Protein AF-A0A0G4EIK7-F1 (afdb_monomer_lite)

Structure (mmCIF, N/CA/C/O backbone):
data_AF-A0A0G4EIK7-F1
#
_entry.id   AF-A0A0G4EIK7-F1
#
loop_
_atom_site.group_PDB
_atom_site.id
_atom_site.type_symbol
_atom_site.label_atom_id
_atom_site.label_alt_id
_atom_site.label_comp_id
_atom_site.label_asym_id
_atom_site.label_entity_id
_atom_site.label_seq_id
_atom_site.pdbx_PDB_ins_code
_atom_site.Cartn_x
_atom_site.Cartn_y
_atom_site.Cartn_z
_atom_site.occupancy
_atom_site.B_iso_or_equiv
_atom_site.auth_seq_id
_atom_site.auth_comp_id
_atom_site.auth_asym_id
_atom_site.auth_atom_id
_atom_site.pdbx_PDB_model_num
ATOM 1 N N . MET A 1 1 ? -31.413 -21.123 47.655 1.00 36.81 1 MET A N 1
ATOM 2 C CA . MET A 1 1 ? -31.611 -19.658 47.596 1.00 36.81 1 MET A CA 1
ATOM 3 C C . MET A 1 1 ? -30.316 -19.007 47.125 1.00 36.81 1 MET A C 1
ATOM 5 O O . MET A 1 1 ? -29.434 -18.784 47.937 1.00 36.81 1 MET A O 1
ATOM 9 N N . PHE A 1 2 ? -30.178 -18.740 45.825 1.00 30.81 2 PHE A N 1
ATOM 10 C CA . PHE A 1 2 ? -29.085 -17.929 45.278 1.00 30.81 2 PHE A CA 1
ATOM 11 C C . PHE A 1 2 ? -29.710 -16.685 44.647 1.00 30.81 2 PHE A C 1
ATOM 13 O O . PHE A 1 2 ? -30.531 -16.795 43.737 1.00 30.81 2 PHE A O 1
ATOM 20 N N . ARG A 1 3 ? -29.386 -15.510 45.198 1.00 29.06 3 ARG A N 1
ATOM 21 C CA . ARG A 1 3 ? -29.840 -14.213 44.685 1.00 29.06 3 ARG A CA 1
ATOM 22 C C . ARG A 1 3 ? -29.216 -13.987 43.307 1.00 29.06 3 ARG A C 1
ATOM 24 O O . ARG A 1 3 ? -27.999 -13.885 43.198 1.00 29.06 3 ARG A O 1
ATOM 31 N N . ARG A 1 4 ? -30.053 -13.887 42.270 1.00 32.50 4 ARG A N 1
ATOM 32 C CA . ARG A 1 4 ? -29.667 -13.304 40.979 1.00 32.50 4 ARG A CA 1
ATOM 33 C C . ARG A 1 4 ? -29.440 -11.809 41.197 1.00 32.50 4 ARG A C 1
ATOM 35 O O . ARG A 1 4 ? -30.383 -11.093 41.520 1.00 32.50 4 ARG A O 1
ATOM 42 N N . GLY A 1 5 ? -28.191 -11.372 41.069 1.00 34.34 5 GLY A N 1
ATOM 43 C CA . GLY A 1 5 ? -27.848 -9.960 40.955 1.00 34.34 5 GLY A CA 1
ATOM 44 C C . GLY A 1 5 ? -28.261 -9.450 39.579 1.00 34.34 5 GLY A C 1
ATOM 45 O O . GLY A 1 5 ? -27.908 -10.042 38.561 1.00 34.34 5 GLY A O 1
ATOM 46 N N . SER A 1 6 ? -29.052 -8.387 39.569 1.00 34.88 6 SER A N 1
ATOM 47 C CA . SER A 1 6 ? -29.422 -7.605 38.395 1.00 34.88 6 SER A CA 1
ATOM 48 C C . SER A 1 6 ? -28.180 -6.949 37.783 1.00 34.88 6 SER A C 1
ATOM 50 O O . SER A 1 6 ? -27.417 -6.283 38.483 1.00 34.88 6 SER A O 1
ATOM 52 N N . LEU A 1 7 ? -27.972 -7.168 36.482 1.00 31.17 7 LEU A N 1
ATOM 53 C CA . LEU A 1 7 ? -26.942 -6.494 35.691 1.00 31.17 7 LEU A CA 1
ATOM 54 C C . LEU A 1 7 ? -27.317 -5.011 35.503 1.00 31.17 7 LEU A C 1
ATOM 56 O O . LEU A 1 7 ? -28.504 -4.714 35.352 1.00 31.17 7 LEU A O 1
ATOM 60 N N . PRO A 1 8 ? -26.340 -4.087 35.511 1.00 40.97 8 PRO A N 1
ATOM 61 C CA . PRO A 1 8 ? -26.599 -2.669 35.309 1.00 40.97 8 PRO A CA 1
ATOM 62 C C . PRO A 1 8 ? -27.003 -2.395 33.857 1.00 40.97 8 PRO A C 1
ATOM 64 O O . PRO A 1 8 ? -26.388 -2.901 32.917 1.00 40.97 8 PRO A O 1
ATOM 67 N N . GLU A 1 9 ? -28.045 -1.582 33.696 1.00 35.41 9 GLU A N 1
ATOM 68 C CA . GLU A 1 9 ? -28.543 -1.107 32.409 1.00 35.41 9 GLU A CA 1
ATOM 69 C C . GLU A 1 9 ? -27.450 -0.344 31.648 1.00 35.41 9 GLU A C 1
ATOM 71 O O . GLU A 1 9 ? -26.749 0.515 32.191 1.00 35.41 9 GLU A O 1
ATOM 76 N N . GLY A 1 10 ? -27.279 -0.710 30.377 1.00 36.84 10 GLY A N 1
ATOM 77 C CA . GLY A 1 10 ? -26.235 -0.198 29.504 1.00 36.84 10 GLY A CA 1
ATOM 78 C C . GLY A 1 10 ? -26.394 1.294 29.228 1.00 36.84 10 GLY A C 1
ATOM 79 O O . GLY A 1 10 ? -27.294 1.714 28.505 1.00 36.84 10 GLY A O 1
ATOM 80 N N . GLY A 1 11 ? -25.465 2.093 29.752 1.00 35.94 11 GLY A N 1
ATOM 81 C CA . GLY A 1 11 ? -25.284 3.477 29.331 1.00 35.94 11 GLY A CA 1
ATOM 82 C C . GLY A 1 11 ? -24.887 3.528 27.856 1.00 35.94 11 GLY A C 1
ATOM 83 O O . GLY A 1 11 ? -23.882 2.938 27.452 1.00 35.94 11 GLY A O 1
ATOM 84 N N . SER A 1 12 ? -25.670 4.241 27.046 1.00 38.12 12 SER A N 1
ATOM 85 C CA . SER A 1 12 ? -25.366 4.507 25.642 1.00 38.12 12 SER A CA 1
ATOM 86 C C . SER A 1 12 ? -24.014 5.220 25.542 1.00 38.12 12 SER A C 1
ATOM 88 O O . SER A 1 12 ? -23.903 6.411 25.848 1.00 38.12 12 SER A O 1
ATOM 90 N N . LYS A 1 13 ? -22.964 4.500 25.135 1.00 45.06 13 LYS A N 1
ATOM 91 C CA . LYS A 1 13 ? -21.658 5.095 24.835 1.00 45.06 13 LYS A CA 1
ATOM 92 C C . LYS A 1 13 ? -21.846 6.051 23.655 1.00 45.06 13 LYS A C 1
ATOM 94 O O . LYS A 1 13 ? -22.093 5.619 22.531 1.00 45.06 13 LYS A O 1
ATOM 99 N N . GLY A 1 14 ? -21.817 7.353 23.939 1.00 41.25 14 GLY A N 1
ATOM 100 C CA . GLY A 1 14 ? -21.993 8.402 22.942 1.00 41.25 14 GLY A CA 1
ATOM 101 C C . GLY A 1 14 ? -20.974 8.250 21.817 1.00 41.25 14 GLY A C 1
ATOM 102 O O . GLY A 1 14 ? -19.784 8.075 22.078 1.00 41.25 14 GLY A O 1
ATOM 103 N N . ARG A 1 15 ? -21.444 8.307 20.565 1.00 39.00 15 ARG A N 1
ATOM 104 C CA . ARG A 1 15 ? -20.558 8.364 19.397 1.00 39.00 15 ARG A CA 1
ATOM 105 C C . ARG A 1 15 ? -19.567 9.524 19.575 1.00 39.00 15 ARG A C 1
ATOM 107 O O . ARG A 1 15 ? -19.982 10.582 20.061 1.00 39.00 15 ARG A O 1
ATOM 114 N N . PRO A 1 16 ? -18.295 9.368 19.175 1.00 40.75 16 PRO A N 1
ATOM 115 C CA . PRO A 1 16 ? -17.338 10.466 19.206 1.00 40.75 16 PRO A CA 1
ATOM 116 C C . PRO A 1 16 ? -17.917 11.665 18.440 1.00 40.75 16 PRO A C 1
ATOM 118 O O . PRO A 1 16 ? -18.238 11.563 17.254 1.00 40.75 16 PRO A O 1
ATOM 121 N N . ARG A 1 17 ? -18.118 12.790 19.142 1.00 42.78 17 ARG A N 1
ATOM 122 C CA . ARG A 1 17 ? -18.595 14.043 18.541 1.00 42.78 17 ARG A CA 1
ATOM 123 C C . ARG A 1 17 ? -17.585 14.472 17.480 1.00 42.78 17 ARG A C 1
ATOM 125 O O . ARG A 1 17 ? -16.437 14.765 17.805 1.00 42.78 17 ARG A O 1
ATOM 132 N N . ILE A 1 18 ? -18.025 14.520 16.225 1.00 44.47 18 ILE A N 1
ATOM 133 C CA . ILE A 1 18 ? -17.269 15.141 15.136 1.00 44.47 18 ILE A CA 1
ATOM 134 C C . ILE A 1 18 ? -17.130 16.624 15.497 1.00 44.47 18 ILE A C 1
ATOM 136 O O . ILE A 1 18 ? -18.124 17.343 15.579 1.00 44.47 18 ILE A O 1
ATOM 140 N N . LEU A 1 19 ? -15.904 17.057 15.790 1.00 47.00 19 LEU A N 1
ATOM 141 C CA . LEU A 1 19 ? -15.587 18.446 16.111 1.00 47.00 19 LEU A CA 1
ATOM 142 C C . LEU A 1 19 ? -15.757 19.296 14.846 1.00 47.00 19 LEU A C 1
ATOM 144 O O . LEU A 1 19 ? -14.883 19.324 13.983 1.00 47.00 19 LEU A O 1
ATOM 148 N N . THR A 1 20 ? -16.894 19.976 14.716 1.00 48.59 20 THR A N 1
ATOM 149 C CA . THR A 1 20 ? -17.101 20.990 13.677 1.00 48.59 20 THR A CA 1
ATOM 150 C C . THR A 1 20 ? -16.377 22.271 14.089 1.00 48.59 20 THR A C 1
ATOM 152 O O . THR A 1 20 ? -16.783 22.930 15.047 1.00 48.59 20 THR A O 1
ATOM 155 N N . TYR A 1 21 ? -15.298 22.623 13.389 1.00 49.16 21 TYR A N 1
ATOM 156 C CA . TYR A 1 21 ? -14.559 23.865 13.624 1.00 49.16 21 TYR A CA 1
ATOM 157 C C . TYR A 1 21 ? -15.268 25.044 12.950 1.00 49.16 21 TYR A C 1
ATOM 159 O O . TYR A 1 21 ? -15.254 25.176 11.729 1.00 49.16 21 TYR A O 1
ATOM 167 N N . SER A 1 22 ? -15.866 25.934 13.741 1.00 52.06 22 SER A N 1
ATOM 168 C CA . SER A 1 22 ? -16.261 27.265 13.274 1.00 52.06 22 SER A CA 1
ATOM 169 C C . SER A 1 22 ? -15.059 28.206 13.364 1.00 52.06 22 SER A C 1
ATOM 171 O O . SER A 1 22 ? -14.521 28.407 14.451 1.00 52.06 22 SER A O 1
ATOM 173 N N . ALA A 1 23 ? -14.658 28.821 12.249 1.00 50.72 23 ALA A N 1
ATOM 174 C CA . ALA A 1 23 ? -13.492 29.712 12.139 1.00 50.72 23 ALA A CA 1
ATOM 175 C C . ALA A 1 23 ? -13.616 31.066 12.891 1.00 50.72 23 ALA A C 1
ATOM 177 O O . ALA A 1 23 ? -12.889 32.014 12.606 1.00 50.72 23 ALA A O 1
ATOM 178 N N . GLY A 1 24 ? -14.534 31.190 13.852 1.00 47.72 24 GLY A N 1
ATOM 179 C CA . GLY A 1 24 ? -14.805 32.423 14.587 1.00 47.72 24 GLY A CA 1
ATOM 180 C C . GLY A 1 24 ? -14.300 32.364 16.026 1.00 47.72 24 GLY A C 1
ATOM 181 O O . GLY A 1 24 ? -14.869 31.642 16.829 1.00 47.72 24 GLY A O 1
ATOM 182 N N . LYS A 1 25 ? -13.269 33.169 16.323 1.00 50.94 25 LYS A N 1
ATOM 183 C CA . LYS A 1 25 ? -12.807 33.620 17.653 1.00 50.94 25 LYS A CA 1
ATOM 184 C C . LYS A 1 25 ? -12.739 32.545 18.746 1.00 50.94 25 LYS A C 1
ATOM 186 O O . LYS A 1 25 ? -13.715 32.340 19.447 1.00 50.94 25 LYS A O 1
ATOM 191 N N . GLY A 1 26 ? -11.539 31.985 18.930 1.00 53.56 26 GLY A N 1
ATOM 192 C CA . GLY A 1 26 ? -11.075 31.348 20.170 1.00 53.56 26 GLY A CA 1
ATOM 193 C C . GLY A 1 26 ? -12.034 30.314 20.755 1.00 53.56 26 GLY A C 1
ATOM 194 O O . GLY A 1 26 ? -12.977 30.666 21.456 1.00 53.56 26 GLY A O 1
ATOM 195 N N . GLY A 1 27 ? -11.754 29.026 20.529 1.00 59.25 27 GLY A N 1
ATOM 196 C CA . GLY A 1 27 ? -12.440 27.964 21.266 1.00 59.25 27 GLY A CA 1
ATOM 197 C C . GLY A 1 27 ? -12.394 28.220 22.784 1.00 59.25 27 GLY A C 1
ATOM 198 O O . GLY A 1 27 ? -11.526 28.963 23.242 1.00 59.25 27 GLY A O 1
ATOM 199 N N . PRO A 1 28 ? -13.296 27.611 23.570 1.00 62.25 28 PRO A N 1
ATOM 200 C CA . PRO A 1 28 ? -13.484 27.917 24.995 1.00 62.25 28 PRO A CA 1
ATOM 201 C C . PRO A 1 28 ? -12.205 27.843 25.854 1.00 62.25 28 PRO A C 1
ATOM 203 O O . PRO A 1 28 ? -12.156 28.473 26.905 1.00 62.25 28 PRO A O 1
ATOM 206 N N . ASP A 1 29 ? -11.156 27.164 25.374 1.00 77.44 29 ASP A N 1
ATOM 207 C CA . ASP A 1 29 ? -9.861 27.020 26.053 1.00 77.44 29 ASP A CA 1
ATOM 208 C C . ASP A 1 29 ? -8.729 27.902 25.476 1.00 77.44 29 ASP A C 1
ATOM 210 O O . ASP A 1 29 ? -7.580 27.780 25.896 1.00 77.44 29 ASP A O 1
ATOM 214 N N . GLY A 1 30 ? -8.992 28.734 24.462 1.00 88.81 30 GLY A N 1
ATOM 215 C CA . GLY A 1 30 ? -7.987 29.600 23.824 1.00 88.81 30 GLY A CA 1
ATOM 216 C C . GLY A 1 30 ? -6.855 28.871 23.081 1.00 88.81 30 GLY A C 1
ATOM 217 O O . GLY A 1 30 ? -5.919 29.518 22.615 1.00 88.81 30 GLY A O 1
ATOM 218 N N . LYS A 1 31 ? -6.914 27.539 22.956 1.00 88.06 31 LYS A N 1
ATOM 219 C CA . LYS A 1 31 ? -5.889 26.742 22.269 1.00 88.06 31 LYS A CA 1
ATOM 220 C C . LYS A 1 31 ? -5.948 26.938 20.755 1.00 88.06 31 LYS A C 1
ATOM 222 O O . LYS A 1 31 ? -7.032 26.970 20.170 1.00 88.06 31 LYS A O 1
ATOM 227 N N . ASP A 1 32 ? -4.773 26.997 20.131 1.00 87.62 32 ASP A N 1
ATOM 228 C CA . ASP A 1 32 ? -4.623 26.953 18.676 1.00 87.62 32 ASP A CA 1
ATOM 229 C C . ASP A 1 32 ? -5.313 25.686 18.117 1.00 87.62 32 ASP A C 1
ATOM 231 O O . ASP A 1 32 ? -5.002 24.577 18.573 1.00 87.62 32 ASP A O 1
ATOM 235 N N . PRO A 1 33 ? -6.246 25.809 17.149 1.00 87.31 33 PRO A N 1
ATOM 236 C CA . PRO A 1 33 ? -6.847 24.676 16.449 1.00 87.31 33 PRO A CA 1
ATOM 237 C C . PRO A 1 33 ? -5.841 23.625 15.972 1.00 87.31 33 PRO A C 1
ATOM 239 O O . PRO A 1 33 ? -6.123 22.428 16.073 1.00 87.31 33 PRO A O 1
ATOM 242 N N . ASN A 1 34 ? -4.660 24.050 15.510 1.00 87.38 34 ASN A N 1
ATOM 243 C CA . ASN A 1 34 ? -3.613 23.126 15.082 1.00 87.38 34 ASN A CA 1
ATOM 244 C C . ASN A 1 34 ? -3.071 22.314 16.255 1.00 87.38 34 ASN A C 1
ATOM 246 O O . ASN A 1 34 ? -2.950 21.099 16.141 1.00 87.38 34 ASN A O 1
ATOM 250 N N . GLN A 1 35 ? -2.828 22.944 17.405 1.00 91.31 35 GLN A N 1
ATOM 251 C CA . GLN A 1 35 ? -2.375 22.228 18.595 1.00 91.31 35 GLN A CA 1
ATOM 252 C C . GLN A 1 35 ? -3.400 21.180 19.044 1.00 91.31 35 GLN A C 1
ATOM 254 O O . GLN A 1 35 ? -3.034 20.051 19.354 1.00 91.31 35 GLN A O 1
ATOM 259 N N . VAL A 1 36 ? -4.695 21.513 19.018 1.00 91.81 36 VAL A N 1
ATOM 260 C CA . VAL A 1 36 ? -5.764 20.562 19.376 1.00 91.81 36 VAL A CA 1
ATOM 261 C C . VAL A 1 36 ? -5.773 19.351 18.436 1.00 91.81 36 VAL A C 1
ATOM 263 O O . VAL A 1 36 ? -5.935 18.214 18.890 1.00 91.81 36 VAL A O 1
ATOM 266 N N . ARG A 1 37 ? -5.570 19.585 17.136 1.00 93.81 37 ARG A N 1
ATOM 267 C CA . ARG A 1 37 ? -5.461 18.541 16.112 1.00 93.81 37 ARG A CA 1
ATOM 268 C C . ARG A 1 37 ? -4.241 17.645 16.341 1.00 93.81 37 ARG A C 1
ATOM 270 O O . ARG A 1 37 ? -4.379 16.424 16.323 1.00 93.81 37 ARG A O 1
ATOM 277 N N . LEU A 1 38 ? -3.075 18.236 16.602 1.00 94.88 38 LEU A N 1
ATOM 278 C CA . LEU A 1 38 ? -1.835 17.511 16.897 1.00 94.88 38 LEU A CA 1
ATOM 279 C C . LEU A 1 38 ? -1.957 16.672 18.170 1.00 94.88 38 LEU A C 1
ATOM 281 O O . LEU A 1 38 ? -1.574 15.503 18.184 1.00 94.88 38 LEU A O 1
ATOM 285 N N . ASP A 1 39 ? -2.557 17.229 19.222 1.00 96.06 39 ASP A N 1
ATOM 286 C CA . ASP A 1 39 ? -2.827 16.503 20.461 1.00 96.06 39 ASP A CA 1
ATOM 287 C C . ASP A 1 39 ? -3.750 15.302 20.203 1.00 96.06 39 ASP A C 1
ATOM 289 O O . ASP A 1 39 ? -3.535 14.222 20.755 1.00 96.06 39 ASP A O 1
ATOM 293 N N . ALA A 1 40 ? -4.767 15.461 19.347 1.00 96.62 40 ALA A N 1
ATOM 294 C CA . ALA A 1 40 ? -5.639 14.361 18.941 1.00 96.62 40 ALA A CA 1
ATOM 295 C C . ALA A 1 40 ? -4.875 13.282 18.157 1.00 96.62 40 ALA A C 1
ATOM 297 O O . ALA A 1 40 ? -4.980 12.104 18.503 1.00 96.62 40 ALA A O 1
ATOM 298 N N . ALA A 1 41 ? -4.047 13.673 17.184 1.00 97.56 41 ALA A N 1
ATOM 299 C CA . ALA A 1 41 ? -3.218 12.751 16.410 1.00 97.56 41 ALA A CA 1
ATOM 300 C C . ALA A 1 41 ? -2.249 11.957 17.303 1.00 97.56 41 ALA A C 1
ATOM 302 O O . ALA A 1 41 ? -2.182 10.730 17.198 1.00 97.56 41 ALA A O 1
ATOM 303 N N . ARG A 1 42 ? -1.560 12.619 18.247 1.00 98.00 42 ARG A N 1
ATOM 304 C CA . ARG A 1 42 ? -0.671 11.954 19.219 1.00 98.00 42 ARG A CA 1
ATOM 305 C C . ARG A 1 42 ? -1.438 10.994 20.126 1.00 98.00 42 ARG A C 1
ATOM 307 O O . ARG A 1 42 ? -0.975 9.877 20.354 1.00 98.00 42 ARG A O 1
ATOM 314 N N . ARG A 1 43 ? -2.623 11.381 20.620 1.00 97.81 43 ARG A N 1
ATOM 315 C CA . ARG A 1 43 ? -3.474 10.485 21.425 1.00 97.81 43 ARG A CA 1
ATOM 316 C C . ARG A 1 43 ? -3.859 9.224 20.650 1.00 97.81 43 ARG A C 1
ATOM 318 O O . ARG A 1 43 ? -3.640 8.134 21.169 1.00 97.81 43 ARG A O 1
ATOM 325 N N . CYS A 1 44 ? -4.375 9.358 19.427 1.00 98.12 44 CYS A N 1
ATOM 326 C CA . CYS A 1 44 ? -4.753 8.207 18.602 1.00 98.12 44 CYS A CA 1
ATOM 327 C C . CYS A 1 44 ? -3.542 7.327 18.269 1.00 98.12 44 CYS A C 1
ATOM 329 O O . CYS A 1 44 ? -3.611 6.113 18.436 1.00 98.12 44 CYS A O 1
ATOM 331 N N . THR A 1 45 ? -2.408 7.932 17.901 1.00 98.19 45 THR A N 1
ATOM 332 C CA . THR A 1 45 ? -1.164 7.215 17.569 1.00 98.19 45 THR A CA 1
ATOM 333 C C . THR A 1 45 ? -0.652 6.375 18.742 1.00 98.19 45 THR A C 1
ATOM 335 O O . THR A 1 45 ? -0.289 5.212 18.564 1.00 98.19 45 THR A O 1
ATOM 338 N N . ARG A 1 46 ? -0.677 6.910 19.970 1.00 98.12 46 ARG A N 1
ATOM 339 C CA . ARG A 1 46 ? -0.249 6.172 21.172 1.00 98.12 46 ARG A CA 1
ATOM 340 C C . ARG A 1 46 ? -1.142 4.980 21.499 1.00 98.12 46 ARG A C 1
ATOM 342 O O . ARG A 1 46 ? -0.648 4.005 22.059 1.00 98.12 46 ARG A O 1
ATOM 349 N N . GLN A 1 47 ? -2.422 5.036 21.129 1.00 98.00 47 GLN A N 1
ATOM 350 C CA . GLN A 1 47 ? -3.359 3.923 21.310 1.00 98.00 47 GLN A CA 1
ATOM 351 C C . GLN A 1 47 ? -3.207 2.817 20.255 1.00 98.00 47 GLN A C 1
ATOM 353 O O . GLN A 1 47 ? -3.792 1.746 20.414 1.00 98.00 47 GLN A O 1
ATOM 358 N N . ILE A 1 48 ? -2.393 3.021 19.211 1.00 98.44 48 ILE A N 1
ATOM 359 C CA . ILE A 1 48 ? -2.065 1.961 18.255 1.00 98.44 48 ILE A CA 1
ATOM 360 C C . ILE A 1 48 ? -1.160 0.940 18.942 1.00 98.44 48 ILE A C 1
ATOM 362 O O . ILE A 1 48 ? 0.029 1.178 19.179 1.00 98.44 48 ILE A O 1
ATOM 366 N N . GLN A 1 49 ? -1.728 -0.220 19.246 1.00 98.19 49 GLN A N 1
ATOM 367 C CA . GLN A 1 49 ? -1.047 -1.339 19.883 1.00 98.19 49 GLN A CA 1
ATOM 368 C C . GLN A 1 49 ? -1.486 -2.655 19.237 1.00 98.19 49 GLN A C 1
ATOM 370 O O . GLN A 1 49 ? -2.521 -2.721 18.571 1.00 98.19 49 GLN A O 1
ATOM 375 N N . ARG A 1 50 ? -0.701 -3.717 19.428 1.00 98.19 50 ARG A N 1
ATOM 376 C CA . ARG A 1 50 ? -1.084 -5.044 18.944 1.00 98.19 50 ARG A CA 1
ATOM 377 C C . ARG A 1 50 ? -2.199 -5.601 19.821 1.00 98.19 50 ARG A C 1
ATOM 379 O O . ARG A 1 50 ? -1.981 -5.859 21.000 1.00 98.19 50 ARG A O 1
ATOM 386 N N . VAL A 1 51 ? -3.375 -5.783 19.234 1.00 98.12 51 VAL A N 1
ATOM 387 C CA . VAL A 1 51 ? -4.558 -6.362 19.881 1.00 98.12 51 VAL A CA 1
ATOM 388 C C . VAL A 1 51 ? -5.116 -7.487 19.010 1.00 98.12 51 VAL A C 1
ATOM 390 O O . VAL A 1 51 ? -4.983 -7.412 17.785 1.00 98.12 51 VAL A O 1
ATOM 393 N N . PRO A 1 52 ? -5.718 -8.536 19.594 1.00 98.12 52 PRO A N 1
ATOM 394 C CA . PRO A 1 52 ? -6.305 -9.608 18.800 1.00 98.12 52 PRO A CA 1
ATOM 395 C C . PRO A 1 52 ? -7.462 -9.088 17.933 1.00 98.12 52 PRO A C 1
ATOM 397 O O . PRO A 1 52 ? -8.293 -8.311 18.392 1.00 98.12 52 PRO A O 1
ATOM 400 N N . ILE A 1 53 ? -7.518 -9.523 16.673 1.00 98.00 53 ILE A N 1
ATOM 401 C CA . ILE A 1 53 ? -8.514 -9.057 15.698 1.00 98.00 53 ILE A CA 1
ATOM 402 C C . ILE A 1 53 ? -9.941 -9.376 16.182 1.00 98.00 53 ILE A C 1
ATOM 404 O O . ILE A 1 53 ? -10.224 -10.502 16.601 1.00 98.00 53 ILE A O 1
ATOM 408 N N . MET A 1 54 ? -10.832 -8.381 16.081 1.00 97.31 54 MET A N 1
ATOM 409 C CA . MET A 1 54 ? -12.249 -8.420 16.487 1.00 97.31 54 MET A CA 1
ATOM 410 C C . MET A 1 54 ? -12.526 -8.581 17.991 1.00 97.31 54 MET A C 1
ATOM 412 O O . MET A 1 54 ? -13.611 -9.020 18.371 1.00 97.31 54 MET A O 1
ATOM 416 N N . THR A 1 55 ? -11.589 -8.214 18.867 1.00 97.62 55 THR A N 1
ATOM 417 C CA . THR A 1 55 ? -11.927 -7.964 20.281 1.00 97.62 55 THR A CA 1
ATOM 418 C C . THR A 1 55 ? -12.476 -6.553 20.476 1.00 97.62 55 THR A C 1
ATOM 420 O O . THR A 1 55 ? -12.328 -5.694 19.603 1.00 97.62 55 THR A O 1
ATOM 423 N N . HIS A 1 56 ? -13.061 -6.284 21.645 1.00 97.81 56 HIS A N 1
ATOM 424 C CA . HIS A 1 56 ? -13.469 -4.940 22.050 1.00 97.81 56 HIS A CA 1
ATOM 425 C C . HIS A 1 56 ? -12.371 -3.890 21.811 1.00 97.81 56 HIS A C 1
ATOM 427 O O . HIS A 1 56 ? -12.614 -2.840 21.218 1.00 97.81 56 HIS A O 1
ATOM 433 N N . GLU A 1 57 ? -11.137 -4.187 22.227 1.00 98.19 57 GLU A N 1
ATOM 434 C CA . GLU A 1 57 ? -9.978 -3.305 22.070 1.00 98.19 57 GLU A CA 1
ATOM 435 C C . GLU A 1 57 ? -9.603 -3.099 20.602 1.00 98.19 57 GLU A C 1
ATOM 437 O O . GLU A 1 57 ? -9.176 -2.007 20.230 1.00 98.19 57 GLU A O 1
ATOM 442 N N . TRP A 1 58 ? -9.789 -4.116 19.755 1.00 98.44 58 TRP A N 1
ATOM 443 C CA . TRP A 1 58 ? -9.593 -3.974 18.317 1.00 98.44 58 TRP A CA 1
ATOM 444 C C . TRP A 1 58 ? -10.603 -3.009 17.702 1.00 98.44 58 TRP A C 1
ATOM 446 O O . TRP A 1 58 ? -10.205 -2.162 16.913 1.00 98.44 58 TRP A O 1
ATOM 456 N N . PHE A 1 59 ? -11.876 -3.039 18.107 1.00 98.12 59 PHE A N 1
ATOM 457 C CA . PHE A 1 59 ? -12.855 -2.062 17.615 1.00 98.12 59 PHE A CA 1
ATOM 458 C C . PHE A 1 59 ? -12.516 -0.620 18.031 1.00 98.12 59 PHE A C 1
ATOM 460 O O . PHE A 1 59 ? -12.655 0.288 17.212 1.00 98.12 59 PHE A O 1
ATOM 467 N N . HIS A 1 60 ? -11.989 -0.404 19.244 1.00 97.75 60 HIS A N 1
ATOM 468 C CA . HIS A 1 60 ? -11.447 0.908 19.646 1.00 97.75 60 HIS A CA 1
ATOM 469 C C . HIS A 1 60 ? -10.210 1.302 18.836 1.00 97.75 60 HIS A C 1
ATOM 471 O O . HIS A 1 60 ? -10.024 2.471 18.500 1.00 97.75 60 HIS A O 1
ATOM 477 N N . LEU A 1 61 ? -9.349 0.339 18.503 1.00 98.38 61 LEU A N 1
ATOM 478 C CA . LEU A 1 61 ? -8.223 0.575 17.607 1.00 98.38 61 LEU A CA 1
ATOM 479 C C . LEU A 1 61 ? -8.706 1.018 16.216 1.00 98.38 61 LEU A C 1
ATOM 481 O O . LEU A 1 61 ? -8.139 1.964 15.672 1.00 98.38 61 LEU A O 1
ATOM 485 N N . VAL A 1 62 ? -9.765 0.404 15.670 1.00 98.38 62 VAL A N 1
ATOM 486 C CA . VAL A 1 62 ? -10.373 0.831 14.395 1.00 98.38 62 VAL A CA 1
ATOM 487 C C . VAL A 1 62 ? -10.822 2.290 14.467 1.00 98.38 62 VAL A C 1
ATOM 489 O O . VAL A 1 62 ? -10.461 3.070 13.590 1.00 98.38 62 VAL A O 1
ATOM 492 N N . ASP A 1 63 ? -11.529 2.688 15.531 1.00 97.75 63 ASP A N 1
ATOM 493 C CA . ASP A 1 63 ? -11.961 4.081 15.727 1.00 97.75 63 ASP A CA 1
ATOM 494 C C . ASP A 1 63 ? -10.784 5.068 15.730 1.00 97.75 63 ASP A C 1
ATOM 496 O O . ASP A 1 63 ? -10.848 6.132 15.108 1.00 97.75 63 ASP A O 1
ATOM 500 N N . ASN A 1 64 ? -9.689 4.712 16.404 1.00 98.06 64 ASN A N 1
ATOM 501 C CA . ASN A 1 64 ? -8.485 5.539 16.452 1.00 98.06 64 ASN A CA 1
ATOM 502 C C . ASN A 1 64 ? -7.792 5.650 15.091 1.00 98.06 64 ASN A C 1
ATOM 504 O O . ASN A 1 64 ? -7.357 6.742 14.725 1.00 98.06 64 ASN A O 1
ATOM 508 N N . ILE A 1 65 ? -7.693 4.548 14.343 1.00 98.44 65 ILE A N 1
ATOM 509 C CA . ILE A 1 65 ? -7.091 4.527 13.002 1.00 98.44 65 ILE A CA 1
ATOM 510 C C . ILE A 1 65 ? -7.944 5.340 12.025 1.00 98.44 65 ILE A C 1
ATOM 512 O O . ILE A 1 65 ? -7.402 6.161 11.289 1.00 98.44 65 ILE A O 1
ATOM 516 N N . GLU A 1 66 ? -9.270 5.178 12.049 1.00 97.38 66 GLU A N 1
ATOM 517 C CA . GLU A 1 66 ? -10.186 5.992 11.247 1.00 97.38 66 GLU A CA 1
ATOM 518 C C . GLU A 1 66 ? -10.039 7.481 11.566 1.00 97.38 66 GLU A C 1
ATOM 520 O O . GLU A 1 66 ? -9.984 8.312 10.658 1.00 97.38 66 GLU A O 1
ATOM 525 N N . HIS A 1 67 ? -9.977 7.838 12.851 1.00 96.94 67 HIS A N 1
ATOM 526 C CA . HIS A 1 67 ? -9.805 9.228 13.254 1.00 96.94 67 HIS A CA 1
ATOM 527 C C . HIS A 1 67 ? -8.465 9.784 12.765 1.00 96.94 67 HIS A C 1
ATOM 529 O O . HIS A 1 67 ? -8.432 10.862 12.174 1.00 96.94 67 HIS A O 1
ATOM 535 N N . LEU A 1 68 ? -7.378 9.030 12.942 1.00 97.69 68 LEU A N 1
ATOM 536 C CA . LEU A 1 68 ? -6.042 9.414 12.494 1.00 97.69 68 LEU A CA 1
ATOM 537 C C . LEU A 1 68 ? -5.985 9.598 10.971 1.00 97.69 68 LEU A C 1
ATOM 539 O O . LEU A 1 68 ? -5.453 10.600 10.497 1.00 97.69 68 LEU A O 1
ATOM 543 N N . TYR A 1 69 ? -6.609 8.695 10.212 1.00 96.94 69 TYR A N 1
ATOM 544 C CA . TYR A 1 69 ? -6.732 8.807 8.759 1.00 96.94 69 TYR A CA 1
ATOM 545 C C . TYR A 1 69 ? -7.493 10.068 8.337 1.00 96.94 69 TYR A C 1
ATOM 547 O O . TYR A 1 69 ? -7.054 10.783 7.435 1.00 96.94 69 TYR A O 1
ATOM 555 N N . ARG A 1 70 ? -8.605 10.398 9.008 1.00 95.88 70 ARG A N 1
ATOM 556 C CA . ARG A 1 70 ? -9.346 11.640 8.732 1.00 95.88 70 ARG A CA 1
ATOM 557 C C . ARG A 1 70 ? -8.493 12.876 9.010 1.00 95.88 70 ARG A C 1
ATOM 559 O O . ARG A 1 70 ? -8.549 13.822 8.232 1.00 95.88 70 ARG A O 1
ATOM 566 N N . LEU A 1 71 ? -7.687 12.869 10.074 1.00 95.56 71 LEU A N 1
ATOM 567 C CA . LEU A 1 71 ? -6.760 13.965 10.367 1.00 95.56 71 LEU A CA 1
ATOM 568 C C . LEU A 1 71 ? -5.684 14.113 9.279 1.00 95.56 71 LEU A C 1
ATOM 570 O O . LEU A 1 71 ? -5.468 15.229 8.815 1.00 95.56 71 LEU A O 1
ATOM 574 N N . ALA A 1 72 ? -5.073 13.010 8.836 1.00 95.19 72 ALA A N 1
ATOM 575 C CA . ALA A 1 72 ? -4.075 13.011 7.758 1.00 95.19 72 ALA A CA 1
ATOM 576 C C . ALA A 1 72 ? -4.675 13.441 6.405 1.00 95.19 72 ALA A C 1
ATOM 578 O O . ALA A 1 72 ? -4.053 14.145 5.612 1.00 95.19 72 ALA A O 1
ATOM 579 N N . SER A 1 73 ? -5.931 13.068 6.159 1.00 92.62 73 SER A N 1
ATOM 580 C CA . SER A 1 73 ? -6.671 13.494 4.971 1.00 92.62 73 SER A CA 1
ATOM 581 C C . SER A 1 73 ? -6.943 14.997 4.994 1.00 92.62 73 SER A C 1
ATOM 583 O O . SER A 1 73 ? -6.730 15.677 3.995 1.00 92.62 73 SER A O 1
ATOM 585 N N . LEU A 1 74 ? -7.363 15.546 6.140 1.00 91.94 74 LEU A N 1
ATOM 586 C CA . LEU A 1 74 ? -7.559 16.990 6.294 1.00 91.94 74 LEU A CA 1
ATOM 587 C C . LEU A 1 74 ? -6.258 17.768 6.077 1.00 91.94 74 LEU A C 1
ATOM 589 O O . LEU A 1 74 ? -6.292 18.827 5.463 1.00 91.94 74 LEU A O 1
ATOM 593 N N . GLU A 1 75 ? -5.123 17.237 6.537 1.00 91.69 75 GLU A N 1
ATOM 594 C CA . GLU A 1 75 ? -3.797 17.803 6.267 1.00 91.69 75 GLU A CA 1
ATOM 595 C C . GLU A 1 75 ? -3.508 17.945 4.774 1.00 91.69 75 GLU A C 1
ATOM 597 O O . GLU A 1 75 ? -3.099 19.020 4.340 1.00 91.69 75 GLU A O 1
ATOM 602 N N . SER A 1 76 ? -3.808 16.909 3.985 1.00 88.25 76 SER A N 1
ATOM 603 C CA . SER A 1 76 ? -3.598 16.930 2.532 1.00 88.25 76 SER A CA 1
ATOM 604 C C . SER A 1 76 ? -4.468 17.953 1.786 1.00 88.25 76 SER A C 1
ATOM 606 O O . SER A 1 76 ? -4.113 18.369 0.686 1.00 88.25 76 SER A O 1
ATOM 608 N N . LEU A 1 77 ? -5.580 18.386 2.394 1.00 86.81 77 LEU A N 1
ATOM 609 C CA . LEU A 1 77 ? -6.507 19.378 1.838 1.00 86.81 77 LEU A CA 1
ATOM 610 C C . LEU A 1 77 ? -6.195 20.812 2.290 1.00 86.81 77 LEU A C 1
ATOM 612 O O . LEU A 1 77 ? -6.760 21.768 1.754 1.00 86.81 77 LEU A O 1
ATOM 616 N N . MET A 1 78 ? -5.340 20.993 3.300 1.00 84.50 78 MET A N 1
ATOM 617 C CA . MET A 1 78 ? -5.022 22.329 3.790 1.00 84.50 78 MET A CA 1
ATOM 618 C C . MET A 1 78 ? -4.132 23.070 2.782 1.00 84.50 78 MET A C 1
ATOM 620 O O . MET A 1 78 ? -3.074 22.559 2.413 1.00 84.50 78 MET A O 1
ATOM 624 N N . PRO A 1 79 ? -4.490 24.306 2.379 1.00 74.75 79 PRO A N 1
ATOM 625 C CA . PRO A 1 79 ? -3.634 25.102 1.513 1.00 74.75 79 PRO A CA 1
ATOM 626 C C . PRO A 1 79 ? -2.299 25.383 2.210 1.00 74.75 79 PRO A C 1
ATOM 628 O O . PRO A 1 79 ? -2.264 25.720 3.399 1.00 74.75 79 PRO A O 1
ATOM 631 N N . HIS A 1 80 ? -1.200 25.259 1.466 1.00 73.62 80 HIS A N 1
ATOM 632 C CA . HIS A 1 80 ? 0.142 25.562 1.958 1.00 73.62 80 HIS A CA 1
ATOM 633 C C . HIS A 1 80 ? 0.219 27.050 2.322 1.00 73.62 80 HIS A C 1
ATOM 635 O O . HIS A 1 80 ? 0.301 27.910 1.448 1.00 73.62 80 HIS A O 1
ATOM 641 N N . VAL A 1 81 ? 0.150 27.366 3.617 1.00 62.44 81 VAL A N 1
ATOM 642 C CA . VAL A 1 81 ? 0.039 28.747 4.128 1.00 62.44 81 VAL A CA 1
ATOM 643 C C . VAL A 1 81 ? 1.202 29.635 3.660 1.00 62.44 81 VAL A C 1
ATOM 645 O O . VAL A 1 81 ? 1.030 30.842 3.495 1.00 62.44 81 VAL A O 1
ATOM 648 N N . GLU A 1 82 ? 2.363 29.054 3.366 1.00 56.22 82 GLU A N 1
ATOM 649 C CA . GLU A 1 82 ? 3.544 29.792 2.905 1.00 56.22 82 GLU A CA 1
ATOM 650 C C . GLU A 1 82 ? 3.451 30.258 1.451 1.00 56.22 82 GLU A C 1
ATOM 652 O O . GLU A 1 82 ? 3.942 31.343 1.139 1.00 56.22 82 GLU A O 1
ATOM 657 N N . THR A 1 83 ? 2.670 29.576 0.600 1.00 55.56 83 THR A N 1
ATOM 658 C CA . THR A 1 83 ? 2.393 30.089 -0.754 1.00 55.56 83 THR A CA 1
ATOM 659 C C . THR A 1 83 ? 1.676 31.440 -0.743 1.00 55.56 83 THR A C 1
ATOM 661 O O . THR A 1 83 ? 1.783 32.177 -1.717 1.00 55.56 83 THR A O 1
ATOM 664 N N . MET A 1 84 ? 1.005 31.823 0.353 1.00 54.84 84 MET A N 1
ATOM 665 C CA . MET A 1 84 ? 0.392 33.151 0.461 1.00 54.84 84 MET A CA 1
ATOM 666 C C . MET A 1 84 ? 1.405 34.246 0.816 1.00 54.84 84 MET A C 1
ATOM 668 O O . MET A 1 84 ? 1.365 35.315 0.216 1.00 54.84 84 MET A O 1
ATOM 672 N N . LYS A 1 85 ? 2.352 33.986 1.729 1.00 59.00 85 LYS A N 1
ATOM 673 C CA . LYS A 1 85 ? 3.362 34.987 2.129 1.00 59.00 85 LYS A CA 1
ATOM 674 C C . LYS A 1 85 ? 4.478 35.150 1.097 1.00 59.00 85 LYS A C 1
ATOM 676 O O . LYS A 1 85 ? 4.984 36.252 0.901 1.00 59.00 85 LYS A O 1
ATOM 681 N N . GLU A 1 86 ? 4.859 34.075 0.412 1.00 59.28 86 GLU A N 1
ATOM 682 C CA . GLU A 1 86 ? 5.869 34.141 -0.649 1.00 59.28 86 GLU A CA 1
ATOM 683 C C . GLU A 1 86 ? 5.323 34.762 -1.941 1.00 59.28 86 GLU A C 1
ATOM 685 O O . GLU A 1 86 ? 6.054 35.481 -2.627 1.00 59.28 86 GLU A O 1
ATOM 690 N N . ALA A 1 87 ? 4.029 34.572 -2.235 1.00 58.59 87 ALA A N 1
ATOM 691 C CA . ALA A 1 87 ? 3.354 35.292 -3.314 1.00 58.59 87 ALA A CA 1
ATOM 692 C C . ALA A 1 87 ? 3.315 36.809 -3.060 1.00 58.59 87 ALA A C 1
ATOM 694 O O . ALA A 1 87 ? 3.446 37.583 -4.007 1.00 58.59 87 ALA A O 1
ATOM 695 N N . GLU A 1 88 ? 3.200 37.241 -1.800 1.00 62.41 88 GLU A N 1
ATOM 696 C CA . GLU A 1 88 ? 3.252 38.662 -1.427 1.00 62.41 88 GLU A CA 1
ATOM 697 C C . GLU A 1 88 ? 4.668 39.258 -1.525 1.00 62.41 88 GLU A C 1
ATOM 699 O O . GLU A 1 88 ? 4.813 40.435 -1.852 1.00 62.41 88 GLU A O 1
ATOM 704 N N . ASN A 1 89 ? 5.719 38.453 -1.332 1.00 67.25 89 ASN A N 1
ATOM 705 C CA . ASN A 1 89 ? 7.110 38.928 -1.312 1.00 67.25 89 ASN A CA 1
ATOM 706 C C . ASN A 1 89 ? 7.873 38.779 -2.644 1.00 67.25 89 ASN A C 1
ATOM 708 O O . ASN A 1 89 ? 9.077 39.048 -2.691 1.00 67.25 89 ASN A O 1
ATOM 712 N N . GLY A 1 90 ? 7.214 38.356 -3.730 1.00 64.62 90 GLY A N 1
ATOM 713 C CA . GLY A 1 90 ? 7.755 38.391 -5.100 1.00 64.62 90 GLY A CA 1
ATOM 714 C C . GLY A 1 90 ? 9.070 37.626 -5.326 1.00 64.62 90 GLY A C 1
ATOM 715 O O . GLY A 1 90 ? 9.737 37.822 -6.346 1.00 64.62 90 GLY A O 1
ATOM 716 N N . SER A 1 91 ? 9.473 36.766 -4.389 1.00 57.97 91 SER A N 1
ATOM 717 C CA . SER A 1 91 ? 10.783 36.120 -4.395 1.00 57.97 91 SER A CA 1
ATOM 718 C C . SER A 1 91 ? 10.689 34.755 -5.077 1.00 57.97 91 SER A C 1
ATOM 720 O O . SER A 1 91 ? 9.943 33.874 -4.664 1.00 57.97 91 SER A O 1
ATOM 722 N N . ARG A 1 92 ? 11.434 34.602 -6.179 1.00 54.72 92 ARG A N 1
ATOM 723 C CA . ARG A 1 92 ? 11.454 33.443 -7.093 1.00 54.72 92 ARG A CA 1
ATOM 724 C C . ARG A 1 92 ? 12.040 32.167 -6.452 1.00 54.72 92 ARG A C 1
ATOM 726 O O . ARG A 1 92 ? 13.074 31.682 -6.903 1.00 54.72 92 ARG A O 1
ATOM 733 N N . ALA A 1 93 ? 11.385 31.587 -5.449 1.00 54.22 93 ALA A N 1
ATOM 734 C CA . ALA A 1 93 ? 11.811 30.336 -4.803 1.00 54.22 93 ALA A CA 1
ATOM 735 C C . ALA A 1 93 ? 11.049 29.080 -5.290 1.00 54.22 93 ALA A C 1
ATOM 737 O O . ALA A 1 93 ? 11.033 28.053 -4.625 1.00 54.22 93 ALA A O 1
ATOM 738 N N . VAL A 1 94 ? 10.469 29.106 -6.496 1.00 55.16 94 VAL A N 1
ATOM 739 C CA . VAL A 1 94 ? 9.597 28.037 -7.046 1.00 55.16 94 VAL A CA 1
ATOM 740 C C . VAL A 1 94 ? 10.335 26.706 -7.351 1.00 55.16 94 VAL A C 1
ATOM 742 O O . VAL A 1 94 ? 9.734 25.752 -7.834 1.00 55.16 94 VAL A O 1
ATOM 745 N N . GLY A 1 95 ? 11.637 26.591 -7.068 1.00 55.06 95 GLY A N 1
ATOM 746 C CA . GLY A 1 95 ? 12.475 25.482 -7.545 1.00 55.06 95 GLY A CA 1
ATOM 747 C C . GLY A 1 95 ? 12.760 24.318 -6.586 1.00 55.06 95 GLY A C 1
ATOM 748 O O . GLY A 1 95 ? 13.265 23.310 -7.062 1.00 55.06 95 GLY A O 1
ATOM 749 N N . ARG A 1 96 ? 12.502 24.416 -5.270 1.00 54.81 96 ARG A N 1
ATOM 750 C CA . ARG A 1 96 ? 12.989 23.402 -4.292 1.00 54.81 96 ARG A CA 1
ATOM 751 C C . ARG A 1 96 ? 11.926 22.620 -3.520 1.00 54.81 96 ARG A C 1
ATOM 753 O O . ARG A 1 96 ? 12.270 21.671 -2.827 1.00 54.81 96 ARG A O 1
ATOM 760 N N . ALA A 1 97 ? 10.648 22.951 -3.671 1.00 53.31 97 ALA A N 1
ATOM 761 C CA . ALA A 1 97 ? 9.591 22.400 -2.820 1.00 53.31 97 ALA A CA 1
ATOM 762 C C . ALA A 1 97 ? 9.272 20.900 -3.032 1.00 53.31 97 ALA A C 1
ATOM 764 O O . ALA A 1 97 ? 8.443 20.362 -2.309 1.00 53.31 97 ALA A O 1
ATOM 765 N N . SER A 1 98 ? 9.864 20.208 -4.018 1.00 56.53 98 SER A N 1
ATOM 766 C CA . SER A 1 98 ? 9.515 18.806 -4.324 1.00 56.53 98 SER A CA 1
ATOM 767 C C . SER A 1 98 ? 10.516 17.749 -3.853 1.00 56.53 98 SER A C 1
ATOM 769 O O . SER A 1 98 ? 10.229 16.570 -4.015 1.00 56.53 98 SER A O 1
ATOM 771 N N . GLU A 1 99 ? 11.670 18.134 -3.304 1.00 64.75 99 GLU A N 1
ATOM 772 C CA . GLU A 1 99 ? 12.700 17.179 -2.845 1.00 64.75 99 GLU A CA 1
ATOM 773 C C . GLU A 1 99 ? 13.018 17.286 -1.346 1.00 64.75 99 GLU A C 1
ATOM 775 O O . GLU A 1 99 ? 13.968 16.664 -0.873 1.00 64.75 99 GLU A O 1
ATOM 780 N N . GLY A 1 100 ? 12.230 18.055 -0.590 1.00 72.62 100 GLY A N 1
ATOM 781 C CA . GLY A 1 100 ? 12.387 18.147 0.860 1.00 72.62 100 GLY A CA 1
ATOM 782 C C . GLY A 1 100 ? 12.144 16.799 1.541 1.00 72.62 100 GLY A C 1
ATOM 783 O O . GLY A 1 100 ? 11.272 16.032 1.122 1.00 72.62 100 GLY A O 1
ATOM 784 N N . THR A 1 101 ? 12.904 16.523 2.599 1.00 81.50 101 THR A N 1
ATOM 785 C CA . THR A 1 101 ? 12.652 15.368 3.472 1.00 81.50 101 THR A CA 1
ATOM 786 C C . THR A 1 101 ? 11.290 15.510 4.153 1.00 81.50 101 THR A C 1
ATOM 788 O O . THR A 1 101 ? 10.754 16.619 4.238 1.00 81.50 101 THR A O 1
ATOM 791 N N . LEU A 1 102 ? 10.740 14.424 4.710 1.00 85.69 102 LEU A N 1
ATOM 792 C CA . LEU A 1 102 ? 9.528 14.482 5.548 1.00 85.69 102 LEU A CA 1
ATOM 793 C C . LEU A 1 102 ? 9.585 15.607 6.607 1.00 85.69 102 LEU A C 1
ATOM 795 O O . LEU A 1 102 ? 8.551 16.155 6.987 1.00 85.69 102 LEU A O 1
ATOM 799 N N . TRP A 1 103 ? 10.780 15.976 7.071 1.00 87.69 103 TRP A N 1
ATOM 800 C CA . TRP A 1 103 ? 11.018 17.010 8.081 1.00 87.69 103 TRP A CA 1
ATOM 801 C C . TRP A 1 103 ? 11.139 18.423 7.501 1.00 87.69 103 TRP A C 1
ATOM 803 O O . TRP A 1 103 ? 10.775 19.379 8.180 1.00 87.69 103 TRP A O 1
ATOM 813 N N . ASP A 1 104 ? 11.604 18.542 6.256 1.00 79.31 104 ASP A N 1
ATOM 814 C CA . ASP A 1 104 ? 11.884 19.822 5.591 1.00 79.31 104 ASP A CA 1
ATOM 815 C C . ASP A 1 104 ? 10.719 20.321 4.728 1.00 79.31 104 ASP A C 1
ATOM 817 O O . ASP A 1 104 ? 10.776 21.424 4.194 1.00 79.31 104 ASP A O 1
ATOM 821 N N . GLN A 1 105 ? 9.681 19.506 4.528 1.00 72.19 105 GLN A N 1
ATOM 822 C CA . GLN A 1 105 ? 8.529 19.917 3.736 1.00 72.19 105 GLN A CA 1
ATOM 823 C C . GLN A 1 105 ? 7.655 20.923 4.496 1.00 72.19 105 GLN A C 1
ATOM 825 O O . GLN A 1 105 ? 7.179 20.656 5.603 1.00 72.19 105 GLN A O 1
ATOM 830 N N . ASP A 1 106 ? 7.339 22.028 3.821 1.00 68.00 106 ASP A N 1
ATOM 831 C CA . ASP A 1 106 ? 6.349 23.024 4.264 1.00 68.00 106 ASP A CA 1
ATOM 832 C C . ASP A 1 106 ? 4.908 22.472 4.211 1.00 68.00 106 ASP A C 1
ATOM 834 O O . ASP A 1 106 ? 3.936 23.098 4.653 1.00 68.00 106 ASP A O 1
ATOM 838 N N . ILE A 1 107 ? 4.747 21.267 3.653 1.00 72.75 107 ILE A N 1
ATOM 839 C CA . ILE A 1 107 ? 3.507 20.504 3.701 1.00 72.75 107 ILE A CA 1
ATOM 840 C C . ILE A 1 107 ? 3.301 20.018 5.138 1.00 72.75 107 ILE A C 1
ATOM 842 O O . ILE A 1 107 ? 4.129 19.315 5.714 1.00 72.75 107 ILE A O 1
ATOM 846 N N . ARG A 1 108 ? 2.163 20.398 5.726 1.00 81.69 108 ARG A N 1
ATOM 847 C CA . ARG A 1 108 ? 1.783 20.010 7.089 1.00 81.69 108 ARG A CA 1
ATOM 848 C C . ARG A 1 108 ? 1.322 18.558 7.146 1.00 81.69 108 ARG A C 1
ATOM 850 O O . ARG A 1 108 ? 0.129 18.313 7.252 1.00 81.69 108 ARG A O 1
ATOM 857 N N . GLU A 1 109 ? 2.252 17.615 7.088 1.00 91.44 109 GLU A N 1
ATOM 858 C CA . GLU A 1 109 ? 1.993 16.175 7.253 1.00 91.44 109 GLU A CA 1
ATOM 859 C C . GLU A 1 109 ? 2.342 15.706 8.667 1.00 91.44 109 GLU A C 1
ATOM 861 O O . GLU A 1 109 ? 3.070 14.732 8.891 1.00 91.44 109 GLU A O 1
ATOM 866 N N . ASP A 1 110 ? 1.841 16.440 9.656 1.00 94.75 110 ASP A N 1
ATOM 867 C CA . ASP A 1 110 ? 2.191 16.214 11.050 1.00 94.75 110 ASP A CA 1
ATOM 868 C C . ASP A 1 110 ? 1.688 14.857 11.547 1.00 94.75 110 ASP A C 1
ATOM 870 O O . ASP A 1 110 ? 2.333 14.244 12.396 1.00 94.75 110 ASP A O 1
ATOM 874 N N . VAL A 1 111 ? 0.571 14.344 11.016 1.00 96.69 111 VAL A N 1
ATOM 875 C CA . VAL A 1 111 ? 0.078 13.009 11.377 1.00 96.69 111 VAL A CA 1
ATOM 876 C C . VAL A 1 111 ? 1.085 11.931 10.983 1.00 96.69 111 VAL A C 1
ATOM 878 O O . VAL A 1 111 ? 1.397 11.062 11.801 1.00 96.69 111 VAL A O 1
ATOM 881 N N . ILE A 1 112 ? 1.628 11.998 9.766 1.00 97.00 112 ILE A N 1
ATOM 882 C CA . ILE A 1 112 ? 2.632 11.039 9.292 1.00 97.00 112 ILE A CA 1
ATOM 883 C C . ILE A 1 112 ? 3.925 11.183 10.097 1.00 97.00 112 ILE A C 1
ATOM 885 O O . ILE A 1 112 ? 4.457 10.175 10.563 1.00 97.00 112 ILE A O 1
ATOM 889 N N . ARG A 1 113 ? 4.375 12.418 10.361 1.00 96.31 113 ARG A N 1
ATOM 890 C CA . ARG A 1 113 ? 5.529 12.683 11.239 1.00 96.31 113 ARG A CA 1
ATOM 891 C C . ARG A 1 113 ? 5.345 12.057 12.617 1.00 96.31 113 ARG A C 1
ATOM 893 O O . ARG A 1 113 ? 6.204 11.303 13.055 1.00 96.31 113 ARG A O 1
ATOM 900 N N . ILE A 1 114 ? 4.200 12.277 13.264 1.00 97.56 114 ILE A N 1
ATOM 901 C CA . ILE A 1 114 ? 3.878 11.696 14.576 1.00 97.56 114 ILE A CA 1
ATOM 902 C C . ILE A 1 114 ? 3.909 10.161 14.526 1.00 97.56 114 ILE A C 1
ATOM 904 O O . ILE A 1 114 ? 4.430 9.527 15.444 1.00 97.56 114 ILE A O 1
ATOM 908 N N . MET A 1 115 ? 3.376 9.542 13.467 1.00 98.06 115 MET A N 1
ATOM 909 C CA . MET A 1 115 ? 3.420 8.083 13.308 1.00 98.06 115 MET A CA 1
ATOM 910 C C . MET A 1 115 ? 4.848 7.547 13.163 1.00 98.06 115 MET A C 1
ATOM 912 O O . MET A 1 115 ? 5.144 6.467 13.684 1.00 98.06 115 MET A O 1
ATOM 916 N N . VAL A 1 116 ? 5.713 8.276 12.455 1.00 97.31 116 VAL A N 1
ATOM 917 C CA . VAL A 1 116 ? 7.131 7.940 12.288 1.00 97.31 116 VAL A CA 1
ATOM 918 C C . VAL A 1 116 ? 7.892 8.139 13.604 1.00 97.31 116 VAL A C 1
ATOM 920 O O . VAL A 1 116 ? 8.558 7.207 14.053 1.00 97.31 116 VAL A O 1
ATOM 923 N N . GLU A 1 117 ? 7.723 9.287 14.270 1.00 96.94 117 GLU A N 1
ATOM 924 C CA . GLU A 1 117 ? 8.315 9.616 15.580 1.00 96.94 117 GLU A CA 1
ATOM 925 C C . GLU A 1 117 ? 7.992 8.557 16.648 1.00 96.94 117 GLU A C 1
ATOM 927 O O . GLU A 1 117 ? 8.864 8.142 17.406 1.00 96.94 117 GLU A O 1
ATOM 932 N N . GLU A 1 118 ? 6.741 8.093 16.701 1.00 97.50 118 GLU A N 1
ATOM 933 C CA . GLU A 1 118 ? 6.263 7.104 17.682 1.00 97.50 118 GLU A CA 1
ATOM 934 C C . GLU A 1 118 ? 6.489 5.644 17.213 1.00 97.50 118 GLU A C 1
ATOM 936 O O . GLU A 1 118 ? 5.950 4.701 17.804 1.00 97.50 118 GLU A O 1
ATOM 941 N N . ALA A 1 119 ? 7.258 5.437 16.133 1.00 97.31 119 ALA A N 1
ATOM 942 C CA . ALA A 1 119 ? 7.590 4.137 15.540 1.00 97.31 119 ALA A CA 1
ATOM 943 C C . ALA A 1 119 ? 6.365 3.246 15.228 1.00 97.31 119 ALA A C 1
ATOM 945 O O . ALA A 1 119 ? 6.411 2.015 15.338 1.00 97.31 119 ALA A O 1
ATOM 946 N N . LYS A 1 120 ? 5.239 3.855 14.829 1.00 98.12 120 LYS A N 1
ATOM 947 C CA . LYS A 1 120 ? 3.969 3.146 14.594 1.00 98.12 120 LYS A CA 1
ATOM 948 C C . LYS A 1 120 ? 3.785 2.633 13.174 1.00 98.12 120 LYS A C 1
ATOM 950 O O . LYS A 1 120 ? 3.003 1.706 12.994 1.00 98.12 120 LYS A O 1
ATOM 955 N N . VAL A 1 121 ? 4.515 3.146 12.184 1.00 98.19 121 VAL A N 1
ATOM 956 C CA . VAL A 1 121 ? 4.353 2.737 10.772 1.00 98.19 121 VAL A CA 1
ATOM 957 C C . VAL A 1 121 ? 4.558 1.227 10.583 1.00 98.19 121 VAL A C 1
ATOM 959 O O . VAL A 1 121 ? 3.688 0.544 10.044 1.00 98.19 121 VAL A O 1
ATOM 962 N N . ASN A 1 122 ? 5.646 0.671 11.126 1.00 97.81 122 ASN A N 1
ATOM 963 C CA . ASN A 1 122 ? 5.909 -0.773 11.088 1.00 97.81 122 ASN A CA 1
ATOM 964 C C . ASN A 1 122 ? 4.829 -1.601 11.791 1.00 97.81 122 ASN A C 1
ATOM 966 O O . ASN A 1 122 ? 4.454 -2.676 11.322 1.00 97.81 122 ASN A O 1
ATOM 970 N N . LEU A 1 123 ? 4.332 -1.120 12.934 1.00 98.31 123 LEU A N 1
ATOM 971 C CA . LEU A 1 123 ? 3.261 -1.796 13.657 1.00 98.31 123 LEU A CA 1
ATOM 972 C C . LEU A 1 123 ? 1.970 -1.800 12.830 1.00 98.31 123 LEU A C 1
ATOM 974 O O . LEU A 1 123 ? 1.345 -2.847 12.704 1.00 98.31 123 LEU A O 1
ATOM 978 N N . CYS A 1 124 ? 1.612 -0.671 12.221 1.00 98.62 124 CYS A N 1
ATOM 979 C CA . CYS A 1 124 ? 0.474 -0.555 11.314 1.00 98.62 124 CYS A CA 1
ATOM 980 C C . CYS A 1 124 ? 0.569 -1.547 10.148 1.00 98.62 124 CYS A C 1
ATOM 982 O O . CYS A 1 124 ? -0.389 -2.271 9.885 1.00 98.62 124 CYS A O 1
ATOM 984 N N . LEU A 1 125 ? 1.734 -1.658 9.504 1.00 98.62 125 LEU A N 1
ATOM 985 C CA . LEU A 1 125 ? 1.944 -2.627 8.427 1.00 98.62 125 LEU A CA 1
ATOM 986 C C . LEU A 1 125 ? 1.766 -4.078 8.906 1.00 98.62 125 LEU A C 1
ATOM 988 O O . LEU A 1 125 ? 1.107 -4.867 8.232 1.00 98.62 125 LEU A O 1
ATOM 992 N N . ARG A 1 126 ? 2.291 -4.433 10.089 1.00 98.69 126 ARG A N 1
ATOM 993 C CA . ARG A 1 126 ? 2.096 -5.773 10.682 1.00 98.69 126 ARG A CA 1
ATOM 994 C C . ARG A 1 126 ? 0.628 -6.063 10.974 1.00 98.69 126 ARG A C 1
ATOM 996 O O . ARG A 1 126 ? 0.156 -7.142 10.636 1.00 98.69 126 ARG A O 1
ATOM 1003 N N . LEU A 1 127 ? -0.092 -5.104 11.556 1.00 98.62 127 LEU A N 1
ATOM 1004 C CA . LEU A 1 127 ? -1.521 -5.238 11.848 1.00 98.62 127 LEU A CA 1
ATOM 1005 C C . LEU A 1 127 ? -2.338 -5.456 10.570 1.00 98.62 127 LEU A C 1
ATOM 1007 O O . LEU A 1 127 ? -3.179 -6.352 10.522 1.00 98.62 127 LEU A O 1
ATOM 1011 N N . LEU A 1 128 ? -2.057 -4.678 9.521 1.00 98.62 128 LEU A N 1
ATOM 1012 C CA . LEU A 1 128 ? -2.715 -4.832 8.227 1.00 98.62 128 LEU A CA 1
ATOM 1013 C C . LEU A 1 128 ? -2.378 -6.185 7.583 1.00 98.62 128 LEU A C 1
ATOM 1015 O O . LEU A 1 128 ? -3.258 -6.866 7.059 1.00 98.62 128 LEU A O 1
ATOM 1019 N N . HIS A 1 129 ? -1.117 -6.613 7.662 1.00 98.44 129 HIS A N 1
ATOM 1020 C CA . HIS A 1 129 ? -0.680 -7.907 7.148 1.00 98.44 129 HIS A CA 1
ATOM 1021 C C . HIS A 1 129 ? -1.368 -9.080 7.863 1.00 98.44 129 HIS A C 1
ATOM 1023 O O . HIS A 1 129 ? -1.921 -9.952 7.196 1.00 98.44 129 HIS A O 1
ATOM 1029 N N . GLU A 1 130 ? -1.395 -9.086 9.199 1.00 98.38 130 GLU A N 1
ATOM 1030 C CA . GLU A 1 130 ? -2.090 -10.101 10.007 1.00 98.38 130 GLU A CA 1
ATOM 1031 C C . GLU A 1 130 ? -3.587 -10.158 9.678 1.00 98.38 130 GLU A C 1
ATOM 1033 O O . GLU A 1 130 ? -4.162 -11.239 9.525 1.00 98.38 130 GLU A O 1
ATOM 1038 N N . PHE A 1 131 ? -4.212 -8.996 9.488 1.00 98.31 131 PHE A N 1
ATOM 1039 C CA . PHE A 1 131 ? -5.610 -8.909 9.087 1.00 98.31 131 PHE A CA 1
ATOM 1040 C C . PHE A 1 131 ? -5.868 -9.535 7.707 1.00 98.31 131 PHE A C 1
ATOM 1042 O O . PHE A 1 131 ? -6.774 -10.363 7.572 1.00 98.31 131 PHE A O 1
ATOM 1049 N N . LYS A 1 132 ? -5.033 -9.247 6.698 1.00 97.81 132 LYS A N 1
ATOM 1050 C CA . LYS A 1 132 ? -5.138 -9.900 5.378 1.00 97.81 132 LYS A CA 1
ATOM 1051 C C . LYS A 1 132 ? -4.869 -11.406 5.457 1.00 97.81 132 LYS A C 1
ATOM 1053 O O . LYS A 1 132 ? -5.523 -12.179 4.760 1.00 97.81 132 LYS A O 1
ATOM 1058 N N . GLN A 1 133 ? -3.954 -11.860 6.317 1.00 97.88 133 GLN A N 1
ATOM 1059 C CA . GLN A 1 133 ? -3.722 -13.296 6.525 1.00 97.88 133 GLN A CA 1
ATOM 1060 C C . GLN A 1 133 ? -4.962 -14.004 7.080 1.00 97.88 133 GLN A C 1
ATOM 1062 O O . GLN A 1 133 ? -5.223 -15.152 6.717 1.00 97.88 133 GLN A O 1
ATOM 1067 N N . LEU A 1 134 ? -5.715 -13.349 7.967 1.00 97.56 134 LEU A N 1
ATOM 1068 C CA . LEU A 1 134 ? -6.986 -13.873 8.464 1.00 97.56 134 LEU A CA 1
ATOM 1069 C C . LEU A 1 134 ? -8.053 -13.887 7.357 1.00 97.56 134 LEU A C 1
ATOM 1071 O O . LEU A 1 134 ? -8.737 -14.892 7.199 1.00 97.56 134 LEU A O 1
ATOM 1075 N N . GLN A 1 135 ? -8.154 -12.833 6.536 1.00 96.19 135 GLN A N 1
ATOM 1076 C CA . GLN A 1 135 ? -9.111 -12.779 5.412 1.00 96.19 135 GLN A CA 1
ATOM 1077 C C . GLN A 1 135 ? -8.912 -13.909 4.390 1.00 96.19 135 GLN A C 1
ATOM 1079 O O . GLN A 1 135 ? -9.872 -14.362 3.770 1.00 96.19 135 GLN A O 1
ATOM 1084 N N . ASN A 1 136 ? -7.686 -14.409 4.245 1.00 95.94 136 ASN A N 1
ATOM 1085 C CA . ASN A 1 136 ? -7.380 -15.526 3.349 1.00 95.94 136 ASN A CA 1
ATOM 1086 C C . ASN A 1 136 ? -7.776 -16.902 3.903 1.00 95.94 136 ASN A C 1
ATOM 1088 O O . ASN A 1 136 ? -7.606 -17.908 3.215 1.00 95.94 136 ASN A O 1
ATOM 1092 N N . ARG A 1 137 ? -8.292 -16.955 5.135 1.00 97.00 137 ARG A N 1
ATOM 1093 C CA . ARG A 1 137 ? -8.761 -18.161 5.822 1.00 97.00 137 ARG A CA 1
ATOM 1094 C C . ARG A 1 137 ? -10.258 -17.990 6.124 1.00 97.00 137 ARG A C 1
ATOM 1096 O O . ARG A 1 137 ? -10.598 -17.656 7.257 1.00 97.00 137 ARG A O 1
ATOM 1103 N N . PRO A 1 138 ? -11.155 -18.172 5.131 1.00 94.75 138 PRO A N 1
ATOM 1104 C CA . PRO A 1 138 ? -12.571 -17.808 5.256 1.00 94.75 138 PRO A CA 1
ATOM 1105 C C . PRO A 1 138 ? -13.257 -18.499 6.440 1.00 94.75 138 PRO A C 1
ATOM 1107 O O . PRO A 1 138 ? -13.918 -17.827 7.223 1.00 94.75 138 PRO A O 1
ATOM 1110 N N . ASP A 1 139 ? -12.991 -19.790 6.657 1.00 97.25 139 ASP A N 1
ATOM 1111 C CA . ASP A 1 139 ? -13.566 -20.541 7.781 1.00 97.25 139 ASP A CA 1
ATOM 1112 C C . ASP A 1 139 ? -13.137 -19.993 9.152 1.00 97.25 139 ASP A C 1
ATOM 1114 O O . ASP A 1 139 ? -13.899 -20.024 10.117 1.00 97.25 139 ASP A O 1
ATOM 1118 N N . GLU A 1 140 ? -11.895 -19.516 9.269 1.00 97.25 140 GLU A N 1
ATOM 1119 C CA . GLU A 1 140 ? -11.395 -18.895 10.498 1.00 97.25 140 GLU A CA 1
ATOM 1120 C C . GLU A 1 140 ? -11.988 -17.495 10.662 1.00 97.25 140 GLU A C 1
ATOM 1122 O O . GLU A 1 140 ? -12.429 -17.139 11.753 1.00 97.25 140 GLU A O 1
ATOM 1127 N N . MET A 1 141 ? -12.069 -16.734 9.569 1.00 97.06 141 MET A N 1
ATOM 1128 C CA . MET A 1 141 ? -12.669 -15.406 9.551 1.00 97.06 141 MET A CA 1
ATOM 1129 C C . MET A 1 141 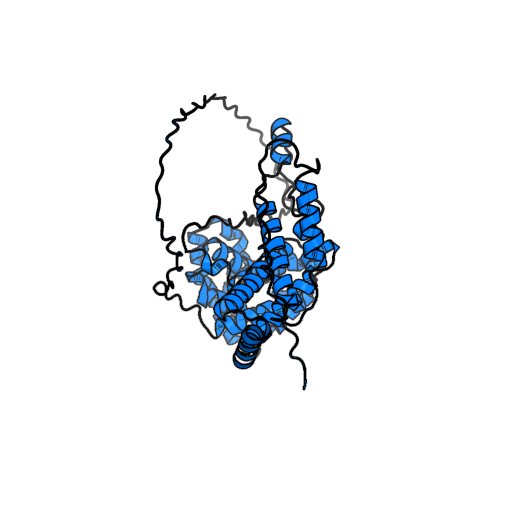? -14.138 -15.434 9.990 1.00 97.06 141 MET A C 1
ATOM 1131 O O . MET A 1 141 ? -14.513 -14.667 10.875 1.00 97.06 141 MET A O 1
ATOM 1135 N N . ASP A 1 142 ? -14.951 -16.344 9.449 1.00 97.50 142 ASP A N 1
ATOM 1136 C CA . ASP A 1 142 ? -16.362 -16.477 9.829 1.00 97.50 142 ASP A CA 1
ATOM 1137 C C . ASP A 1 142 ? -16.517 -16.802 11.321 1.00 97.50 142 ASP A C 1
ATOM 1139 O O . ASP A 1 142 ? -17.299 -16.155 12.014 1.00 97.50 142 ASP A O 1
ATOM 1143 N N . ARG A 1 143 ? -15.683 -17.696 11.872 1.00 97.81 143 ARG A N 1
ATOM 1144 C CA . ARG A 1 143 ? -15.682 -17.992 13.319 1.00 97.81 143 ARG A CA 1
ATOM 1145 C C . ARG A 1 143 ? -15.318 -16.780 14.174 1.00 97.81 143 ARG A C 1
ATOM 1147 O O . ARG A 1 143 ? -15.835 -16.639 15.283 1.00 97.81 143 ARG A O 1
ATOM 1154 N N . HIS A 1 144 ? -14.391 -15.941 13.711 1.00 97.81 144 HIS A N 1
ATOM 1155 C CA . HIS A 1 144 ? -14.031 -14.703 14.402 1.00 97.81 144 HIS A CA 1
ATOM 1156 C C . HIS A 1 144 ? -15.181 -13.692 14.369 1.00 97.81 144 HIS A C 1
ATOM 1158 O O . HIS A 1 144 ? -15.473 -13.084 15.400 1.00 97.81 144 HIS A O 1
ATOM 1164 N N . ILE A 1 145 ? -15.865 -13.572 13.229 1.00 98.06 145 ILE A N 1
ATOM 1165 C CA . ILE A 1 145 ? -17.029 -12.699 13.066 1.00 98.06 145 ILE A CA 1
ATOM 1166 C C . ILE A 1 145 ? -18.174 -13.154 13.969 1.00 98.06 145 ILE A C 1
ATOM 1168 O O . ILE A 1 145 ? -18.691 -12.339 14.730 1.00 98.06 145 ILE A O 1
ATOM 1172 N N . ASP A 1 146 ? -18.540 -14.435 13.936 1.00 98.06 146 ASP A N 1
ATOM 1173 C CA . ASP A 1 146 ? -19.642 -14.974 14.740 1.00 98.06 146 ASP A CA 1
ATOM 1174 C C . ASP A 1 146 ? -19.353 -14.794 16.237 1.00 98.06 146 ASP A C 1
ATOM 1176 O O . ASP A 1 146 ? -20.175 -14.263 16.984 1.00 98.06 146 ASP A O 1
ATOM 1180 N N . ARG A 1 147 ? -18.118 -15.090 16.667 1.00 97.75 147 ARG A N 1
ATOM 1181 C CA . ARG A 1 147 ? -17.673 -14.849 18.047 1.00 97.75 147 ARG A CA 1
ATOM 1182 C C . ARG A 1 147 ? -17.762 -13.375 18.443 1.00 97.75 147 ARG A C 1
ATOM 1184 O O . ARG A 1 147 ? -18.105 -13.086 19.588 1.00 97.75 147 ARG A O 1
ATOM 1191 N N . ALA A 1 148 ? -17.394 -12.456 17.554 1.00 97.44 148 ALA A N 1
ATOM 1192 C CA . ALA A 1 148 ? -17.481 -11.024 17.820 1.00 97.44 148 ALA A CA 1
ATOM 1193 C C . ALA A 1 148 ? -18.941 -10.561 17.914 1.00 97.44 148 ALA A C 1
ATOM 1195 O O . ALA A 1 148 ? -19.263 -9.764 18.794 1.00 97.44 148 ALA A O 1
ATOM 1196 N N . CYS A 1 149 ? -19.829 -11.101 17.071 1.00 97.50 149 CYS A N 1
ATOM 1197 C CA . CYS A 1 149 ? -21.265 -10.836 17.145 1.00 97.50 149 CYS A CA 1
ATOM 1198 C C . CYS A 1 149 ? -21.838 -11.282 18.497 1.00 97.50 149 CYS A C 1
ATOM 1200 O O . CYS A 1 149 ? -22.507 -10.494 19.165 1.00 97.50 149 CYS A O 1
ATOM 1202 N N . ASP A 1 150 ? -21.501 -12.498 18.936 1.00 97.94 150 ASP A N 1
ATOM 1203 C CA . ASP A 1 150 ? -21.976 -13.061 20.202 1.00 97.94 150 ASP A CA 1
ATOM 1204 C C . ASP A 1 150 ? -21.428 -12.313 21.426 1.00 97.94 150 ASP A C 1
ATOM 1206 O O . ASP A 1 150 ? -22.169 -12.012 22.362 1.00 97.94 150 ASP A O 1
ATOM 1210 N N . LYS A 1 151 ? -20.120 -12.017 21.445 1.00 97.62 151 LYS A N 1
ATOM 1211 C CA . LYS A 1 151 ? -19.455 -11.414 22.612 1.00 97.62 151 LYS A CA 1
ATOM 1212 C C . LYS A 1 151 ? -19.712 -9.920 22.757 1.00 97.62 151 LYS A C 1
ATOM 1214 O O . LYS A 1 151 ? -19.872 -9.449 23.879 1.00 97.62 151 LYS A O 1
ATOM 1219 N N . GLU A 1 152 ? -19.723 -9.181 21.651 1.00 96.81 152 GLU A N 1
ATOM 1220 C CA . GLU A 1 152 ? -19.888 -7.723 21.666 1.00 96.81 152 GLU A CA 1
ATOM 1221 C C . GLU A 1 152 ? -21.352 -7.300 21.463 1.00 96.81 152 GLU A C 1
ATOM 1223 O O . GLU A 1 152 ? -21.668 -6.115 21.570 1.00 96.81 152 GLU A O 1
ATOM 1228 N N . GLY A 1 153 ? -22.252 -8.244 21.154 1.00 96.56 153 GLY A N 1
ATOM 1229 C CA . GLY A 1 153 ? -23.666 -7.965 20.890 1.00 96.56 153 GLY A CA 1
ATOM 1230 C C . GLY A 1 153 ? -23.890 -7.116 19.634 1.00 96.56 153 GLY A C 1
ATOM 1231 O O . GLY A 1 153 ? -24.858 -6.358 19.563 1.00 96.56 153 GLY A O 1
ATOM 1232 N N . MET A 1 154 ? -22.977 -7.192 18.662 1.00 96.88 154 MET A N 1
ATOM 1233 C CA . MET A 1 154 ? -23.032 -6.407 17.428 1.00 96.88 154 MET A CA 1
ATOM 1234 C C . MET A 1 154 ? -23.590 -7.233 16.265 1.00 96.88 154 MET A C 1
ATOM 1236 O O . MET A 1 154 ? -23.269 -8.413 16.145 1.00 96.88 154 MET A O 1
ATOM 1240 N N . PRO A 1 155 ? -24.377 -6.636 15.353 1.00 97.94 155 PRO A N 1
ATOM 1241 C CA . PRO A 1 155 ? -24.819 -7.346 14.162 1.00 97.94 155 PRO A CA 1
ATOM 1242 C C . PRO A 1 155 ? -23.641 -7.594 13.206 1.00 97.94 155 PRO A C 1
ATOM 1244 O O . PRO A 1 155 ? -22.736 -6.761 13.082 1.00 97.94 155 PRO A O 1
ATOM 1247 N N . LYS A 1 156 ? -23.691 -8.709 12.461 1.00 97.31 156 LYS A N 1
ATOM 1248 C CA . LYS A 1 156 ? -22.656 -9.113 11.485 1.00 97.31 156 LYS A CA 1
ATOM 1249 C C . LYS A 1 156 ? -22.315 -8.001 10.489 1.00 97.31 156 LYS A C 1
ATOM 1251 O O . LYS A 1 156 ? -21.146 -7.782 10.188 1.00 97.31 156 LYS A O 1
ATOM 1256 N N . SER A 1 157 ? -23.314 -7.244 10.033 1.00 96.81 157 SER A N 1
ATOM 1257 C CA . SER A 1 157 ? -23.118 -6.094 9.139 1.00 96.81 157 SER A CA 1
ATOM 1258 C C . SER A 1 157 ? -22.237 -4.999 9.751 1.00 96.81 157 SER A C 1
ATOM 1260 O O . SER A 1 157 ? -21.388 -4.443 9.057 1.00 96.81 157 SER A O 1
ATOM 1262 N N . THR A 1 158 ? -22.376 -4.711 11.049 1.00 97.12 158 THR A N 1
ATOM 1263 C CA . THR A 1 158 ? -21.522 -3.742 11.749 1.00 97.12 158 THR A CA 1
ATOM 1264 C C . THR A 1 158 ? -20.094 -4.256 11.877 1.00 97.12 158 THR A C 1
ATOM 1266 O O . THR A 1 158 ? -19.167 -3.497 11.609 1.00 97.12 158 THR A O 1
ATOM 1269 N N . VAL A 1 159 ? -19.894 -5.535 12.212 1.00 97.56 159 VAL A N 1
ATOM 1270 C CA . VAL A 1 159 ? -18.548 -6.133 12.281 1.00 97.56 159 VAL A CA 1
ATOM 1271 C C . VAL A 1 159 ? -17.848 -6.045 10.921 1.00 97.56 159 VAL A C 1
ATOM 1273 O O . VAL A 1 159 ? -16.730 -5.539 10.839 1.00 97.56 159 VAL A O 1
ATOM 1276 N N . LEU A 1 160 ? -18.537 -6.432 9.844 1.00 96.56 160 LEU A N 1
ATOM 1277 C CA . LEU A 1 160 ? -18.019 -6.334 8.476 1.00 96.56 160 LEU A CA 1
ATOM 1278 C C . LEU A 1 160 ? -17.710 -4.885 8.071 1.00 96.56 160 LEU A C 1
ATOM 1280 O O . LEU A 1 160 ? -16.668 -4.616 7.478 1.00 96.56 160 LEU A O 1
ATOM 1284 N N . SER A 1 161 ? -18.573 -3.933 8.435 1.00 95.88 161 SER A N 1
ATOM 1285 C CA . SER A 1 161 ? -18.322 -2.510 8.182 1.00 95.88 161 SER A CA 1
ATOM 1286 C C . SER A 1 161 ? -17.076 -2.005 8.916 1.00 95.88 161 SER A C 1
ATOM 1288 O O . SER A 1 161 ? -16.314 -1.232 8.341 1.00 95.88 161 SER A O 1
ATOM 1290 N N . ARG A 1 162 ? -16.839 -2.445 10.159 1.00 97.69 162 ARG A N 1
ATOM 1291 C CA . ARG A 1 162 ? -15.635 -2.089 10.930 1.00 97.69 162 ARG A CA 1
ATOM 1292 C C . ARG A 1 162 ? -14.366 -2.694 10.341 1.00 97.69 162 ARG A C 1
ATOM 1294 O O . ARG A 1 162 ? -13.331 -2.041 10.321 1.00 97.69 162 ARG A O 1
ATOM 1301 N N . MET A 1 163 ? -14.450 -3.921 9.837 1.00 97.44 163 MET A N 1
ATOM 1302 C CA . MET A 1 163 ? -13.365 -4.576 9.105 1.00 97.44 163 MET A CA 1
ATOM 1303 C C . MET A 1 163 ? -12.967 -3.806 7.850 1.00 97.44 163 MET A C 1
ATOM 1305 O O . MET A 1 163 ? -11.782 -3.545 7.657 1.00 97.44 163 MET A O 1
ATOM 1309 N N . ALA A 1 164 ? -13.949 -3.404 7.042 1.00 96.00 164 ALA A N 1
ATOM 1310 C CA . ALA A 1 164 ? -13.700 -2.601 5.851 1.00 96.00 164 ALA A CA 1
ATOM 1311 C C . ALA A 1 164 ? -13.058 -1.251 6.208 1.00 96.00 164 ALA A C 1
ATOM 1313 O O . ALA A 1 164 ? -12.061 -0.868 5.605 1.00 96.00 164 ALA A O 1
ATOM 1314 N N . ALA A 1 165 ? -13.573 -0.570 7.237 1.00 96.00 165 ALA A N 1
ATOM 1315 C CA . ALA A 1 165 ? -13.039 0.718 7.666 1.00 96.00 165 ALA A CA 1
ATOM 1316 C C . ALA A 1 165 ? -11.604 0.622 8.212 1.00 96.00 165 ALA A C 1
ATOM 1318 O O . ALA A 1 165 ? -10.778 1.483 7.914 1.00 96.00 165 ALA A O 1
ATOM 1319 N N . PHE A 1 166 ? -11.282 -0.439 8.962 1.00 98.06 166 PHE A N 1
ATOM 1320 C CA . PHE A 1 166 ? -9.917 -0.721 9.412 1.00 98.06 166 PHE A CA 1
ATOM 1321 C C . PHE A 1 166 ? -8.959 -0.894 8.230 1.00 98.06 166 PHE A C 1
ATOM 1323 O O . PHE A 1 166 ? -7.908 -0.256 8.185 1.00 98.06 166 PHE A O 1
ATOM 1330 N N . GLU A 1 167 ? -9.329 -1.753 7.280 1.00 97.81 167 GLU A N 1
ATOM 1331 C CA . GLU A 1 167 ? -8.518 -2.063 6.106 1.00 97.81 167 GLU A CA 1
ATOM 1332 C C . GLU A 1 167 ? -8.272 -0.822 5.242 1.00 97.81 167 GLU A C 1
ATOM 1334 O O . GLU A 1 167 ? -7.131 -0.558 4.858 1.00 97.81 167 GLU A O 1
ATOM 1339 N N . GLU A 1 168 ? -9.324 -0.045 4.980 1.00 96.00 168 GLU A N 1
ATOM 1340 C CA . GLU A 1 168 ? -9.267 1.181 4.187 1.00 96.00 168 GLU A CA 1
ATOM 1341 C C . GLU A 1 168 ? -8.412 2.255 4.872 1.00 96.00 168 GLU A C 1
ATOM 1343 O O . GLU A 1 168 ? -7.431 2.731 4.297 1.00 96.00 168 GLU A O 1
ATOM 1348 N N . ALA A 1 169 ? -8.746 2.622 6.113 1.00 96.94 169 ALA A N 1
ATOM 1349 C CA . ALA A 1 169 ? -8.084 3.721 6.810 1.00 96.94 169 ALA A CA 1
ATOM 1350 C C . ALA A 1 169 ? -6.595 3.432 7.046 1.00 96.94 169 ALA A C 1
ATOM 1352 O O . ALA A 1 169 ? -5.747 4.295 6.809 1.00 96.94 169 ALA A O 1
ATOM 1353 N N . LEU A 1 170 ? -6.255 2.205 7.458 1.00 98.06 170 LEU A N 1
ATOM 1354 C CA . LEU A 1 170 ? -4.866 1.811 7.681 1.00 98.06 170 LEU A CA 1
ATOM 1355 C C . LEU A 1 170 ? -4.082 1.732 6.367 1.00 98.06 170 LEU A C 1
ATOM 1357 O O . LEU A 1 170 ? -2.930 2.163 6.308 1.00 98.06 170 LEU A O 1
ATOM 1361 N N . GLY A 1 171 ? -4.722 1.233 5.307 1.00 97.81 171 GLY A N 1
ATOM 1362 C CA . GLY A 1 171 ? -4.142 1.170 3.973 1.00 97.81 171 GLY A CA 1
ATOM 1363 C C . GLY A 1 171 ? -3.750 2.534 3.427 1.00 97.81 171 GLY A C 1
ATOM 1364 O O . GLY A 1 171 ? -2.628 2.735 2.953 1.00 97.81 171 GLY A O 1
ATOM 1365 N N . LEU A 1 172 ? -4.675 3.485 3.516 1.00 96.38 172 LEU A N 1
ATOM 1366 C CA . LEU A 1 172 ? -4.485 4.839 3.009 1.00 96.38 172 LEU A CA 1
ATOM 1367 C C . LEU A 1 172 ? -3.491 5.642 3.859 1.00 96.38 172 LEU A C 1
ATOM 1369 O O . LEU A 1 172 ? -2.695 6.386 3.289 1.00 96.38 172 LEU A O 1
ATOM 1373 N N . LEU A 1 173 ? -3.461 5.437 5.182 1.00 97.06 173 LEU A N 1
ATOM 1374 C CA . LEU A 1 173 ? -2.423 6.004 6.055 1.00 97.06 173 LEU A CA 1
ATOM 1375 C C . LEU A 1 173 ? -1.023 5.517 5.670 1.00 97.06 173 LEU A C 1
ATOM 1377 O O . LEU A 1 173 ? -0.115 6.327 5.507 1.00 97.06 173 LEU A O 1
ATOM 1381 N N . LEU A 1 174 ? -0.843 4.204 5.487 1.00 98.12 174 LEU A N 1
ATOM 1382 C CA . LEU A 1 174 ? 0.441 3.642 5.054 1.00 98.12 174 LEU A CA 1
ATOM 1383 C C . LEU A 1 174 ? 0.831 4.144 3.661 1.00 98.12 174 LEU A C 1
ATOM 1385 O O . LEU A 1 174 ? 1.991 4.472 3.436 1.00 98.12 174 LEU A O 1
ATOM 1389 N N . ARG A 1 175 ? -0.142 4.278 2.748 1.00 96.62 175 ARG A N 1
ATOM 1390 C CA . ARG A 1 175 ? 0.084 4.843 1.409 1.00 96.62 175 ARG A CA 1
ATOM 1391 C C . ARG A 1 175 ? 0.661 6.249 1.492 1.00 96.62 175 ARG A C 1
ATOM 1393 O O . ARG A 1 175 ? 1.623 6.538 0.794 1.00 96.62 175 ARG A O 1
ATOM 1400 N N . GLN A 1 176 ? 0.071 7.100 2.329 1.00 95.31 176 GLN A N 1
ATOM 1401 C CA . GLN A 1 176 ? 0.545 8.466 2.540 1.00 95.31 176 GLN A CA 1
ATOM 1402 C C . GLN A 1 176 ? 1.906 8.483 3.244 1.00 95.31 176 GLN A C 1
ATOM 1404 O O . GLN A 1 176 ? 2.765 9.272 2.890 1.00 95.31 176 GLN A O 1
ATOM 1409 N N . GLY A 1 177 ? 2.156 7.572 4.187 1.00 96.06 177 GLY A N 1
ATOM 1410 C CA . GLY A 1 177 ? 3.475 7.443 4.804 1.00 96.06 177 GLY A CA 1
ATOM 1411 C C . GLY A 1 177 ? 4.573 7.089 3.797 1.00 96.06 177 GLY A C 1
ATOM 1412 O O . GLY A 1 177 ? 5.645 7.688 3.815 1.00 96.06 177 GLY A O 1
ATOM 1413 N N . PHE A 1 178 ? 4.303 6.140 2.899 1.00 97.00 178 PHE A N 1
ATOM 1414 C CA . PHE A 1 178 ? 5.273 5.626 1.929 1.00 97.00 178 PHE A CA 1
ATOM 1415 C C . PHE A 1 178 ? 5.566 6.564 0.756 1.00 97.00 178 PHE A C 1
ATOM 1417 O O . PHE A 1 178 ? 6.419 6.236 -0.066 1.00 97.00 178 PHE A O 1
ATOM 1424 N N . THR A 1 179 ? 4.928 7.732 0.652 1.00 93.44 179 THR A N 1
ATOM 1425 C CA . THR A 1 179 ? 5.394 8.766 -0.292 1.00 93.44 179 THR A CA 1
ATOM 1426 C C . THR A 1 179 ? 6.725 9.383 0.135 1.00 93.44 179 THR A C 1
ATOM 1428 O O . THR A 1 179 ? 7.368 10.050 -0.669 1.00 93.44 179 THR A O 1
ATOM 1431 N N . HIS A 1 180 ? 7.140 9.148 1.384 1.00 93.94 180 HIS A N 1
ATOM 1432 C CA . HIS A 1 180 ? 8.383 9.651 1.958 1.00 93.94 180 HIS A CA 1
ATOM 1433 C C . HIS A 1 180 ? 9.405 8.539 2.099 1.00 93.94 180 HIS A C 1
ATOM 1435 O O . HIS A 1 180 ? 9.135 7.488 2.691 1.00 93.94 180 HIS A O 1
ATOM 1441 N N . VAL A 1 181 ? 10.611 8.789 1.593 1.00 94.88 181 VAL A N 1
ATOM 1442 C CA . VAL A 1 181 ? 11.694 7.808 1.663 1.00 94.88 181 VAL A CA 1
ATOM 1443 C C . VAL A 1 181 ? 12.120 7.532 3.102 1.00 94.88 181 VAL A C 1
ATOM 1445 O O . VAL A 1 181 ? 12.438 6.392 3.422 1.00 94.88 181 VAL A O 1
ATOM 1448 N N . GLU A 1 182 ? 12.060 8.524 3.990 1.00 95.31 182 GLU A N 1
ATOM 1449 C CA . GLU A 1 182 ? 12.405 8.377 5.406 1.00 95.31 182 GLU A CA 1
ATOM 1450 C C . GLU A 1 182 ? 11.483 7.360 6.085 1.00 95.31 182 GLU A C 1
ATOM 1452 O O . GLU A 1 182 ? 11.935 6.504 6.848 1.00 95.31 182 GLU A O 1
ATOM 1457 N N . THR A 1 183 ? 10.189 7.394 5.754 1.00 96.75 183 THR A N 1
ATOM 1458 C CA . THR A 1 183 ? 9.224 6.407 6.240 1.00 96.75 183 THR A CA 1
ATOM 1459 C C . THR A 1 183 ? 9.585 5.008 5.752 1.00 96.75 183 THR A C 1
ATOM 1461 O O . THR A 1 183 ? 9.549 4.062 6.538 1.00 96.75 183 THR A O 1
ATOM 1464 N N . LEU A 1 184 ? 9.949 4.856 4.473 1.00 97.25 184 LEU A N 1
ATOM 1465 C CA . LEU A 1 184 ? 10.344 3.564 3.901 1.00 97.25 184 LEU A CA 1
ATOM 1466 C C . LEU A 1 184 ? 11.644 3.033 4.512 1.00 97.25 184 LEU A C 1
ATOM 1468 O O . LEU A 1 184 ? 11.711 1.851 4.823 1.00 97.25 184 LEU A O 1
ATOM 1472 N N . GLN A 1 185 ? 12.637 3.892 4.746 1.00 96.50 185 GLN A N 1
ATOM 1473 C CA . GLN A 1 185 ? 13.910 3.529 5.381 1.00 96.50 185 GLN A CA 1
ATOM 1474 C C . GLN A 1 185 ? 13.729 3.035 6.820 1.00 96.50 185 GLN A C 1
ATOM 1476 O O . GLN A 1 185 ? 14.484 2.186 7.288 1.00 96.50 185 GLN A O 1
ATOM 1481 N N . LEU A 1 186 ? 12.721 3.555 7.523 1.00 96.88 186 LEU A N 1
ATOM 1482 C CA . LEU A 1 186 ? 12.355 3.112 8.868 1.00 96.88 186 LEU A CA 1
ATOM 1483 C C . LEU A 1 186 ? 11.382 1.926 8.861 1.00 96.88 186 LEU A C 1
ATOM 1485 O O . LEU A 1 186 ? 11.108 1.355 9.920 1.00 96.88 186 LEU A O 1
ATOM 1489 N N . THR A 1 187 ? 10.852 1.547 7.696 1.00 97.81 187 THR A N 1
ATOM 1490 C CA . THR A 1 187 ? 9.900 0.446 7.544 1.00 97.81 187 THR A CA 1
ATOM 1491 C C . THR A 1 187 ? 10.598 -0.836 7.089 1.00 97.81 187 THR A C 1
ATOM 1493 O O . THR A 1 187 ? 11.554 -0.823 6.324 1.00 97.81 187 THR A O 1
ATOM 1496 N N . ASP A 1 188 ? 10.103 -1.980 7.553 1.00 98.12 188 ASP A N 1
ATOM 1497 C CA . ASP A 1 188 ? 10.537 -3.308 7.117 1.00 98.12 188 ASP A CA 1
ATOM 1498 C C . ASP A 1 188 ? 10.106 -3.561 5.654 1.00 98.12 188 ASP A C 1
ATOM 1500 O O . ASP A 1 188 ? 8.982 -3.993 5.382 1.00 98.12 188 ASP A O 1
ATOM 1504 N N . VAL A 1 189 ? 10.988 -3.251 4.694 1.00 98.00 189 VAL A N 1
ATOM 1505 C CA . VAL A 1 189 ? 10.739 -3.438 3.250 1.00 98.00 189 VAL A CA 1
ATOM 1506 C C . VAL A 1 189 ? 10.414 -4.899 2.890 1.00 98.00 189 VAL A C 1
ATOM 1508 O O . VAL A 1 189 ? 9.453 -5.108 2.140 1.00 98.00 189 VAL A O 1
ATOM 1511 N N . PRO A 1 190 ? 11.098 -5.927 3.441 1.00 98.38 190 PRO A N 1
ATOM 1512 C CA . PRO A 1 190 ? 10.659 -7.318 3.311 1.00 98.38 190 PRO A CA 1
ATOM 1513 C C . PRO A 1 190 ? 9.198 -7.553 3.698 1.00 98.38 190 PRO A C 1
ATOM 1515 O O . PRO A 1 190 ? 8.478 -8.269 2.995 1.00 98.38 190 PRO A O 1
ATOM 1518 N N . LEU A 1 191 ? 8.720 -6.937 4.781 1.00 98.50 191 LEU A N 1
ATOM 1519 C CA . LEU A 1 191 ? 7.316 -7.037 5.170 1.00 98.50 191 LEU A CA 1
ATOM 1520 C C . LEU A 1 191 ? 6.377 -6.313 4.191 1.00 98.50 191 LEU A C 1
ATOM 1522 O O . LEU A 1 191 ? 5.295 -6.839 3.920 1.00 98.50 191 LEU A O 1
ATOM 1526 N N . ILE A 1 192 ? 6.776 -5.163 3.627 1.00 98.62 192 ILE A N 1
ATOM 1527 C CA . ILE A 1 192 ? 6.002 -4.480 2.571 1.00 98.62 192 ILE A CA 1
ATOM 1528 C C . ILE A 1 192 ? 5.833 -5.422 1.375 1.00 98.62 192 ILE A C 1
ATOM 1530 O O . ILE A 1 192 ? 4.709 -5.659 0.934 1.00 98.62 192 ILE A O 1
ATOM 1534 N N . ALA A 1 193 ? 6.926 -6.015 0.887 1.00 98.56 193 ALA A N 1
ATOM 1535 C CA . ALA A 1 193 ? 6.898 -6.917 -0.263 1.00 98.56 193 ALA A CA 1
ATOM 1536 C C . ALA A 1 193 ? 6.012 -8.150 -0.018 1.00 98.56 193 ALA A C 1
ATOM 1538 O O . ALA A 1 193 ? 5.151 -8.463 -0.842 1.00 98.56 193 ALA A O 1
ATOM 1539 N N . ARG A 1 194 ? 6.141 -8.792 1.151 1.00 98.62 194 ARG A N 1
ATOM 1540 C CA . ARG A 1 194 ? 5.276 -9.916 1.558 1.00 98.62 194 ARG A CA 1
ATOM 1541 C C . ARG A 1 194 ? 3.813 -9.512 1.685 1.00 98.62 194 ARG A C 1
ATOM 1543 O O . ARG A 1 194 ? 2.921 -10.315 1.421 1.00 98.62 194 ARG A O 1
ATOM 1550 N N . HIS A 1 195 ? 3.537 -8.286 2.123 1.00 98.62 195 HIS A N 1
ATOM 1551 C CA . HIS A 1 195 ? 2.174 -7.775 2.178 1.00 98.62 195 HIS A CA 1
ATOM 1552 C C . HIS A 1 195 ? 1.588 -7.575 0.775 1.00 98.62 195 HIS A C 1
ATOM 1554 O O . HIS A 1 195 ? 0.487 -8.057 0.518 1.00 98.62 195 HIS A O 1
ATOM 1560 N N . ILE A 1 196 ? 2.336 -6.956 -0.145 1.00 98.56 196 ILE A N 1
ATOM 1561 C CA . ILE A 1 196 ? 1.929 -6.808 -1.552 1.00 98.56 196 ILE A CA 1
ATOM 1562 C C . ILE A 1 196 ? 1.667 -8.191 -2.167 1.00 98.56 196 ILE A C 1
ATOM 1564 O O . ILE A 1 196 ? 0.613 -8.414 -2.758 1.00 98.56 196 ILE A O 1
ATOM 1568 N N . GLU A 1 197 ? 2.581 -9.146 -1.977 1.00 98.25 197 GLU A N 1
ATOM 1569 C CA . GLU A 1 197 ? 2.437 -10.528 -2.450 1.00 98.25 197 GLU A CA 1
ATOM 1570 C C . GLU A 1 197 ? 1.154 -11.168 -1.915 1.00 98.25 197 GLU A C 1
ATOM 1572 O O . GLU A 1 197 ? 0.375 -11.732 -2.685 1.00 98.25 197 GLU A O 1
ATOM 1577 N N . LEU A 1 198 ? 0.920 -11.069 -0.603 1.00 98.06 198 LEU A N 1
ATOM 1578 C CA . LEU A 1 198 ? -0.258 -11.625 0.053 1.00 98.06 198 LEU A CA 1
ATOM 1579 C C . LEU A 1 198 ? -1.550 -11.060 -0.542 1.00 98.06 198 LEU A C 1
ATOM 1581 O O . LEU A 1 198 ? -2.477 -11.820 -0.809 1.00 98.06 198 LEU A O 1
ATOM 1585 N N . VAL A 1 199 ? -1.627 -9.748 -0.752 1.00 97.56 199 VAL A N 1
ATOM 1586 C CA . VAL A 1 199 ? -2.820 -9.103 -1.314 1.00 97.56 199 VAL A CA 1
ATOM 1587 C C . VAL A 1 199 ? -3.010 -9.522 -2.775 1.00 97.56 199 VAL A C 1
ATOM 1589 O O . VAL A 1 199 ? -4.051 -10.082 -3.126 1.00 97.56 199 VAL A O 1
ATOM 1592 N N . LEU A 1 200 ? -1.985 -9.356 -3.614 1.00 97.31 200 LEU A N 1
ATOM 1593 C CA . LEU A 1 200 ? -2.086 -9.605 -5.055 1.00 97.31 200 LEU A CA 1
ATOM 1594 C C . LEU A 1 200 ? -2.284 -11.083 -5.401 1.00 97.31 200 LEU A C 1
ATOM 1596 O O . LEU A 1 200 ? -3.025 -11.406 -6.328 1.00 97.31 200 LEU A O 1
ATOM 1600 N N . ARG A 1 201 ? -1.679 -12.008 -4.647 1.00 96.62 201 ARG A N 1
ATOM 1601 C CA . ARG A 1 201 ? -1.876 -13.448 -4.863 1.00 96.62 201 ARG A CA 1
ATOM 1602 C C . ARG A 1 201 ? -3.330 -13.859 -4.660 1.00 96.62 201 ARG A C 1
ATOM 1604 O O . ARG A 1 201 ? -3.791 -14.773 -5.338 1.00 96.62 201 ARG A O 1
ATOM 1611 N N . ASN A 1 202 ? -4.048 -13.231 -3.733 1.00 94.88 202 ASN A N 1
ATOM 1612 C CA . ASN A 1 202 ? -5.458 -13.549 -3.510 1.00 94.88 202 ASN A CA 1
ATOM 1613 C C . ASN A 1 202 ? -6.374 -12.795 -4.467 1.00 94.88 202 ASN A C 1
ATOM 1615 O O . ASN A 1 202 ? -7.323 -13.397 -4.965 1.00 94.88 202 ASN A O 1
ATOM 1619 N N . ALA A 1 203 ? -6.031 -11.554 -4.810 1.00 93.12 203 ALA A N 1
ATOM 1620 C CA . ALA A 1 203 ? -6.708 -10.804 -5.861 1.00 93.12 203 ALA A CA 1
ATOM 1621 C C . ALA A 1 203 ? -6.670 -11.543 -7.205 1.00 93.12 203 ALA A C 1
ATOM 1623 O O . ALA A 1 203 ? -7.681 -11.703 -7.868 1.00 93.12 203 ALA A O 1
ATOM 1624 N N . ASN A 1 204 ? -5.523 -12.101 -7.591 1.00 89.62 204 ASN A N 1
ATOM 1625 C CA . ASN A 1 204 ? -5.402 -12.800 -8.872 1.00 89.62 204 ASN A CA 1
ATOM 1626 C C . ASN A 1 204 ? -6.153 -14.148 -8.911 1.00 89.62 204 ASN A C 1
ATOM 1628 O O . ASN A 1 204 ? -6.383 -14.679 -9.993 1.00 89.62 204 ASN A O 1
ATOM 1632 N N . LYS A 1 205 ? -6.565 -14.703 -7.759 1.00 90.31 205 LYS A N 1
ATOM 1633 C CA . LYS A 1 205 ? -7.466 -15.875 -7.701 1.00 90.31 205 LYS A CA 1
ATOM 1634 C C . LYS A 1 205 ? -8.936 -15.502 -7.903 1.00 90.31 205 LYS A C 1
ATOM 1636 O O . LYS A 1 205 ? -9.746 -16.384 -8.167 1.00 90.31 205 LYS A O 1
ATOM 1641 N N . ARG A 1 206 ? -9.281 -14.230 -7.707 1.00 81.69 206 ARG A N 1
ATOM 1642 C CA . ARG A 1 206 ? -10.634 -13.677 -7.795 1.00 81.69 206 ARG A CA 1
ATOM 1643 C C . ARG A 1 206 ? -10.543 -12.396 -8.623 1.00 81.69 206 ARG A C 1
ATOM 1645 O O . ARG A 1 206 ? -10.417 -11.327 -8.023 1.00 81.69 206 ARG A O 1
ATOM 1652 N N . PRO A 1 207 ? -10.516 -12.500 -9.968 1.00 70.56 207 PRO A N 1
ATOM 1653 C CA . PRO A 1 207 ? -10.520 -11.319 -10.826 1.00 70.56 207 PRO A CA 1
ATOM 1654 C C . PRO A 1 207 ? -11.580 -10.337 -10.323 1.00 70.56 207 PRO A C 1
ATOM 1656 O O . PRO A 1 207 ? -12.619 -10.784 -9.837 1.00 70.56 207 PRO A O 1
ATOM 1659 N N . LEU A 1 208 ? -11.306 -9.028 -10.359 1.00 66.50 208 LEU A N 1
ATOM 1660 C CA . LEU A 1 208 ? -12.302 -8.044 -9.945 1.00 66.50 208 LEU A CA 1
ATOM 1661 C C . LEU A 1 208 ? -13.502 -8.184 -10.883 1.00 66.50 208 LEU A C 1
ATOM 1663 O O . LEU A 1 208 ? -13.480 -7.650 -11.990 1.00 66.50 208 LEU A O 1
ATOM 1667 N N . ASP A 1 209 ? -14.523 -8.925 -10.456 1.00 60.84 209 ASP A N 1
ATOM 1668 C CA . ASP A 1 209 ? -15.779 -9.053 -11.179 1.00 60.84 209 ASP A CA 1
ATOM 1669 C C . ASP A 1 209 ? -16.419 -7.666 -11.164 1.00 60.84 209 ASP A C 1
ATOM 1671 O O . ASP A 1 209 ? -17.027 -7.227 -10.186 1.00 60.84 209 ASP A O 1
ATOM 1675 N N . CYS A 1 210 ? -16.200 -6.913 -12.241 1.00 54.00 210 CYS A N 1
ATOM 1676 C CA . CYS A 1 210 ? -16.805 -5.609 -12.454 1.00 54.00 210 CYS A CA 1
ATOM 1677 C C . CYS A 1 210 ? -18.243 -5.826 -12.926 1.00 54.00 210 CYS A C 1
ATOM 1679 O O . CYS A 1 210 ? -18.636 -5.383 -14.004 1.00 54.00 210 CYS A O 1
ATOM 1681 N N . ASP A 1 211 ? -19.045 -6.506 -12.108 1.00 49.34 211 ASP A N 1
ATOM 1682 C CA . ASP A 1 211 ? -20.490 -6.472 -12.243 1.00 49.34 211 ASP A CA 1
ATOM 1683 C C . ASP A 1 211 ? -20.947 -5.065 -11.854 1.00 49.34 211 ASP A C 1
ATOM 1685 O O . ASP A 1 211 ? -21.425 -4.796 -10.755 1.00 49.34 211 ASP A O 1
ATOM 1689 N N . ALA A 1 212 ? -20.809 -4.138 -12.805 1.00 52.94 212 ALA A N 1
ATOM 1690 C CA . ALA A 1 212 ? -21.278 -2.755 -12.740 1.00 52.94 212 ALA A CA 1
ATOM 1691 C C . ALA A 1 212 ? -22.808 -2.638 -12.549 1.00 52.94 212 ALA A C 1
ATOM 1693 O O . ALA A 1 212 ? -23.354 -1.540 -12.576 1.00 52.94 212 ALA A O 1
ATOM 1694 N N . SER A 1 213 ? -23.505 -3.766 -12.384 1.00 51.41 213 SER A N 1
ATOM 1695 C CA . SER A 1 213 ? -24.949 -3.874 -12.204 1.00 51.41 213 SER A CA 1
ATOM 1696 C C . SER A 1 213 ? -25.375 -4.219 -10.771 1.00 51.41 213 SER A C 1
ATOM 1698 O O . SER A 1 213 ? -26.557 -4.092 -10.460 1.00 51.41 213 SER A O 1
ATOM 1700 N N . ALA A 1 214 ? -24.450 -4.614 -9.888 1.00 45.22 214 ALA A N 1
ATOM 1701 C CA . ALA A 1 214 ? -24.758 -5.017 -8.518 1.00 45.22 214 ALA A CA 1
ATOM 1702 C C . ALA A 1 214 ? -24.278 -3.971 -7.501 1.00 45.22 214 ALA A C 1
ATOM 1704 O O . ALA A 1 214 ? -23.472 -4.267 -6.619 1.00 45.22 214 ALA A O 1
ATOM 1705 N N . ASP A 1 215 ? -24.770 -2.736 -7.607 1.00 41.19 215 ASP A N 1
ATOM 1706 C CA . ASP A 1 215 ? -24.744 -1.841 -6.451 1.00 41.19 215 ASP A CA 1
ATOM 1707 C C . ASP A 1 215 ? -25.878 -2.280 -5.511 1.00 41.19 215 ASP A C 1
ATOM 1709 O O . ASP A 1 215 ? -27.052 -2.122 -5.863 1.00 41.19 215 ASP A O 1
ATOM 1713 N N . PRO A 1 216 ? -25.593 -2.845 -4.319 1.00 43.66 216 PRO A N 1
ATOM 1714 C CA . PRO A 1 216 ? -26.585 -2.850 -3.263 1.00 43.66 216 PRO A CA 1
ATOM 1715 C C . PRO A 1 216 ? -26.847 -1.382 -2.947 1.00 43.66 216 PRO A C 1
ATOM 1717 O O . PRO A 1 216 ? -25.992 -0.704 -2.375 1.00 43.66 216 PRO A O 1
ATOM 1720 N N . GLU A 1 217 ? -27.999 -0.890 -3.402 1.00 38.06 217 GLU A N 1
ATOM 1721 C CA . GLU A 1 217 ? -28.491 0.455 -3.139 1.00 38.06 217 GLU A CA 1
ATOM 1722 C C . GLU A 1 217 ? -28.162 0.800 -1.678 1.00 38.06 217 GLU A C 1
ATOM 1724 O O . GLU A 1 217 ? -28.588 0.066 -0.775 1.00 38.06 217 GLU A O 1
ATOM 1729 N N . PRO A 1 218 ? -27.334 1.829 -1.405 1.00 38.38 218 PRO A N 1
ATOM 1730 C CA . PRO A 1 218 ? -27.044 2.202 -0.036 1.00 38.38 218 PRO A CA 1
ATOM 1731 C C . PRO A 1 218 ? -28.394 2.521 0.578 1.00 38.38 218 PRO A C 1
ATOM 1733 O O . PRO A 1 218 ? -29.049 3.460 0.126 1.00 38.38 218 PRO A O 1
ATOM 1736 N N . GLN A 1 219 ? -28.830 1.705 1.544 1.00 38.22 219 GLN A N 1
ATOM 1737 C CA . GLN A 1 219 ? -30.064 1.915 2.286 1.00 38.22 219 GLN A CA 1
ATOM 1738 C C . GLN A 1 219 ? -29.967 3.292 2.942 1.00 38.22 219 GLN A C 1
ATOM 1740 O O . GLN A 1 219 ? -29.491 3.449 4.066 1.00 38.22 219 GLN A O 1
ATOM 1745 N N . ARG A 1 220 ? -30.382 4.321 2.199 1.00 35.06 220 ARG A N 1
ATOM 1746 C CA . ARG A 1 220 ? -30.682 5.635 2.726 1.00 35.06 220 ARG A CA 1
ATOM 1747 C C . ARG A 1 220 ? -31.831 5.366 3.667 1.00 35.06 220 ARG A C 1
ATOM 1749 O O . ARG A 1 220 ? -32.932 5.041 3.227 1.00 35.06 220 ARG A O 1
ATOM 1756 N N . PHE A 1 221 ? -31.528 5.413 4.957 1.00 35.25 221 PHE A N 1
ATOM 1757 C CA . PHE A 1 221 ? -32.527 5.473 6.005 1.00 35.25 221 PHE A CA 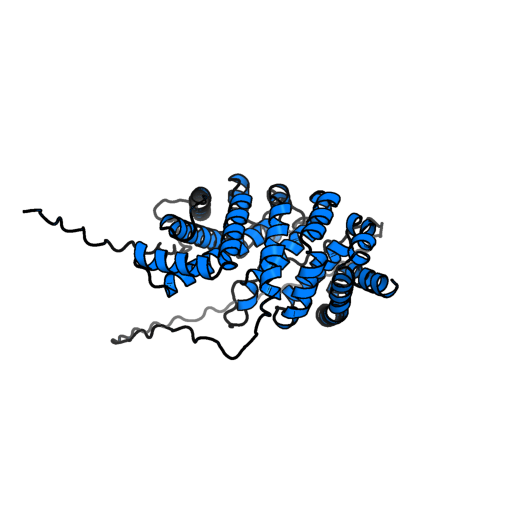1
ATOM 1758 C C . PHE A 1 221 ? -33.589 6.475 5.548 1.00 35.25 221 PHE A C 1
ATOM 1760 O O . PHE A 1 221 ? -33.299 7.662 5.392 1.00 35.25 221 PHE A O 1
ATOM 1767 N N . ARG A 1 222 ? -34.793 5.974 5.248 1.00 33.03 222 ARG A N 1
ATOM 1768 C CA . ARG A 1 222 ? -35.982 6.811 5.154 1.00 33.03 222 ARG A CA 1
ATOM 1769 C C . ARG A 1 222 ? -36.141 7.421 6.537 1.00 33.03 222 ARG A C 1
ATOM 1771 O O . ARG A 1 222 ? -36.563 6.750 7.472 1.00 33.03 222 ARG A O 1
ATOM 1778 N N . GLU A 1 223 ? -35.721 8.670 6.675 1.00 38.34 223 GLU A N 1
ATOM 1779 C CA . GLU A 1 223 ? -36.244 9.522 7.725 1.00 38.34 223 GLU A CA 1
ATOM 1780 C C . GLU A 1 223 ? -37.728 9.699 7.410 1.00 38.34 223 GLU A C 1
ATOM 1782 O O . GLU A 1 223 ? -38.097 10.388 6.458 1.00 38.34 223 GLU A O 1
ATOM 1787 N N . ASP A 1 224 ? -38.578 9.008 8.166 1.00 34.53 224 ASP A N 1
ATOM 1788 C CA . ASP A 1 224 ? -40.006 9.283 8.200 1.00 34.53 224 ASP A CA 1
ATOM 1789 C C . ASP A 1 224 ? -40.191 10.702 8.752 1.00 34.53 224 ASP A C 1
ATOM 1791 O O . ASP A 1 224 ? -40.267 10.949 9.955 1.00 34.53 224 ASP A O 1
ATOM 1795 N N . SER A 1 225 ? -40.200 11.671 7.841 1.00 40.94 225 SER A N 1
ATOM 1796 C CA . SER A 1 225 ? -40.470 13.066 8.130 1.00 40.94 225 SER A CA 1
ATOM 1797 C C . SER A 1 225 ? -41.972 13.259 8.326 1.00 40.94 225 SER A C 1
ATOM 1799 O O . SER A 1 225 ? -42.722 13.470 7.370 1.00 40.94 225 SER A O 1
ATOM 1801 N N . SER A 1 226 ? -42.412 13.241 9.580 1.00 42.72 226 SER A N 1
ATOM 1802 C CA . SER A 1 226 ? -43.604 13.972 10.000 1.00 42.72 226 SER A CA 1
ATOM 1803 C C . SER A 1 226 ? -43.193 15.260 10.715 1.00 42.72 226 SER A C 1
ATOM 1805 O O . SER A 1 226 ? -42.377 15.220 11.631 1.00 42.72 226 SER A O 1
ATOM 1807 N N . THR A 1 227 ? -43.852 16.357 10.334 1.00 37.72 227 THR A N 1
ATOM 1808 C CA . THR A 1 227 ? -43.946 17.694 10.964 1.00 37.72 227 THR A CA 1
ATOM 1809 C C . THR A 1 227 ? -43.067 18.837 10.422 1.00 37.72 227 THR A C 1
ATOM 1811 O O . THR A 1 227 ? -41.937 19.088 10.819 1.00 37.72 227 THR A O 1
ATOM 1814 N N . SER A 1 228 ? -43.707 19.564 9.501 1.00 40.62 228 SER A N 1
ATOM 1815 C CA . SER A 1 228 ? -43.727 21.018 9.288 1.00 40.62 228 SER A CA 1
ATOM 1816 C C . SER A 1 228 ? -43.085 21.930 10.347 1.00 40.62 228 SER A C 1
ATOM 1818 O O . SER A 1 228 ? -43.501 21.917 11.504 1.00 40.62 228 SER A O 1
ATOM 1820 N N . SER A 1 229 ? -42.270 22.893 9.902 1.00 35.62 229 SER A N 1
ATOM 1821 C CA . SER A 1 229 ? -42.700 24.302 9.849 1.00 35.62 229 SER A CA 1
ATOM 1822 C C . SER A 1 229 ? -41.658 25.215 9.199 1.00 35.62 229 SER A C 1
ATOM 1824 O O . SER A 1 229 ? -40.455 25.105 9.407 1.00 35.62 229 SER A O 1
ATOM 1826 N N . SER A 1 230 ? -42.185 26.125 8.394 1.00 40.28 230 SER A N 1
ATOM 1827 C CA . SER A 1 230 ? -41.540 27.153 7.586 1.00 40.28 230 SER A CA 1
ATOM 1828 C C . SER A 1 230 ? -40.945 28.309 8.396 1.00 40.28 230 SER A C 1
ATOM 1830 O O . SER A 1 230 ? -41.627 28.863 9.255 1.00 40.28 230 SER A O 1
ATOM 1832 N N . ALA A 1 231 ? -39.763 28.788 7.998 1.00 34.06 231 ALA A N 1
ATOM 1833 C CA . ALA A 1 231 ? -39.376 30.192 8.150 1.00 34.06 231 ALA A CA 1
ATOM 1834 C C . ALA A 1 231 ? -38.376 30.588 7.051 1.00 34.06 231 ALA A C 1
ATOM 1836 O O . ALA A 1 231 ? -37.249 30.102 6.991 1.00 34.06 231 ALA A O 1
ATOM 1837 N N . SER A 1 232 ? -38.828 31.464 6.156 1.00 37.34 232 SER A N 1
ATOM 1838 C CA . SER A 1 232 ? -38.071 32.070 5.063 1.00 37.34 232 SER A CA 1
ATOM 1839 C C . SER A 1 232 ? -37.238 33.255 5.555 1.00 37.34 232 SER A C 1
ATOM 1841 O O . SER A 1 232 ? -37.801 34.176 6.147 1.00 37.34 232 SER A O 1
ATOM 1843 N N . LEU A 1 233 ? -35.947 33.309 5.219 1.00 35.44 233 LEU A N 1
ATOM 1844 C CA . LEU A 1 233 ? -35.165 34.546 5.273 1.00 35.44 233 LEU A CA 1
ATOM 1845 C C . LEU A 1 233 ? -34.329 34.709 4.001 1.00 35.44 233 LEU A C 1
ATOM 1847 O O . LEU A 1 233 ? -33.482 33.886 3.664 1.00 35.44 233 LEU A O 1
ATOM 1851 N N . SER A 1 234 ? -34.620 35.798 3.293 1.00 36.16 234 SER A N 1
ATOM 1852 C CA . SER A 1 234 ? -33.963 36.263 2.077 1.00 36.16 234 SER A CA 1
ATOM 1853 C C . SER A 1 234 ? -32.631 36.952 2.396 1.00 36.16 234 SER A C 1
ATOM 1855 O O . SER A 1 234 ? -32.616 37.943 3.129 1.00 36.16 234 SER A O 1
ATOM 1857 N N . GLY A 1 235 ? -31.535 36.494 1.790 1.00 33.12 235 GLY A N 1
ATOM 1858 C CA . GLY A 1 235 ? -30.232 37.166 1.803 1.00 33.12 235 GLY A CA 1
ATOM 1859 C C . GLY A 1 235 ? -29.777 37.492 0.379 1.00 33.12 235 GLY A C 1
ATOM 1860 O O . GLY A 1 235 ? -29.774 36.620 -0.484 1.00 33.12 235 GLY A O 1
ATOM 1861 N N . LYS A 1 236 ? -29.444 38.763 0.131 1.00 35.00 236 LYS A N 1
ATOM 1862 C CA . LYS A 1 236 ? -29.030 39.319 -1.170 1.00 35.00 236 LYS A CA 1
ATOM 1863 C C . LYS A 1 236 ? -27.615 38.858 -1.577 1.00 35.00 236 LYS A C 1
ATOM 1865 O O . LYS A 1 236 ? -26.771 38.703 -0.696 1.00 35.00 236 LYS A O 1
ATOM 1870 N N . PRO A 1 237 ? -27.317 38.728 -2.884 1.00 30.81 237 PRO A N 1
ATOM 1871 C CA . PRO A 1 237 ? -25.978 38.403 -3.368 1.00 30.81 237 PRO A CA 1
ATOM 1872 C C . PRO A 1 237 ? -25.056 39.635 -3.383 1.00 30.81 237 PRO A C 1
ATOM 1874 O O . PRO A 1 237 ? -25.451 40.723 -3.805 1.00 30.81 237 PRO A O 1
ATOM 1877 N N . VAL A 1 238 ? -23.812 39.444 -2.939 1.00 31.27 238 VAL A N 1
ATOM 1878 C CA . VAL A 1 238 ? -22.718 40.426 -3.003 1.00 31.27 238 VAL A CA 1
ATOM 1879 C C . VAL A 1 238 ? -22.015 40.299 -4.359 1.00 31.27 238 VAL A C 1
ATOM 1881 O O . VAL A 1 238 ? -21.612 39.206 -4.752 1.00 31.27 238 VAL A O 1
ATOM 1884 N N . GLN A 1 239 ? -21.884 41.415 -5.079 1.00 31.08 239 GLN A N 1
ATOM 1885 C CA . GLN A 1 239 ? -21.148 41.506 -6.342 1.00 31.08 239 GLN A CA 1
ATOM 1886 C C . GLN A 1 239 ? -19.637 41.592 -6.091 1.00 31.08 239 GLN A C 1
ATOM 1888 O O . GLN A 1 239 ? -19.185 42.402 -5.283 1.00 31.08 239 GLN A O 1
ATOM 1893 N N . PHE A 1 240 ? -18.861 40.793 -6.826 1.00 28.84 240 PHE A N 1
ATOM 1894 C CA . PHE A 1 240 ? -17.402 40.883 -6.877 1.00 28.84 240 PHE A CA 1
ATOM 1895 C C . PHE A 1 240 ? -16.963 41.783 -8.039 1.00 28.84 240 PHE A C 1
ATOM 1897 O O . PHE A 1 240 ? -17.360 41.579 -9.187 1.00 28.84 240 PHE A O 1
ATOM 1904 N N . VAL A 1 241 ? -16.130 42.775 -7.725 1.00 31.27 241 VAL A N 1
ATOM 1905 C CA . VAL A 1 241 ? -15.491 43.692 -8.677 1.00 31.27 241 VAL A CA 1
ATOM 1906 C C . VAL A 1 241 ? -14.200 43.051 -9.188 1.00 31.27 241 VAL A C 1
ATOM 1908 O O . VAL A 1 241 ? -13.349 42.643 -8.403 1.00 31.27 241 VAL A O 1
ATOM 1911 N N . SER A 1 242 ? -14.062 42.965 -10.512 1.00 30.42 242 SER A N 1
ATOM 1912 C CA . SER A 1 242 ? -12.873 42.471 -11.211 1.00 30.42 242 SER A CA 1
ATOM 1913 C C . SER A 1 242 ? -11.984 43.649 -11.614 1.00 30.42 242 SER A C 1
ATOM 1915 O O . SER A 1 242 ? -12.424 44.532 -12.351 1.00 30.42 242 SER A O 1
ATOM 1917 N N . THR A 1 243 ? -10.732 43.665 -11.157 1.00 30.38 243 THR A N 1
ATOM 1918 C CA . THR A 1 243 ? -9.700 44.594 -11.634 1.00 30.38 243 THR A CA 1
ATOM 1919 C C . THR A 1 243 ? -8.679 43.852 -12.496 1.00 30.38 243 THR A C 1
ATOM 1921 O O . THR A 1 243 ? -8.093 42.847 -12.102 1.00 30.38 243 THR A O 1
ATOM 1924 N N . LYS A 1 244 ? -8.500 44.360 -13.719 1.00 35.75 244 LYS A N 1
ATOM 1925 C CA . LYS A 1 244 ? -7.491 43.940 -14.697 1.00 35.75 244 LYS A CA 1
ATOM 1926 C C . LYS A 1 244 ? -6.154 44.634 -14.399 1.00 35.75 244 LYS A C 1
ATOM 1928 O O . LYS A 1 244 ? -6.138 45.845 -14.210 1.00 35.75 244 LYS A O 1
ATOM 1933 N N . GLY A 1 245 ? -5.047 43.898 -14.481 1.00 31.34 245 GLY A N 1
ATOM 1934 C CA . GLY A 1 245 ? -3.681 44.425 -14.626 1.00 31.34 245 GLY A CA 1
ATOM 1935 C C . GLY A 1 245 ? -2.880 43.431 -15.472 1.00 31.34 245 GLY A C 1
ATOM 1936 O O . GLY A 1 245 ? -2.786 42.266 -15.111 1.00 31.34 245 GLY A O 1
ATOM 1937 N N . SER A 1 246 ? -2.658 43.731 -16.752 1.00 31.00 246 SER A N 1
ATOM 1938 C CA . SER A 1 246 ? -1.477 44.388 -17.339 1.00 31.00 246 SER A CA 1
ATOM 1939 C C . SER A 1 246 ? -0.234 43.495 -17.347 1.00 31.00 246 SER A C 1
ATOM 1941 O O . SER A 1 246 ? 0.406 43.263 -16.329 1.00 31.00 246 SER A O 1
ATOM 1943 N N . SER A 1 247 ? 0.069 43.006 -18.548 1.00 29.98 247 SER A N 1
ATOM 1944 C CA . SER A 1 247 ? 1.164 42.107 -18.898 1.00 29.98 247 SER A CA 1
ATOM 1945 C C . SER A 1 247 ? 2.385 42.920 -19.331 1.00 29.98 247 SER A C 1
ATOM 1947 O O . SER A 1 247 ? 2.246 43.862 -20.112 1.00 29.98 247 SER A O 1
ATOM 1949 N N . SER A 1 248 ? 3.573 42.553 -18.855 1.00 31.28 248 SER A N 1
ATOM 1950 C CA . SER A 1 248 ? 4.842 42.976 -19.448 1.00 31.28 248 SER A CA 1
ATOM 1951 C C . SER A 1 248 ? 5.748 41.762 -19.646 1.00 31.28 248 SER A C 1
ATOM 1953 O O . SER A 1 248 ? 6.136 41.069 -18.705 1.00 31.28 248 SER A O 1
ATOM 1955 N N . GLU A 1 249 ? 6.043 41.494 -20.917 1.00 32.91 249 GLU A N 1
ATOM 1956 C CA . GLU A 1 249 ? 7.018 40.512 -21.379 1.00 32.91 249 GLU A CA 1
ATOM 1957 C C . GLU A 1 249 ? 8.441 41.020 -21.128 1.00 32.91 249 GLU A C 1
ATOM 1959 O O . GLU A 1 249 ? 8.802 42.127 -21.528 1.00 32.91 249 GLU A O 1
ATOM 1964 N N . LEU A 1 250 ? 9.279 40.172 -20.535 1.00 28.73 250 LEU A N 1
ATOM 1965 C CA . LEU A 1 250 ? 10.727 40.353 -20.497 1.00 28.73 250 LEU A CA 1
ATOM 1966 C C . LEU A 1 250 ? 11.389 39.058 -20.972 1.00 28.73 250 LEU A C 1
ATOM 1968 O O . LEU A 1 250 ? 11.419 38.050 -20.266 1.00 28.73 250 LEU A O 1
ATOM 1972 N N . LYS A 1 251 ? 11.894 39.111 -22.208 1.00 39.06 251 LYS A N 1
ATOM 1973 C CA . LYS A 1 251 ? 12.807 38.129 -22.799 1.00 39.06 251 LYS A CA 1
ATOM 1974 C C . LYS A 1 251 ? 14.171 38.244 -22.131 1.00 39.06 251 LYS A C 1
ATOM 1976 O O . LYS A 1 251 ? 14.723 39.339 -22.084 1.00 39.06 251 LYS A O 1
ATOM 1981 N N . LEU A 1 252 ? 14.736 37.115 -21.714 1.00 31.73 252 LEU A N 1
ATOM 1982 C CA . LEU A 1 252 ? 16.164 36.982 -21.436 1.00 31.73 252 LEU A CA 1
ATOM 1983 C C . LEU A 1 252 ? 16.655 35.619 -21.936 1.00 31.73 252 LEU A C 1
ATOM 1985 O O . LEU A 1 252 ? 16.206 34.571 -21.474 1.00 31.73 252 LEU A O 1
ATOM 1989 N N . ASP A 1 253 ? 17.572 35.687 -22.899 1.00 37.81 253 ASP A N 1
ATOM 1990 C CA . ASP A 1 253 ? 18.413 34.596 -23.379 1.00 37.81 253 ASP A CA 1
ATOM 1991 C C . ASP A 1 253 ? 19.464 34.222 -22.324 1.00 37.81 253 ASP A C 1
ATOM 1993 O O . ASP A 1 253 ? 20.035 35.091 -21.662 1.00 37.81 253 ASP A O 1
ATOM 1997 N N . GLY A 1 254 ? 19.764 32.927 -22.191 1.00 33.47 254 GLY A N 1
ATOM 1998 C CA . GLY A 1 254 ? 20.763 32.446 -21.238 1.00 33.47 254 GLY A CA 1
ATOM 1999 C C . GLY A 1 254 ? 21.177 30.990 -21.447 1.00 33.47 254 GLY A C 1
ATOM 2000 O O . GLY A 1 254 ? 20.417 30.066 -21.192 1.00 33.47 254 GLY A O 1
ATOM 2001 N N . HIS A 1 255 ? 22.408 30.836 -21.927 1.00 31.28 255 HIS A N 1
ATOM 2002 C CA . HIS A 1 255 ? 23.238 29.648 -22.150 1.00 31.28 255 HIS A CA 1
ATOM 2003 C C . HIS A 1 255 ? 22.938 28.329 -21.401 1.00 31.28 255 HIS A C 1
ATOM 2005 O O . HIS A 1 255 ? 22.885 28.260 -20.177 1.00 31.28 255 HIS A O 1
ATOM 2011 N N . ARG A 1 256 ? 22.931 27.237 -22.186 1.00 34.72 256 ARG A N 1
ATOM 2012 C CA . ARG A 1 256 ? 22.961 25.832 -21.751 1.00 34.72 256 ARG A CA 1
ATOM 2013 C C . ARG A 1 256 ? 24.365 25.412 -21.295 1.00 34.72 256 ARG A C 1
ATOM 2015 O O . ARG A 1 256 ? 25.295 25.406 -22.098 1.00 34.72 256 ARG A O 1
ATOM 2022 N N . ARG A 1 257 ? 24.480 24.915 -20.062 1.00 34.72 257 ARG A N 1
ATOM 2023 C CA . ARG A 1 257 ? 25.454 23.877 -19.684 1.00 34.72 257 ARG A CA 1
ATOM 2024 C C . ARG A 1 257 ? 24.681 22.706 -19.092 1.00 34.72 257 ARG A C 1
ATOM 2026 O O . ARG A 1 257 ? 23.831 22.905 -18.235 1.00 34.72 257 ARG A O 1
ATOM 2033 N N . GLY A 1 258 ? 24.935 21.517 -19.634 1.00 39.50 258 GLY A N 1
ATOM 2034 C CA . GLY A 1 258 ? 24.268 20.278 -19.256 1.00 39.50 258 GLY A CA 1
ATOM 2035 C C . GLY A 1 258 ? 24.769 19.774 -17.912 1.00 39.50 258 GLY A C 1
ATOM 2036 O O . GLY A 1 258 ? 25.904 19.320 -17.803 1.00 39.50 258 GLY A O 1
ATOM 2037 N N . SER A 1 259 ? 23.902 19.852 -16.916 1.00 33.97 259 SER A N 1
ATOM 2038 C CA . SER A 1 259 ? 23.898 18.977 -15.752 1.00 33.97 259 SER A CA 1
ATOM 2039 C C . SER A 1 259 ? 22.701 18.048 -15.905 1.00 33.97 259 SER A C 1
ATOM 2041 O O . SER A 1 259 ? 21.622 18.490 -16.302 1.00 33.97 259 SER A O 1
ATOM 2043 N N . ASP A 1 260 ? 22.932 16.764 -15.662 1.00 39.16 260 ASP A N 1
ATOM 2044 C CA . ASP A 1 260 ? 21.972 15.671 -15.790 1.00 39.16 260 ASP A CA 1
ATOM 2045 C C . ASP A 1 260 ? 20.904 15.797 -14.684 1.00 39.16 260 ASP A C 1
ATOM 2047 O O . ASP A 1 260 ? 20.886 15.069 -13.696 1.00 39.16 260 ASP A O 1
ATOM 2051 N N . GLU A 1 261 ? 20.035 16.804 -14.810 1.00 37.16 261 GLU A N 1
ATOM 2052 C CA . GLU A 1 261 ? 18.775 16.885 -14.082 1.00 37.16 261 GLU A CA 1
ATOM 2053 C C . GLU A 1 261 ? 17.912 15.732 -14.593 1.00 37.16 261 GLU A C 1
ATOM 2055 O O . GLU A 1 261 ? 17.165 15.866 -15.572 1.00 37.16 261 GLU A O 1
ATOM 2060 N N . ARG A 1 262 ? 18.002 14.578 -13.920 1.00 43.94 262 ARG A N 1
ATOM 2061 C CA . ARG A 1 262 ? 16.890 13.629 -13.887 1.00 43.94 262 ARG A CA 1
ATOM 2062 C C . ARG A 1 262 ? 15.708 14.418 -13.336 1.00 43.94 262 ARG A C 1
ATOM 2064 O O . ARG A 1 262 ? 15.537 14.529 -12.129 1.00 43.94 262 ARG A O 1
ATOM 2071 N N . ARG A 1 263 ? 14.936 15.036 -14.237 1.00 42.53 263 ARG A N 1
ATOM 2072 C CA . ARG A 1 263 ? 13.629 15.614 -13.940 1.00 42.53 263 ARG A CA 1
ATOM 2073 C C . ARG A 1 263 ? 12.878 14.521 -13.212 1.00 42.53 263 ARG A C 1
ATOM 2075 O O . ARG A 1 263 ? 12.482 13.552 -13.860 1.00 42.53 263 ARG A O 1
ATOM 2082 N N . GLY A 1 264 ? 12.731 14.659 -11.895 1.00 42.06 264 GLY A N 1
ATOM 2083 C CA . GLY A 1 264 ? 11.799 13.838 -11.150 1.00 42.06 264 GLY A CA 1
ATOM 2084 C C . GLY A 1 264 ? 10.501 13.914 -11.931 1.00 42.06 264 GLY A C 1
ATOM 2085 O O . GLY A 1 264 ? 9.990 15.017 -12.161 1.00 42.06 264 GLY A O 1
ATOM 2086 N N . SER A 1 265 ? 10.041 12.780 -12.459 1.00 42.22 265 SER A N 1
ATOM 2087 C CA . SER A 1 265 ? 8.706 12.662 -13.014 1.00 42.22 265 SER A CA 1
ATOM 2088 C C . SER A 1 265 ? 7.774 12.852 -11.834 1.00 42.22 265 SER A C 1
ATOM 2090 O O . SER A 1 265 ? 7.307 11.917 -11.200 1.00 42.22 265 SER A O 1
ATOM 2092 N N . GLY A 1 266 ? 7.585 14.115 -11.463 1.00 41.88 266 GLY A N 1
ATOM 2093 C CA . GLY A 1 266 ? 6.652 14.543 -10.460 1.00 41.88 266 GLY A CA 1
ATOM 2094 C C . GLY A 1 266 ? 5.279 14.368 -11.066 1.00 41.88 266 GLY A C 1
ATOM 2095 O O . GLY A 1 266 ? 4.598 15.359 -11.338 1.00 41.88 266 GLY A O 1
ATOM 2096 N N . LEU A 1 267 ? 4.842 13.113 -11.218 1.00 44.91 267 LEU A N 1
ATOM 2097 C CA . LEU A 1 267 ? 3.490 12.784 -10.828 1.00 44.91 267 LEU A CA 1
ATOM 2098 C C . LEU A 1 267 ? 3.388 13.255 -9.382 1.00 44.91 267 LEU A C 1
ATOM 2100 O O . LEU A 1 267 ? 3.605 12.516 -8.427 1.00 44.91 267 LEU A O 1
ATOM 2104 N N . LYS A 1 268 ? 3.112 14.554 -9.221 1.00 49.16 268 LYS A N 1
ATOM 2105 C CA . LYS A 1 268 ? 2.554 15.071 -7.995 1.00 49.16 268 LYS A CA 1
ATOM 2106 C C . LYS A 1 268 ? 1.330 14.202 -7.836 1.00 49.16 268 LYS A C 1
ATOM 2108 O O . LYS A 1 268 ? 0.405 14.303 -8.648 1.00 49.16 268 LYS A O 1
ATOM 2113 N N . ILE A 1 269 ? 1.372 13.315 -6.849 1.00 49.56 269 ILE A N 1
ATOM 2114 C CA . ILE A 1 269 ? 0.215 12.631 -6.295 1.00 49.56 269 ILE A CA 1
ATOM 2115 C C . ILE A 1 269 ? -0.618 13.767 -5.693 1.00 49.56 269 ILE A C 1
ATOM 2117 O O . ILE A 1 269 ? -0.672 13.952 -4.486 1.00 49.56 269 ILE A O 1
ATOM 2121 N N . LYS A 1 270 ? -1.161 14.640 -6.557 1.00 49.78 270 LYS A N 1
ATOM 2122 C CA . LYS A 1 270 ? -2.138 15.651 -6.198 1.00 49.78 270 LYS A CA 1
ATOM 2123 C C . LYS A 1 270 ? -3.188 14.846 -5.483 1.00 49.78 270 LYS A C 1
ATOM 2125 O O . LYS A 1 270 ? -3.615 13.843 -6.064 1.00 49.78 270 LYS A O 1
ATOM 2130 N N . ALA A 1 271 ? -3.436 15.221 -4.227 1.00 48.25 271 ALA A N 1
ATOM 2131 C CA . ALA A 1 271 ? -4.392 14.604 -3.328 1.00 48.25 271 ALA A CA 1
ATOM 2132 C C . ALA A 1 271 ? -5.466 13.935 -4.180 1.00 48.25 271 ALA A C 1
ATOM 2134 O O . ALA A 1 271 ? -6.122 14.599 -4.982 1.00 48.25 271 ALA A O 1
ATOM 2135 N N . TRP A 1 272 ? -5.468 12.599 -4.189 1.00 49.81 272 TRP A N 1
ATOM 2136 C CA . TRP A 1 272 ? -6.419 11.830 -4.981 1.00 49.81 272 TRP A CA 1
ATOM 2137 C C . TRP A 1 272 ? -7.759 12.088 -4.324 1.00 49.81 272 TRP A C 1
ATOM 2139 O O . TRP A 1 272 ? -8.126 11.399 -3.371 1.00 49.81 272 TRP A O 1
ATOM 2149 N N . ASP A 1 273 ? -8.349 13.210 -4.727 1.00 47.41 273 ASP A N 1
ATOM 2150 C CA . ASP A 1 273 ? -9.169 13.995 -3.838 1.00 47.41 273 ASP A CA 1
ATOM 2151 C C . ASP A 1 273 ? -10.421 13.209 -3.511 1.00 47.41 273 ASP A C 1
ATOM 2153 O O . ASP A 1 273 ? -11.074 12.570 -4.344 1.00 47.41 273 ASP A O 1
ATOM 2157 N N . ILE A 1 274 ? -10.719 13.288 -2.227 1.00 49.56 274 ILE A N 1
ATOM 2158 C CA . ILE A 1 274 ? -11.792 12.642 -1.487 1.00 49.56 274 ILE A CA 1
ATOM 2159 C C . ILE A 1 274 ? -13.180 13.134 -1.971 1.00 49.56 274 ILE A C 1
ATOM 2161 O O . ILE A 1 274 ? -14.215 12.699 -1.473 1.00 49.56 274 ILE A O 1
ATOM 2165 N N . GLU A 1 275 ? -13.232 13.963 -3.016 1.00 42.44 275 GLU A N 1
ATOM 2166 C CA . GLU A 1 275 ? -14.438 14.504 -3.643 1.00 42.44 275 GLU A CA 1
ATOM 2167 C C . GLU A 1 275 ? -14.867 13.714 -4.890 1.00 42.44 275 GLU A C 1
ATOM 2169 O O . GLU A 1 275 ? -15.060 14.242 -5.983 1.00 42.44 275 GLU A O 1
ATOM 2174 N N . GLY A 1 276 ? -15.073 12.411 -4.730 1.00 42.97 276 GLY A N 1
ATOM 2175 C CA . GLY A 1 276 ? -15.863 11.628 -5.673 1.00 42.97 276 GLY A CA 1
ATOM 2176 C C . GLY A 1 276 ? -17.309 11.547 -5.211 1.00 42.97 276 GLY A C 1
ATOM 2177 O O . GLY A 1 276 ? -17.717 10.512 -4.700 1.00 42.97 276 GLY A O 1
ATOM 2178 N N . GLN A 1 277 ? -18.106 12.600 -5.411 1.00 46.72 277 GLN A N 1
ATOM 2179 C CA . GLN A 1 277 ? -19.570 12.507 -5.259 1.00 46.72 277 GLN A CA 1
ATOM 2180 C C . GLN A 1 277 ? -20.224 11.563 -6.294 1.00 46.72 277 GLN A C 1
ATOM 2182 O O . GLN A 1 277 ? -21.410 11.263 -6.189 1.00 46.72 277 GLN A O 1
ATOM 2187 N N . ASN A 1 278 ? -19.452 11.042 -7.253 1.00 49.19 278 ASN A N 1
ATOM 2188 C CA . ASN A 1 278 ? -19.894 10.071 -8.248 1.00 49.19 278 ASN A CA 1
ATOM 2189 C C . ASN A 1 278 ? -19.287 8.698 -7.919 1.00 49.19 278 ASN A C 1
ATOM 2191 O O . ASN A 1 278 ? -18.074 8.596 -7.746 1.00 49.19 278 ASN A O 1
ATOM 2195 N N . GLY A 1 279 ? -20.119 7.653 -7.834 1.00 55.44 279 GLY A N 1
ATOM 2196 C CA . GLY A 1 279 ? -19.822 6.299 -7.321 1.00 55.44 279 GLY A CA 1
ATOM 2197 C C . GLY A 1 279 ? -18.674 5.497 -7.967 1.00 55.44 279 GLY A C 1
ATOM 2198 O O . GLY A 1 279 ? -18.538 4.308 -7.708 1.00 55.44 279 GLY A O 1
ATOM 2199 N N . THR A 1 280 ? -17.804 6.112 -8.766 1.00 57.06 280 THR A N 1
ATOM 2200 C CA . THR A 1 280 ? -16.678 5.475 -9.464 1.00 57.06 280 THR A CA 1
ATOM 2201 C C . THR A 1 280 ? -15.385 5.380 -8.639 1.00 57.06 280 THR A C 1
ATOM 2203 O O . THR A 1 280 ? -14.387 4.875 -9.145 1.00 57.06 280 THR A O 1
ATOM 2206 N N . GLN A 1 281 ? -15.349 5.842 -7.380 1.00 62.06 281 GLN A N 1
ATOM 2207 C CA . GLN A 1 281 ? -14.122 5.819 -6.554 1.00 62.06 281 GLN A CA 1
ATOM 2208 C C . GLN A 1 281 ? -13.851 4.499 -5.811 1.00 62.06 281 GLN A C 1
ATOM 2210 O O . GLN A 1 281 ? -12.769 4.333 -5.243 1.00 62.06 281 GLN A O 1
ATOM 2215 N N . ARG A 1 282 ? -14.787 3.541 -5.820 1.00 62.66 282 ARG A N 1
ATOM 2216 C CA . ARG A 1 282 ? -14.654 2.270 -5.084 1.00 62.66 282 ARG A CA 1
ATOM 2217 C C . ARG A 1 282 ? -13.339 1.509 -5.353 1.00 62.66 282 ARG A C 1
ATOM 2219 O O . ARG A 1 282 ? -12.764 1.031 -4.376 1.00 62.66 282 ARG A O 1
ATOM 2226 N N . PRO A 1 283 ? -12.796 1.443 -6.590 1.00 69.25 283 PRO A N 1
ATOM 2227 C CA . PRO A 1 283 ? -11.570 0.689 -6.858 1.00 69.25 283 PRO A CA 1
ATOM 2228 C C . PRO A 1 283 ? -10.351 1.211 -6.095 1.00 69.25 283 PRO A C 1
ATOM 2230 O O . PRO A 1 283 ? -9.453 0.440 -5.788 1.00 69.25 283 PRO A O 1
ATOM 2233 N N . LEU A 1 284 ? -10.303 2.504 -5.760 1.00 78.38 284 LEU A N 1
ATOM 2234 C CA . LEU A 1 284 ? -9.116 3.143 -5.176 1.00 78.38 284 LEU A CA 1
ATOM 2235 C C . LEU A 1 284 ? -8.911 2.856 -3.691 1.00 78.38 284 LEU A C 1
ATOM 2237 O O . LEU A 1 284 ? -7.816 3.067 -3.172 1.00 78.38 284 LEU A O 1
ATOM 2241 N N . ARG A 1 285 ? -9.974 2.414 -3.017 1.00 84.25 285 ARG A N 1
ATOM 2242 C CA . ARG A 1 285 ? -9.983 2.114 -1.580 1.00 84.25 285 ARG A CA 1
ATOM 2243 C C . ARG A 1 285 ? -9.725 0.636 -1.298 1.00 84.25 285 ARG A C 1
ATOM 2245 O O . ARG A 1 285 ? -9.439 0.273 -0.164 1.00 84.25 285 ARG A O 1
ATOM 2252 N N . LEU A 1 286 ? -9.813 -0.203 -2.331 1.00 91.00 286 LEU A N 1
ATOM 2253 C CA . LEU A 1 286 ? -9.481 -1.619 -2.253 1.00 91.00 286 LEU A CA 1
ATOM 2254 C C . LEU A 1 286 ? -7.981 -1.793 -2.022 1.00 91.00 286 LEU A C 1
ATOM 2256 O O . LEU A 1 286 ? -7.166 -1.119 -2.661 1.00 91.00 286 LEU A O 1
ATOM 2260 N N . GLN A 1 287 ? -7.613 -2.724 -1.143 1.00 95.56 287 GLN A N 1
ATOM 2261 C CA . GLN A 1 287 ? -6.205 -2.961 -0.836 1.00 95.56 287 GLN A CA 1
ATOM 2262 C C . GLN A 1 287 ? -5.416 -3.411 -2.052 1.00 95.56 287 GLN A C 1
ATOM 2264 O O . GLN A 1 287 ? -4.263 -3.034 -2.204 1.00 95.56 287 GLN A O 1
ATOM 2269 N N . GLU A 1 288 ? -6.052 -4.147 -2.954 1.00 94.88 288 GLU A N 1
ATOM 2270 C CA . GLU A 1 288 ? -5.481 -4.611 -4.214 1.00 94.88 288 GLU A CA 1
ATOM 2271 C C . GLU A 1 288 ? -4.956 -3.450 -5.070 1.00 94.88 288 GLU A C 1
ATOM 2273 O O . GLU A 1 288 ? -3.896 -3.549 -5.685 1.00 94.88 288 GLU A O 1
ATOM 2278 N N . THR A 1 289 ? -5.640 -2.307 -5.031 1.00 94.81 289 THR A N 1
ATOM 2279 C CA . THR A 1 289 ? -5.200 -1.082 -5.702 1.00 94.81 289 THR A CA 1
ATOM 2280 C C . THR A 1 289 ? -4.178 -0.320 -4.864 1.00 94.81 289 THR A C 1
ATOM 2282 O O . THR A 1 289 ? -3.187 0.181 -5.393 1.00 94.81 289 THR A O 1
ATOM 2285 N N . VAL A 1 290 ? -4.383 -0.233 -3.547 1.00 96.31 290 VAL A N 1
ATOM 2286 C CA . VAL A 1 290 ? -3.489 0.505 -2.642 1.00 96.31 290 VAL A CA 1
ATOM 2287 C C . VAL A 1 290 ? -2.076 -0.097 -2.625 1.00 96.31 290 VAL A C 1
ATOM 2289 O O . VAL A 1 290 ? -1.099 0.653 -2.650 1.00 96.31 290 VAL A O 1
ATOM 2292 N N . VAL A 1 291 ? -1.931 -1.425 -2.679 1.00 98.00 291 VAL A N 1
ATOM 2293 C CA . VAL A 1 291 ? -0.610 -2.080 -2.688 1.00 98.00 291 VAL A CA 1
ATOM 2294 C C . VAL A 1 291 ? 0.210 -1.801 -3.950 1.00 98.00 291 VAL A C 1
ATOM 2296 O O . VAL A 1 291 ? 1.438 -1.865 -3.902 1.00 98.00 291 VAL A O 1
ATOM 2299 N N . LEU A 1 292 ? -0.421 -1.421 -5.066 1.00 97.88 292 LEU A N 1
ATOM 2300 C CA . LEU A 1 292 ? 0.306 -0.943 -6.248 1.00 97.88 292 LEU A CA 1
ATOM 2301 C C . LEU A 1 292 ? 0.969 0.418 -5.988 1.00 97.88 292 LEU A C 1
ATOM 2303 O O . LEU A 1 292 ? 2.054 0.674 -6.506 1.00 97.88 292 LEU A O 1
ATOM 2307 N N . ALA A 1 293 ? 0.366 1.267 -5.147 1.00 97.12 293 ALA A N 1
ATOM 2308 C CA . ALA A 1 293 ? 1.009 2.496 -4.689 1.00 97.12 293 ALA A CA 1
ATOM 2309 C C . ALA A 1 293 ? 2.177 2.203 -3.735 1.00 97.12 293 ALA A C 1
ATOM 2311 O O . ALA A 1 293 ? 3.203 2.869 -3.820 1.00 97.12 293 ALA A O 1
ATOM 2312 N N . TYR A 1 294 ? 2.084 1.162 -2.898 1.00 98.25 294 TYR A N 1
ATOM 2313 C CA . TYR A 1 294 ? 3.226 0.724 -2.081 1.00 98.25 294 TYR A CA 1
ATOM 2314 C C . TYR A 1 294 ? 4.380 0.248 -2.963 1.00 98.25 294 TYR A C 1
ATOM 2316 O O . TYR A 1 294 ? 5.527 0.635 -2.751 1.00 98.25 294 TYR A O 1
ATOM 2324 N N . PHE A 1 295 ? 4.070 -0.560 -3.979 1.00 98.44 295 PHE A N 1
ATOM 2325 C CA . PHE A 1 295 ? 5.054 -1.032 -4.946 1.00 98.44 295 PHE A CA 1
ATOM 2326 C C . PHE A 1 295 ? 5.710 0.131 -5.702 1.00 98.44 295 PHE A C 1
ATOM 2328 O O . PHE A 1 295 ? 6.931 0.155 -5.835 1.00 98.44 295 PHE A O 1
ATOM 2335 N N . HIS A 1 296 ? 4.920 1.121 -6.132 1.00 97.94 296 HIS A N 1
ATOM 2336 C CA . HIS A 1 296 ? 5.431 2.353 -6.731 1.00 97.94 296 HIS A CA 1
ATOM 2337 C C . HIS A 1 296 ? 6.408 3.080 -5.806 1.00 97.94 296 HIS A C 1
ATOM 2339 O O . HIS A 1 296 ? 7.526 3.362 -6.220 1.00 97.94 296 HIS A O 1
ATOM 2345 N N . SER A 1 297 ? 6.018 3.337 -4.557 1.00 97.50 297 SER A N 1
ATOM 2346 C CA . SER A 1 297 ? 6.864 4.001 -3.561 1.00 97.50 297 SER A CA 1
ATOM 2347 C C . SER A 1 297 ? 8.198 3.281 -3.339 1.00 97.50 297 SER A C 1
ATOM 2349 O O . SER A 1 297 ? 9.251 3.916 -3.312 1.00 97.50 297 SER A O 1
ATOM 2351 N N . VAL A 1 298 ? 8.178 1.947 -3.239 1.00 98.25 298 VAL A N 1
ATOM 2352 C CA . VAL A 1 298 ? 9.405 1.143 -3.117 1.00 98.25 298 VAL A CA 1
ATOM 2353 C C . VAL A 1 298 ? 10.268 1.261 -4.377 1.00 98.25 298 VAL A C 1
ATOM 2355 O O . VAL A 1 298 ? 11.468 1.495 -4.266 1.00 98.25 298 VAL A O 1
ATOM 2358 N N . ALA A 1 299 ? 9.677 1.148 -5.571 1.00 98.12 299 ALA A N 1
ATOM 2359 C CA . ALA A 1 299 ? 10.407 1.248 -6.837 1.00 98.12 299 ALA A CA 1
ATOM 2360 C C . ALA A 1 299 ? 10.995 2.652 -7.069 1.00 98.12 299 ALA A C 1
ATOM 2362 O O . ALA A 1 299 ? 12.122 2.781 -7.540 1.00 98.12 299 ALA A O 1
ATOM 2363 N N . GLN A 1 300 ? 10.263 3.704 -6.696 1.00 96.94 300 GLN A N 1
ATOM 2364 C CA . GLN A 1 300 ? 10.693 5.100 -6.804 1.00 96.94 300 GLN A CA 1
ATOM 2365 C C . GLN A 1 300 ? 11.911 5.403 -5.928 1.00 96.94 300 GLN A C 1
ATOM 2367 O O . GLN A 1 300 ? 12.754 6.222 -6.294 1.00 96.94 300 GLN A O 1
ATOM 2372 N N . HIS A 1 301 ? 12.009 4.752 -4.772 1.00 97.31 301 HIS A N 1
ATOM 2373 C CA . HIS A 1 301 ? 13.075 4.978 -3.801 1.00 97.31 301 HIS A CA 1
ATOM 2374 C C . HIS A 1 301 ? 14.081 3.827 -3.727 1.00 97.31 301 HIS A C 1
ATOM 2376 O O . HIS A 1 301 ? 14.865 3.770 -2.782 1.00 97.31 301 HIS A O 1
ATOM 2382 N N . ILE A 1 302 ? 14.104 2.938 -4.723 1.00 97.56 302 ILE A N 1
ATOM 2383 C CA . ILE A 1 302 ? 14.887 1.698 -4.678 1.00 97.56 302 ILE A CA 1
ATOM 2384 C C . ILE A 1 302 ? 16.393 1.947 -4.497 1.00 97.56 302 ILE A C 1
ATOM 2386 O O . ILE A 1 302 ? 17.025 1.281 -3.681 1.00 97.56 302 ILE A O 1
ATOM 2390 N N . GLU A 1 303 ? 16.938 2.982 -5.149 1.00 96.94 303 GLU A N 1
ATOM 2391 C CA . GLU A 1 303 ? 18.344 3.401 -5.019 1.00 96.94 303 GLU A CA 1
ATOM 2392 C C . GLU A 1 303 ? 18.691 3.799 -3.563 1.00 96.94 303 GLU A C 1
ATOM 2394 O O . GLU A 1 303 ? 19.806 3.581 -3.093 1.00 96.94 303 GLU A O 1
ATOM 2399 N N . LYS A 1 304 ? 17.722 4.341 -2.808 1.00 96.88 304 LYS A N 1
ATOM 2400 C CA . LYS A 1 304 ? 17.888 4.806 -1.417 1.00 96.88 304 LYS A CA 1
ATOM 2401 C C . LYS A 1 304 ? 17.608 3.723 -0.362 1.00 96.88 304 LYS A C 1
ATOM 2403 O O . LYS A 1 304 ? 17.830 3.977 0.823 1.00 96.88 304 LYS A O 1
ATOM 2408 N N . LEU A 1 305 ? 17.103 2.553 -0.767 1.00 96.62 305 LEU A N 1
ATOM 2409 C CA . LEU A 1 305 ? 16.620 1.477 0.114 1.00 96.62 305 LEU A CA 1
ATOM 2410 C C . LEU A 1 305 ? 17.492 0.210 0.077 1.00 96.62 305 LEU A C 1
ATOM 2412 O O . LEU A 1 305 ? 17.011 -0.850 0.454 1.00 96.62 305 LEU A O 1
ATOM 2416 N N . ASN A 1 306 ? 18.758 0.308 -0.347 1.00 97.38 306 ASN A N 1
ATOM 2417 C CA . ASN A 1 306 ? 19.618 -0.844 -0.659 1.00 97.38 306 ASN A CA 1
ATOM 2418 C C . ASN A 1 306 ? 19.062 -1.663 -1.838 1.00 97.38 306 ASN A C 1
ATOM 2420 O O . ASN A 1 306 ? 18.467 -2.728 -1.675 1.00 97.38 306 ASN A O 1
ATOM 2424 N N . GLU A 1 307 ? 19.275 -1.141 -3.045 1.00 97.38 307 GLU A N 1
ATOM 2425 C CA . GLU A 1 307 ? 18.718 -1.659 -4.297 1.00 97.38 307 GLU A CA 1
ATOM 2426 C C . GLU A 1 307 ? 18.894 -3.179 -4.474 1.00 97.38 307 GLU A C 1
ATOM 2428 O O . GLU A 1 307 ? 17.934 -3.867 -4.826 1.00 97.38 307 GLU A O 1
ATOM 2433 N N . ALA A 1 308 ? 20.078 -3.716 -4.154 1.00 97.69 308 ALA A N 1
ATOM 2434 C CA . ALA A 1 308 ? 20.389 -5.143 -4.259 1.00 97.69 308 ALA A CA 1
ATOM 2435 C C . ALA A 1 308 ? 19.461 -6.029 -3.412 1.00 97.69 308 ALA A C 1
ATOM 2437 O O . ALA A 1 308 ? 18.920 -7.036 -3.882 1.00 97.69 308 ALA A O 1
ATOM 2438 N N . GLU A 1 309 ? 19.258 -5.634 -2.157 1.00 97.75 309 GLU A N 1
ATOM 2439 C CA . GLU A 1 309 ? 18.407 -6.349 -1.212 1.00 97.75 309 GLU A CA 1
ATOM 2440 C C . GLU A 1 309 ? 16.933 -6.224 -1.597 1.00 97.75 309 GLU A C 1
ATOM 2442 O O . GLU A 1 309 ? 16.223 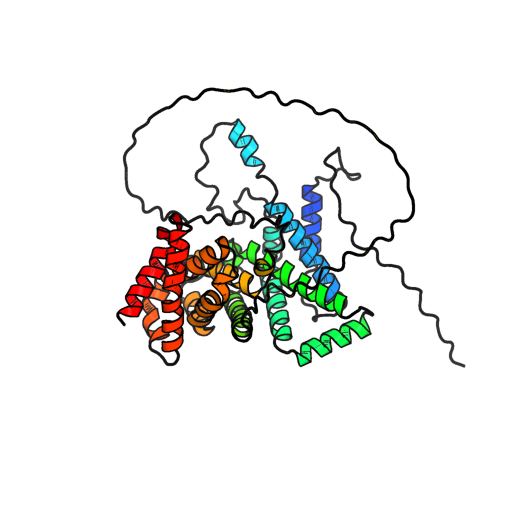-7.232 -1.649 1.00 97.75 309 GLU A O 1
ATOM 2447 N N . VAL A 1 310 ? 16.485 -5.017 -1.956 1.00 98.06 310 VAL A N 1
ATOM 2448 C CA . VAL A 1 310 ? 15.096 -4.778 -2.368 1.00 98.06 310 VAL A CA 1
ATOM 2449 C C . VAL A 1 310 ? 14.750 -5.598 -3.604 1.00 98.06 310 VAL A C 1
ATOM 2451 O O . VAL A 1 310 ? 13.759 -6.325 -3.585 1.00 98.06 310 VAL A O 1
ATOM 2454 N N . VAL A 1 311 ? 15.566 -5.555 -4.662 1.00 97.75 311 VAL A N 1
ATOM 2455 C CA . VAL A 1 311 ? 15.318 -6.347 -5.879 1.00 97.75 311 VAL A CA 1
ATOM 2456 C C . VAL A 1 311 ? 15.293 -7.843 -5.568 1.00 97.75 311 VAL A C 1
ATOM 2458 O O . VAL A 1 311 ? 14.428 -8.547 -6.094 1.00 97.75 311 VAL A O 1
ATOM 2461 N N . SER A 1 312 ? 16.177 -8.338 -4.692 1.00 97.00 312 SER A N 1
ATOM 2462 C CA . SER A 1 312 ? 16.154 -9.744 -4.267 1.00 97.00 312 SER A CA 1
ATOM 2463 C C . SER A 1 312 ? 14.828 -10.101 -3.595 1.00 97.00 312 SER A C 1
ATOM 2465 O O . SER A 1 312 ? 14.169 -11.054 -3.999 1.00 97.00 312 SER A O 1
ATOM 2467 N N . VAL A 1 313 ? 14.381 -9.287 -2.639 1.00 98.12 313 VAL A N 1
ATOM 2468 C CA . VAL A 1 313 ? 13.121 -9.486 -1.914 1.00 98.12 313 VAL A CA 1
ATOM 2469 C C . VAL A 1 313 ? 11.908 -9.441 -2.851 1.00 98.12 313 VAL A C 1
ATOM 2471 O O . VAL A 1 313 ? 11.009 -10.276 -2.731 1.00 98.12 313 VAL A O 1
ATOM 2474 N N . LEU A 1 314 ? 11.865 -8.497 -3.799 1.00 97.69 314 LEU A N 1
ATOM 2475 C CA . LEU A 1 314 ? 10.782 -8.406 -4.787 1.00 97.69 314 LEU A CA 1
ATOM 2476 C C . LEU A 1 314 ? 10.733 -9.661 -5.679 1.00 97.69 314 LEU A C 1
ATOM 2478 O O . LEU A 1 314 ? 9.643 -10.145 -6.003 1.00 97.69 314 LEU A O 1
ATOM 2482 N N . CYS A 1 315 ? 11.898 -10.202 -6.054 1.00 95.56 315 CYS A N 1
ATOM 2483 C CA . CYS A 1 315 ? 12.008 -11.464 -6.787 1.00 95.56 315 CYS A CA 1
ATOM 2484 C C . CYS A 1 315 ? 11.518 -12.653 -5.949 1.00 95.56 315 CYS A C 1
ATOM 2486 O O . CYS A 1 315 ? 10.703 -13.437 -6.438 1.00 95.56 315 CYS A O 1
ATOM 2488 N N . ASP A 1 316 ? 11.973 -12.760 -4.699 1.00 96.31 316 ASP A N 1
ATOM 2489 C CA . ASP A 1 316 ? 11.644 -13.861 -3.786 1.00 96.31 316 ASP A CA 1
ATOM 2490 C C . ASP A 1 316 ? 10.146 -13.905 -3.456 1.00 96.31 316 ASP A C 1
ATOM 2492 O O . ASP A 1 316 ? 9.547 -14.977 -3.394 1.00 96.31 316 ASP A O 1
ATOM 2496 N N . CYS A 1 317 ? 9.508 -12.737 -3.338 1.00 97.38 317 CYS A N 1
ATOM 2497 C CA . CYS A 1 317 ? 8.059 -12.615 -3.151 1.00 97.38 317 CYS A CA 1
ATOM 2498 C C . CYS A 1 317 ? 7.259 -12.820 -4.459 1.00 97.38 317 CYS A C 1
ATOM 2500 O O . CYS A 1 317 ? 6.034 -12.700 -4.472 1.00 97.38 317 CYS A O 1
ATOM 2502 N N . GLY A 1 318 ? 7.922 -13.088 -5.592 1.00 95.88 318 GLY A N 1
ATOM 2503 C CA . GLY A 1 318 ? 7.274 -13.307 -6.890 1.00 95.88 318 GLY A CA 1
ATOM 2504 C C . GLY A 1 318 ? 6.588 -12.067 -7.476 1.00 95.88 318 GLY A C 1
ATOM 2505 O O . GLY A 1 318 ? 5.726 -12.190 -8.350 1.00 95.88 318 GLY A O 1
ATOM 2506 N N . LEU A 1 319 ? 6.954 -10.863 -7.027 1.00 97.31 319 LEU A N 1
ATOM 2507 C CA . LEU A 1 319 ? 6.269 -9.626 -7.419 1.00 97.31 319 LEU A CA 1
ATOM 2508 C C . LEU A 1 319 ? 6.490 -9.256 -8.889 1.00 97.31 319 LEU A C 1
ATOM 2510 O O . LEU A 1 319 ? 5.625 -8.618 -9.485 1.00 97.31 319 LEU A O 1
ATOM 2514 N N . LEU A 1 320 ? 7.575 -9.743 -9.504 1.00 95.81 320 LEU A N 1
ATOM 2515 C CA . LEU A 1 320 ? 7.810 -9.623 -10.949 1.00 95.81 320 LEU A CA 1
ATOM 2516 C C . LEU A 1 320 ? 6.719 -10.292 -11.795 1.00 95.81 320 LEU A C 1
ATOM 2518 O O . LEU A 1 320 ? 6.518 -9.925 -12.944 1.00 95.81 320 LEU A O 1
ATOM 2522 N N . GLU A 1 321 ? 6.029 -11.292 -11.256 1.00 95.88 321 GLU A N 1
ATOM 2523 C CA . GLU A 1 321 ? 4.918 -11.947 -11.943 1.00 95.88 321 GLU A CA 1
ATOM 2524 C C . GLU A 1 321 ? 3.577 -11.382 -11.482 1.00 95.88 321 GLU A C 1
ATOM 2526 O O . GLU A 1 321 ? 2.717 -11.043 -12.296 1.00 95.88 321 GLU A O 1
ATOM 2531 N N . LEU A 1 322 ? 3.409 -11.260 -10.162 1.00 96.75 322 LEU A N 1
ATOM 2532 C CA . LEU A 1 322 ? 2.138 -10.889 -9.553 1.00 96.75 322 LEU A CA 1
ATOM 2533 C C . LEU A 1 322 ? 1.696 -9.475 -9.933 1.00 96.75 322 LEU A C 1
ATOM 2535 O O . LEU A 1 322 ? 0.523 -9.299 -10.257 1.00 96.75 322 LEU A O 1
ATOM 2539 N N . VAL A 1 323 ? 2.609 -8.494 -9.924 1.00 97.94 323 VAL A N 1
ATOM 2540 C CA . VAL A 1 323 ? 2.271 -7.094 -10.222 1.00 97.94 323 VAL A CA 1
ATOM 2541 C C . VAL A 1 323 ? 1.851 -6.922 -11.688 1.00 97.94 323 VAL A C 1
ATOM 2543 O O . VAL A 1 323 ? 0.737 -6.446 -11.907 1.00 97.94 323 VAL A O 1
ATOM 2546 N N . PRO A 1 324 ? 2.634 -7.345 -12.706 1.00 97.88 324 PRO A N 1
ATOM 2547 C CA . PRO A 1 324 ? 2.197 -7.237 -14.098 1.00 97.88 324 PRO A CA 1
ATOM 2548 C C . PRO A 1 324 ? 0.898 -7.990 -14.387 1.00 97.88 324 PRO A C 1
ATOM 2550 O O . PRO A 1 324 ? 0.017 -7.428 -15.030 1.00 97.88 324 PRO A O 1
ATOM 2553 N N . ASN A 1 325 ? 0.730 -9.212 -13.866 1.00 96.25 325 ASN A N 1
ATOM 2554 C CA . ASN A 1 325 ? -0.515 -9.967 -14.038 1.00 96.25 325 ASN A CA 1
ATOM 2555 C C . ASN A 1 325 ? -1.716 -9.230 -13.441 1.00 96.25 325 ASN A C 1
ATOM 2557 O O . ASN A 1 325 ? -2.770 -9.155 -14.071 1.00 96.25 325 ASN A O 1
ATOM 2561 N N . HIS A 1 326 ? -1.548 -8.649 -12.251 1.00 96.62 326 HIS A N 1
ATOM 2562 C CA . HIS A 1 326 ? -2.606 -7.888 -11.604 1.00 96.62 326 HIS A CA 1
ATOM 2563 C C . HIS A 1 326 ? -2.978 -6.632 -12.398 1.00 96.62 326 HIS A C 1
ATOM 2565 O O . HIS A 1 326 ? -4.163 -6.367 -12.602 1.00 96.62 326 HIS A O 1
ATOM 2571 N N . ILE A 1 327 ? -1.974 -5.895 -12.894 1.00 96.88 327 ILE A N 1
ATOM 2572 C CA . ILE A 1 327 ? -2.185 -4.737 -13.766 1.00 96.88 327 ILE A CA 1
ATOM 2573 C C . ILE A 1 327 ? -2.945 -5.182 -15.014 1.00 96.88 327 ILE A C 1
ATOM 2575 O O . ILE A 1 327 ? -3.986 -4.616 -15.308 1.00 96.88 327 ILE A O 1
ATOM 2579 N N . VAL A 1 328 ? -2.495 -6.216 -15.724 1.00 96.12 328 VAL A N 1
ATOM 2580 C CA . VAL A 1 328 ? -3.153 -6.680 -16.958 1.00 96.12 328 VAL A CA 1
ATOM 2581 C C . VAL A 1 328 ? -4.610 -7.070 -16.721 1.00 96.12 328 VAL A C 1
ATOM 2583 O O . VAL A 1 328 ? -5.475 -6.663 -17.494 1.00 96.12 328 VAL A O 1
ATOM 2586 N N . ALA A 1 329 ? -4.889 -7.804 -15.643 1.00 94.56 329 ALA A N 1
ATOM 2587 C CA . ALA A 1 329 ? -6.236 -8.265 -15.330 1.00 94.56 329 ALA A CA 1
ATOM 2588 C C . ALA A 1 329 ? -7.194 -7.125 -14.941 1.00 94.56 329 ALA A C 1
ATOM 2590 O O . ALA A 1 329 ? -8.372 -7.183 -15.276 1.00 94.56 329 ALA A O 1
ATOM 2591 N N . ASN A 1 330 ? -6.704 -6.086 -14.254 1.00 93.88 330 ASN A N 1
ATOM 2592 C CA . ASN A 1 330 ? -7.567 -5.099 -13.595 1.00 93.88 330 ASN A CA 1
ATOM 2593 C C . ASN A 1 330 ? -7.426 -3.669 -14.137 1.00 93.88 330 ASN A C 1
ATOM 2595 O O . ASN A 1 330 ? -8.218 -2.800 -13.771 1.00 93.88 330 ASN A O 1
ATOM 2599 N N . CYS A 1 331 ? -6.469 -3.404 -15.034 1.00 92.06 331 CYS A N 1
ATOM 2600 C CA . CYS A 1 331 ? -6.160 -2.063 -15.545 1.00 92.06 331 CYS A CA 1
ATOM 2601 C C . CYS A 1 331 ? -7.402 -1.345 -16.081 1.00 92.06 331 CYS A C 1
ATOM 2603 O O . CYS A 1 331 ? -7.576 -0.166 -15.805 1.00 92.06 331 CYS A O 1
ATOM 2605 N N . ALA A 1 332 ? -8.309 -2.040 -16.773 1.00 90.69 332 ALA A N 1
ATOM 2606 C CA . ALA A 1 332 ? -9.528 -1.435 -17.314 1.00 90.69 332 ALA A CA 1
ATOM 2607 C C . ALA A 1 332 ? -10.463 -0.836 -16.242 1.00 90.69 332 ALA A C 1
ATOM 2609 O O . ALA A 1 332 ? -11.200 0.101 -16.535 1.00 90.69 332 ALA A O 1
ATOM 2610 N N . THR A 1 333 ? -10.410 -1.344 -15.007 1.00 90.12 333 THR A N 1
ATOM 2611 C CA . THR A 1 333 ? -11.236 -0.879 -13.876 1.00 90.12 333 THR A CA 1
ATOM 2612 C C . THR A 1 333 ? -10.620 0.297 -13.123 1.00 90.12 333 THR A C 1
ATOM 2614 O O . THR A 1 333 ? -11.284 0.959 -12.324 1.00 90.12 333 THR A O 1
ATOM 2617 N N . TYR A 1 334 ? -9.337 0.558 -13.359 1.00 91.88 334 TYR A N 1
ATOM 2618 C CA . TYR A 1 334 ? -8.592 1.581 -12.654 1.00 91.88 334 TYR A CA 1
ATOM 2619 C C . TYR A 1 334 ? -8.776 2.965 -13.281 1.00 91.88 334 TYR A C 1
ATOM 2621 O O . TYR A 1 334 ? -8.731 3.109 -14.508 1.00 91.88 334 TYR A O 1
ATOM 2629 N N . PRO A 1 335 ? -8.866 4.022 -12.452 1.00 91.31 335 PRO A N 1
ATOM 2630 C CA . PRO A 1 335 ? -8.747 5.397 -12.921 1.00 91.31 335 PRO A CA 1
ATOM 2631 C C . PRO A 1 335 ? -7.450 5.632 -13.699 1.00 91.31 335 PRO A C 1
ATOM 2633 O O . PRO A 1 335 ? -6.436 4.958 -13.487 1.00 91.31 335 PRO A O 1
ATOM 2636 N N . SER A 1 336 ? -7.459 6.613 -14.605 1.00 92.81 336 SER A N 1
ATOM 2637 C CA . SER A 1 336 ? -6.327 6.863 -15.503 1.00 92.81 336 SER A CA 1
ATOM 2638 C C . SER A 1 336 ? -5.018 7.154 -14.772 1.00 92.81 336 SER A C 1
ATOM 2640 O O . SER A 1 336 ? -3.950 6.814 -15.274 1.00 92.81 336 SER A O 1
ATOM 2642 N N . GLU A 1 337 ? -5.096 7.794 -13.614 1.00 92.44 337 GLU A N 1
ATOM 2643 C CA . GLU A 1 337 ? -3.980 8.129 -12.732 1.00 92.44 337 GLU A CA 1
ATOM 2644 C C . GLU A 1 337 ? -3.358 6.858 -12.157 1.00 92.44 337 GLU A C 1
ATOM 2646 O O . GLU A 1 337 ? -2.140 6.720 -12.146 1.00 92.44 337 GLU A O 1
ATOM 2651 N N . MET A 1 338 ? -4.189 5.888 -11.775 1.00 94.62 338 MET A N 1
ATOM 2652 C CA . MET A 1 338 ? -3.743 4.621 -11.197 1.00 94.62 338 MET A CA 1
ATOM 2653 C C . MET A 1 338 ? -3.108 3.701 -12.217 1.00 94.62 338 MET A C 1
ATOM 2655 O O . MET A 1 338 ? -2.083 3.089 -11.935 1.00 94.62 338 MET A O 1
ATOM 2659 N N . ARG A 1 339 ? -3.665 3.657 -13.429 1.00 95.50 339 ARG A N 1
ATOM 2660 C CA . ARG A 1 339 ? -3.045 2.939 -14.548 1.00 95.50 339 ARG A CA 1
ATOM 2661 C C . ARG A 1 339 ? -1.656 3.497 -14.860 1.00 95.50 339 ARG A C 1
ATOM 2663 O O . ARG A 1 339 ? -0.712 2.730 -15.025 1.00 95.50 339 ARG A O 1
ATOM 2670 N N . ALA A 1 340 ? -1.532 4.826 -14.907 1.00 96.56 340 ALA A N 1
ATOM 2671 C CA . ALA A 1 340 ? -0.257 5.495 -15.143 1.00 96.56 340 ALA A CA 1
ATOM 2672 C C . ALA A 1 340 ? 0.754 5.200 -14.022 1.00 96.56 340 ALA A C 1
ATOM 2674 O O . ALA A 1 340 ? 1.862 4.766 -14.323 1.00 96.56 340 ALA A O 1
ATOM 2675 N N . LEU A 1 341 ? 0.342 5.343 -12.757 1.00 96.44 341 LEU A N 1
ATOM 2676 C CA . LEU A 1 341 ? 1.172 5.072 -11.580 1.00 96.44 341 LEU A CA 1
ATOM 2677 C C . LEU A 1 341 ? 1.653 3.615 -11.538 1.00 96.44 341 LEU A C 1
ATOM 2679 O O . LEU A 1 341 ? 2.830 3.354 -11.303 1.00 96.44 341 LEU A O 1
ATOM 2683 N N . ALA A 1 342 ? 0.770 2.651 -11.809 1.00 97.62 342 ALA A N 1
ATOM 2684 C CA . ALA A 1 342 ? 1.128 1.236 -11.791 1.00 97.62 342 ALA A CA 1
ATOM 2685 C C . ALA A 1 342 ? 2.141 0.875 -12.894 1.00 97.62 342 ALA A C 1
ATOM 2687 O O . ALA A 1 342 ? 3.083 0.124 -12.646 1.00 97.62 342 ALA A O 1
ATOM 2688 N N . LEU A 1 343 ? 1.992 1.430 -14.103 1.00 98.25 343 LEU A N 1
ATOM 2689 C CA . LEU A 1 343 ? 2.962 1.228 -15.187 1.00 98.25 343 LEU A CA 1
ATOM 2690 C C . LEU A 1 343 ? 4.286 1.957 -14.930 1.00 98.25 343 LEU A C 1
ATOM 2692 O O . LEU A 1 343 ? 5.347 1.427 -15.264 1.00 98.25 343 LEU A O 1
ATOM 2696 N N . GLU A 1 344 ? 4.240 3.147 -14.328 1.00 98.06 344 GLU A N 1
ATOM 2697 C CA . GLU A 1 344 ? 5.436 3.879 -13.907 1.00 98.06 344 GLU A CA 1
ATOM 2698 C C . GLU A 1 344 ? 6.220 3.090 -12.859 1.00 98.06 344 GLU A C 1
ATOM 2700 O O . GLU A 1 344 ? 7.427 2.946 -13.014 1.00 98.06 344 GLU A O 1
ATOM 2705 N N . ALA A 1 345 ? 5.550 2.466 -11.887 1.00 98.19 345 ALA A N 1
ATOM 2706 C CA . ALA A 1 345 ? 6.195 1.606 -10.894 1.00 98.19 345 ALA A CA 1
ATOM 2707 C C . ALA A 1 345 ? 7.010 0.471 -11.537 1.00 98.19 345 ALA A C 1
ATOM 2709 O O . ALA A 1 345 ? 8.161 0.230 -11.171 1.00 98.19 345 ALA A O 1
ATOM 2710 N N . VAL A 1 346 ? 6.443 -0.206 -12.544 1.00 98.50 346 VAL A N 1
ATOM 2711 C CA . VAL A 1 346 ? 7.162 -1.257 -13.284 1.00 98.50 346 VAL A CA 1
ATOM 2712 C C . VAL A 1 346 ? 8.306 -0.659 -14.108 1.00 98.50 346 VAL A C 1
ATOM 2714 O O . VAL A 1 346 ? 9.373 -1.263 -14.204 1.00 98.50 346 VAL A O 1
ATOM 2717 N N . SER A 1 347 ? 8.123 0.531 -14.686 1.00 98.25 347 SER A N 1
ATOM 2718 C CA . SER A 1 347 ? 9.182 1.233 -15.422 1.00 98.25 347 SER A CA 1
ATOM 2719 C C . SER A 1 347 ? 10.354 1.635 -14.524 1.00 98.25 347 SER A C 1
ATOM 2721 O O . SER A 1 347 ? 11.500 1.450 -14.926 1.00 98.25 347 SER A O 1
ATOM 2723 N N . LEU A 1 348 ? 10.079 2.109 -13.305 1.00 98.00 348 LEU A N 1
ATOM 2724 C CA . LEU A 1 348 ? 11.077 2.439 -12.284 1.00 98.00 348 LEU A CA 1
ATOM 2725 C C . LEU A 1 348 ? 11.872 1.197 -11.874 1.00 98.00 348 LEU A C 1
ATOM 2727 O O . LEU A 1 348 ? 13.099 1.227 -11.880 1.00 98.00 348 LEU A O 1
ATOM 2731 N N . LEU A 1 349 ? 11.202 0.063 -11.649 1.00 98.06 349 LEU A N 1
ATOM 2732 C CA . LEU A 1 349 ? 11.898 -1.207 -11.430 1.00 98.06 349 LEU A CA 1
ATOM 2733 C C . LEU A 1 349 ? 12.741 -1.621 -12.649 1.00 98.06 349 LEU A C 1
ATOM 2735 O O . LEU A 1 349 ? 13.851 -2.114 -12.493 1.00 98.06 349 LEU A O 1
ATOM 2739 N N . CYS A 1 350 ? 12.264 -1.392 -13.875 1.00 98.12 350 CYS A N 1
ATOM 2740 C CA . CYS A 1 350 ? 13.068 -1.642 -15.075 1.00 98.12 350 CYS A CA 1
ATOM 2741 C C . CYS A 1 350 ? 14.262 -0.682 -15.204 1.00 98.12 350 CYS A C 1
ATOM 2743 O O . CYS A 1 350 ? 15.183 -0.983 -15.960 1.00 98.12 350 CYS A O 1
ATOM 2745 N N . ALA A 1 351 ? 14.249 0.467 -14.528 1.00 97.88 351 ALA A N 1
ATOM 2746 C CA . ALA A 1 351 ? 15.352 1.421 -14.523 1.00 97.88 351 ALA A CA 1
ATOM 2747 C C . ALA A 1 351 ? 16.458 1.055 -13.517 1.00 97.88 351 ALA A C 1
ATOM 2749 O O . ALA A 1 351 ? 17.578 1.524 -13.690 1.00 97.88 351 ALA A O 1
ATOM 2750 N N . SER A 1 352 ? 16.158 0.206 -12.526 1.00 98.00 352 SER A N 1
ATOM 2751 C CA . SER A 1 352 ? 17.123 -0.304 -11.543 1.00 98.00 352 SER A CA 1
ATOM 2752 C C . SER A 1 352 ? 18.293 -1.030 -12.222 1.00 98.00 352 SER A C 1
ATOM 2754 O O . SER A 1 352 ? 18.098 -1.917 -13.063 1.00 98.00 352 SER A O 1
ATOM 2756 N N . GLU A 1 353 ? 19.515 -0.665 -11.836 1.00 98.06 353 GLU A N 1
ATOM 2757 C CA . GLU A 1 353 ? 20.753 -1.284 -12.308 1.00 98.06 353 GLU A CA 1
ATOM 2758 C C . GLU A 1 353 ? 20.834 -2.744 -11.863 1.00 98.06 353 GLU A C 1
ATOM 2760 O O . GLU A 1 353 ? 21.125 -3.626 -12.678 1.00 98.06 353 GLU A O 1
ATOM 2765 N N . GLU A 1 354 ? 20.486 -3.020 -10.604 1.00 97.81 354 GLU A N 1
ATOM 2766 C CA . GLU A 1 354 ? 20.480 -4.379 -10.062 1.00 97.81 354 GLU A CA 1
ATOM 2767 C C . GLU A 1 354 ? 19.499 -5.276 -10.832 1.00 97.81 354 GLU A C 1
ATOM 2769 O O . GLU A 1 354 ? 19.833 -6.396 -11.240 1.00 97.81 354 GLU A O 1
ATOM 2774 N N . PHE A 1 355 ? 18.284 -4.780 -11.094 1.00 97.69 355 PHE A N 1
ATOM 2775 C CA . PHE A 1 355 ? 17.309 -5.513 -11.893 1.00 97.69 355 PHE A CA 1
ATOM 2776 C C . PHE A 1 355 ? 17.841 -5.770 -13.311 1.00 97.69 355 PHE A C 1
ATOM 2778 O O . PHE A 1 355 ? 17.756 -6.894 -13.815 1.00 97.69 355 PHE A O 1
ATOM 2785 N N . GLN A 1 356 ? 18.450 -4.770 -13.956 1.00 97.81 356 GLN A N 1
ATOM 2786 C CA . GLN A 1 356 ? 19.035 -4.928 -15.292 1.00 97.81 356 GLN A CA 1
ATOM 2787 C C . GLN A 1 356 ? 20.221 -5.900 -15.336 1.00 97.81 356 GLN A C 1
ATOM 2789 O O . GLN A 1 356 ? 20.431 -6.541 -16.375 1.00 97.81 356 GLN A O 1
ATOM 2794 N N . ALA A 1 357 ? 20.966 -6.051 -14.242 1.00 97.31 357 ALA A N 1
ATOM 2795 C CA . ALA A 1 357 ? 22.033 -7.037 -14.133 1.00 97.31 357 ALA A CA 1
ATOM 2796 C C . ALA A 1 357 ? 21.477 -8.468 -14.021 1.00 97.31 357 ALA A C 1
ATOM 2798 O O . ALA A 1 357 ? 22.006 -9.390 -14.646 1.00 97.31 357 ALA A O 1
ATOM 2799 N N . ARG A 1 358 ? 20.371 -8.656 -13.285 1.00 95.75 358 ARG A N 1
ATOM 2800 C CA . ARG A 1 358 ? 19.889 -9.986 -12.860 1.00 95.75 358 ARG A CA 1
ATOM 2801 C C . ARG A 1 358 ? 18.612 -10.477 -13.535 1.00 95.75 358 ARG A C 1
ATOM 2803 O O . ARG A 1 358 ? 18.230 -11.632 -13.336 1.00 95.75 358 ARG A O 1
ATOM 2810 N N . TRP A 1 359 ? 17.952 -9.668 -14.367 1.00 95.56 359 TRP A N 1
ATOM 2811 C CA . TRP A 1 359 ? 16.658 -10.043 -14.956 1.00 95.56 359 TRP A CA 1
ATOM 2812 C C . TRP A 1 359 ? 16.712 -11.390 -15.694 1.00 95.56 359 TRP A C 1
ATOM 2814 O O . TRP A 1 359 ? 15.767 -12.162 -15.603 1.00 95.56 359 TRP A O 1
ATOM 2824 N N . LYS A 1 360 ? 17.814 -11.738 -16.377 1.00 95.69 360 LYS A N 1
ATOM 2825 C CA . LYS A 1 360 ? 17.904 -13.018 -17.103 1.00 95.69 360 LYS A CA 1
ATOM 2826 C C . LYS A 1 360 ? 17.635 -14.202 -16.183 1.00 95.69 360 LYS A C 1
ATOM 2828 O O . LYS A 1 360 ? 16.815 -15.042 -16.524 1.00 95.69 360 LYS A O 1
ATOM 2833 N N . GLU A 1 361 ? 18.241 -14.228 -15.001 1.00 94.00 361 GLU A N 1
ATOM 2834 C CA . GLU A 1 361 ? 18.057 -15.314 -14.034 1.00 94.00 361 GLU A CA 1
ATOM 2835 C C . GLU A 1 361 ? 16.599 -15.462 -13.596 1.00 94.00 361 GLU A C 1
ATOM 2837 O O . GLU A 1 361 ? 16.124 -16.573 -13.374 1.00 94.00 361 GLU A O 1
ATOM 2842 N N . SER A 1 362 ? 15.880 -14.345 -13.500 1.00 90.12 362 SER A N 1
ATOM 2843 C CA . SER A 1 362 ? 14.476 -14.326 -13.091 1.00 90.12 362 SER A CA 1
ATOM 2844 C C . SER A 1 362 ? 13.516 -14.730 -14.213 1.00 90.12 362 SER A C 1
ATOM 2846 O O . SER A 1 362 ? 12.399 -15.155 -13.925 1.00 90.12 362 SER A O 1
ATOM 2848 N N . PHE A 1 363 ? 13.922 -14.620 -15.480 1.00 93.31 363 PHE A N 1
ATOM 2849 C CA . PHE A 1 363 ? 13.065 -14.891 -16.641 1.00 93.31 363 PHE A CA 1
ATOM 2850 C C . PHE A 1 363 ? 13.448 -16.167 -17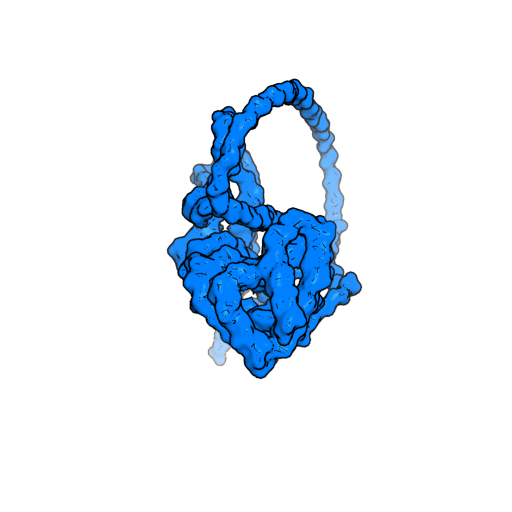.413 1.00 93.31 363 PHE A C 1
ATOM 2852 O O . PHE A 1 363 ? 12.659 -16.613 -18.243 1.00 93.31 363 PHE A O 1
ATOM 2859 N N . THR A 1 364 ? 14.612 -16.777 -17.154 1.00 89.06 364 THR A N 1
ATOM 2860 C CA . THR A 1 364 ? 15.040 -18.033 -17.806 1.00 89.06 364 THR A CA 1
ATOM 2861 C C . THR A 1 364 ? 14.846 -19.288 -16.954 1.00 89.06 364 THR A C 1
ATOM 2863 O O . THR A 1 364 ? 14.779 -20.380 -17.514 1.00 89.06 364 THR A O 1
ATOM 2866 N N . LYS A 1 365 ? 14.757 -19.166 -15.622 1.00 84.50 365 LYS A N 1
ATOM 2867 C CA . LYS A 1 365 ? 14.480 -20.295 -14.710 1.00 84.50 365 LYS A CA 1
ATOM 2868 C C . LYS A 1 365 ? 13.035 -20.800 -14.859 1.00 84.50 365 LYS A C 1
ATOM 2870 O O . LYS A 1 365 ? 12.202 -20.140 -15.482 1.00 84.50 365 LYS A O 1
ATOM 2875 N N . GLU A 1 366 ? 12.725 -21.960 -14.274 1.00 78.44 366 GLU A N 1
ATOM 2876 C CA . GLU A 1 366 ? 11.349 -22.478 -14.193 1.00 78.44 366 GLU A CA 1
ATOM 2877 C C . GLU A 1 366 ? 10.387 -21.404 -13.645 1.00 78.44 366 GLU A C 1
ATOM 2879 O O . GLU A 1 366 ? 10.696 -20.709 -12.678 1.00 78.44 366 GLU A O 1
ATOM 2884 N N . GLY A 1 367 ? 9.247 -21.212 -14.318 1.00 79.56 367 GLY A N 1
ATOM 2885 C CA . GLY A 1 367 ? 8.307 -20.104 -14.065 1.00 79.56 367 GLY A CA 1
ATOM 2886 C C . GLY A 1 367 ? 8.608 -18.801 -14.828 1.00 79.56 367 GLY A C 1
ATOM 2887 O O . GLY A 1 367 ? 7.762 -17.911 -14.905 1.00 79.56 367 GLY A O 1
ATOM 2888 N N . GLY A 1 368 ? 9.770 -18.689 -15.476 1.00 83.44 368 GLY A N 1
ATOM 2889 C CA . GLY A 1 368 ? 10.163 -17.515 -16.260 1.00 83.44 368 GLY A CA 1
ATOM 2890 C C . GLY A 1 368 ? 9.260 -17.226 -17.466 1.00 83.44 368 GLY A C 1
ATOM 2891 O O . GLY A 1 368 ? 9.079 -16.066 -17.840 1.00 83.44 368 GLY A O 1
ATOM 2892 N N . THR A 1 369 ? 8.616 -18.254 -18.031 1.00 88.44 369 THR A N 1
ATOM 2893 C CA . THR A 1 369 ? 7.639 -18.111 -19.123 1.00 88.44 369 THR A CA 1
ATOM 2894 C C . THR A 1 369 ? 6.419 -17.290 -18.703 1.00 88.44 369 THR A C 1
ATOM 2896 O O . THR A 1 369 ? 5.998 -16.414 -19.459 1.00 88.44 369 THR A O 1
ATOM 2899 N N . GLY A 1 370 ? 5.904 -17.510 -17.488 1.00 90.75 370 GLY A N 1
ATOM 2900 C CA . GLY A 1 370 ? 4.789 -16.748 -16.917 1.00 90.75 370 GLY A CA 1
ATOM 2901 C C . GLY A 1 370 ? 5.148 -15.275 -16.736 1.00 90.75 370 GLY A C 1
ATOM 2902 O O . GLY A 1 370 ? 4.454 -14.398 -17.247 1.00 90.75 370 GLY A O 1
ATOM 2903 N N . ARG A 1 371 ? 6.306 -14.997 -16.122 1.00 93.00 371 ARG A N 1
ATOM 2904 C CA . ARG A 1 371 ? 6.840 -13.629 -15.956 1.00 93.00 371 ARG A CA 1
ATOM 2905 C C . ARG A 1 371 ? 7.020 -12.910 -17.289 1.00 93.00 371 ARG A C 1
ATOM 2907 O O . ARG A 1 371 ? 6.607 -11.762 -17.435 1.00 93.00 371 ARG A O 1
ATOM 2914 N N . LYS A 1 372 ? 7.612 -13.586 -18.280 1.00 95.44 372 LYS A N 1
ATOM 2915 C CA . LYS A 1 372 ? 7.807 -13.032 -19.627 1.00 95.44 372 LYS A CA 1
ATOM 2916 C C . LYS A 1 372 ? 6.468 -12.667 -20.265 1.00 95.44 372 LYS A C 1
ATOM 2918 O O . LYS A 1 372 ? 6.322 -11.547 -20.748 1.00 95.44 372 LYS A O 1
ATOM 2923 N N . ALA A 1 373 ? 5.494 -13.577 -20.239 1.00 95.31 373 ALA A N 1
ATOM 2924 C CA . ALA A 1 373 ? 4.161 -13.326 -20.782 1.00 95.31 373 ALA A CA 1
ATOM 2925 C C . ALA A 1 373 ? 3.475 -12.137 -20.087 1.00 95.31 373 ALA A C 1
ATOM 2927 O O . ALA A 1 373 ? 2.957 -11.253 -20.769 1.00 95.31 373 ALA A O 1
ATOM 2928 N N . ALA A 1 374 ? 3.558 -12.068 -18.755 1.00 94.50 374 ALA A N 1
ATOM 2929 C CA . ALA A 1 374 ? 2.982 -10.993 -17.953 1.00 94.50 374 ALA A CA 1
ATOM 2930 C C . ALA A 1 374 ? 3.553 -9.611 -18.328 1.00 94.50 374 ALA A C 1
ATOM 2932 O O . ALA A 1 374 ? 2.803 -8.661 -18.537 1.00 94.50 374 ALA A O 1
ATOM 2933 N N . PHE A 1 375 ? 4.877 -9.500 -18.496 1.00 97.44 375 PHE A N 1
ATOM 2934 C CA . PHE A 1 375 ? 5.521 -8.253 -18.928 1.00 97.44 375 PHE A CA 1
ATOM 2935 C C . PHE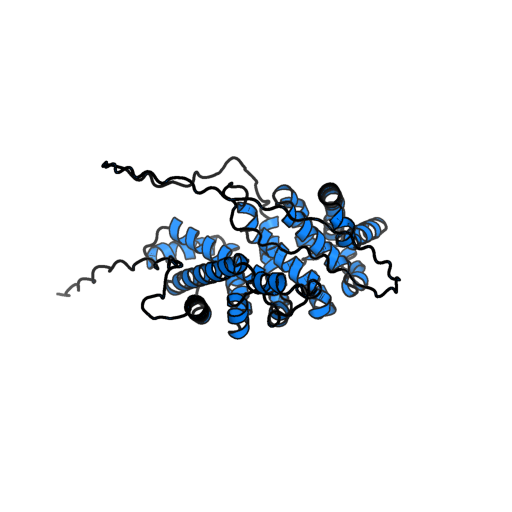 A 1 375 ? 5.173 -7.862 -20.367 1.00 97.44 375 PHE A C 1
ATOM 2937 O O . PHE A 1 375 ? 4.937 -6.687 -20.646 1.00 97.44 375 PHE A O 1
ATOM 2944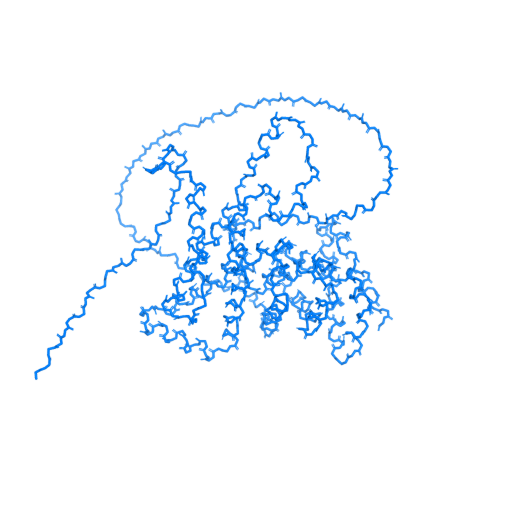 N N . LEU A 1 376 ? 5.133 -8.824 -21.294 1.00 97.56 376 LEU A N 1
ATOM 2945 C CA . LEU A 1 376 ? 4.761 -8.548 -22.685 1.00 97.56 376 LEU A CA 1
ATOM 2946 C C . LEU A 1 376 ? 3.317 -8.034 -22.794 1.00 97.56 376 LEU A C 1
ATOM 2948 O O . LEU A 1 376 ? 3.039 -7.162 -23.617 1.00 97.56 376 LEU A O 1
ATOM 2952 N N . ALA A 1 377 ? 2.422 -8.512 -21.927 1.00 97.50 377 ALA A N 1
ATOM 2953 C CA . ALA A 1 377 ? 1.035 -8.065 -21.865 1.00 97.50 377 ALA A CA 1
ATOM 2954 C C . ALA A 1 377 ? 0.864 -6.613 -21.364 1.00 97.50 377 ALA A C 1
ATOM 2956 O O . ALA A 1 377 ? -0.186 -6.014 -21.598 1.00 97.50 377 ALA A O 1
ATOM 2957 N N . LEU A 1 378 ? 1.890 -5.997 -20.758 1.00 97.94 378 LEU A N 1
ATOM 2958 C CA . LEU A 1 378 ? 1.862 -4.574 -20.385 1.00 97.94 378 LEU A CA 1
ATOM 2959 C C . LEU A 1 378 ? 2.038 -3.627 -21.582 1.00 97.94 378 LEU A C 1
ATOM 2961 O O . LEU A 1 378 ? 1.694 -2.449 -21.489 1.00 97.94 378 LEU A O 1
ATOM 2965 N N . GLU A 1 379 ? 2.572 -4.102 -22.710 1.00 98.31 379 GLU A N 1
ATOM 2966 C CA . GLU A 1 379 ? 2.850 -3.259 -23.876 1.00 98.31 379 GLU A CA 1
ATOM 2967 C C . GLU A 1 379 ? 1.621 -2.515 -24.436 1.00 98.31 379 GLU A C 1
ATOM 2969 O O . GLU A 1 379 ? 1.735 -1.303 -24.646 1.00 98.31 379 GLU A O 1
ATOM 2974 N N . PRO A 1 380 ? 0.469 -3.166 -24.715 1.00 98.19 380 PRO A N 1
ATOM 2975 C CA . PRO A 1 380 ? -0.719 -2.453 -25.189 1.00 98.19 380 PRO A CA 1
ATOM 2976 C C . PRO A 1 380 ? -1.193 -1.404 -24.177 1.00 98.19 380 PRO A C 1
ATOM 2978 O O . PRO A 1 380 ? -1.443 -0.267 -24.560 1.00 98.19 380 PRO A O 1
ATOM 2981 N N . LEU A 1 381 ? -1.186 -1.733 -22.882 1.00 97.75 381 LEU A N 1
ATOM 2982 C CA . LEU A 1 381 ? -1.596 -0.809 -21.820 1.00 97.75 381 LEU A CA 1
ATOM 2983 C C . LEU A 1 381 ? -0.692 0.429 -21.757 1.00 97.75 381 LEU A C 1
ATOM 2985 O O . LEU A 1 381 ? -1.173 1.552 -21.618 1.00 97.75 381 LEU A O 1
ATOM 2989 N N . ALA A 1 382 ? 0.621 0.242 -21.911 1.00 97.75 382 ALA A N 1
ATOM 2990 C CA . ALA A 1 382 ? 1.566 1.349 -21.985 1.00 97.75 382 ALA A CA 1
ATOM 2991 C C . ALA A 1 382 ? 1.330 2.226 -23.222 1.00 97.75 382 ALA A C 1
ATOM 2993 O O . ALA A 1 382 ? 1.434 3.447 -23.127 1.00 97.75 382 ALA A O 1
ATOM 2994 N N . LYS A 1 383 ? 0.982 1.641 -24.376 1.00 97.81 383 LYS A N 1
ATOM 2995 C CA . LYS A 1 383 ? 0.620 2.414 -25.576 1.00 97.81 383 LYS A CA 1
ATOM 2996 C C . LYS A 1 383 ? -0.642 3.240 -25.338 1.00 97.81 383 LYS A C 1
ATOM 2998 O O . LYS A 1 383 ? -0.631 4.430 -25.640 1.00 97.81 383 LYS A O 1
ATOM 3003 N N . ASP A 1 384 ? -1.670 2.650 -24.736 1.00 97.44 384 ASP A N 1
ATOM 3004 C CA . ASP A 1 384 ? -2.933 3.333 -24.445 1.00 97.44 384 ASP A CA 1
ATOM 3005 C C . ASP A 1 384 ? -2.741 4.508 -23.480 1.00 97.44 384 ASP A C 1
ATOM 3007 O O . ASP A 1 384 ? -3.267 5.599 -23.712 1.00 97.44 384 ASP A O 1
ATOM 3011 N N . ILE A 1 385 ? -1.933 4.327 -22.431 1.00 97.12 385 ILE A N 1
ATOM 3012 C CA . ILE A 1 385 ? -1.605 5.411 -21.499 1.00 97.12 385 ILE A CA 1
ATOM 3013 C C . ILE A 1 385 ? -0.796 6.512 -22.180 1.00 97.12 385 ILE A C 1
ATOM 3015 O O . ILE A 1 385 ? -1.059 7.678 -21.919 1.00 97.12 385 ILE A O 1
ATOM 3019 N N . LEU A 1 386 ? 0.123 6.192 -23.092 1.00 97.50 386 LEU A N 1
ATOM 3020 C CA . LEU A 1 386 ? 0.872 7.212 -23.836 1.00 97.50 386 LEU A CA 1
ATOM 3021 C C . LEU A 1 386 ? 0.016 7.989 -24.839 1.00 97.50 386 LEU A C 1
ATOM 3023 O O . LEU A 1 386 ? 0.328 9.144 -25.124 1.00 97.50 386 LEU A O 1
ATOM 3027 N N . LEU A 1 387 ? -1.051 7.382 -25.363 1.00 97.25 387 LEU A N 1
ATOM 3028 C CA . LEU A 1 387 ? -2.037 8.092 -26.180 1.00 97.25 387 LEU A CA 1
ATOM 3029 C C . LEU A 1 387 ? -2.853 9.078 -25.333 1.00 97.25 387 LEU A C 1
ATOM 3031 O O . LEU A 1 387 ? -3.140 10.180 -25.790 1.00 97.25 387 LEU A O 1
ATOM 3035 N N . GLN A 1 388 ? -3.198 8.699 -24.100 1.00 96.38 388 GLN A N 1
ATOM 3036 C CA . GLN A 1 388 ? -3.989 9.530 -23.184 1.00 96.38 388 GLN A CA 1
ATOM 3037 C C . GLN A 1 388 ? -3.151 10.599 -22.463 1.00 96.38 388 GLN A C 1
ATOM 3039 O O . GLN A 1 388 ? -3.634 11.703 -22.223 1.00 96.38 388 GLN A O 1
ATOM 3044 N N . LYS A 1 389 ? -1.900 10.277 -22.116 1.00 96.12 389 LYS A N 1
ATOM 3045 C CA . LYS A 1 389 ? -0.957 11.098 -21.340 1.00 96.12 389 LYS A CA 1
ATOM 3046 C C . LYS A 1 389 ? 0.437 11.073 -21.994 1.00 96.12 389 LYS A C 1
ATOM 3048 O O . LYS A 1 389 ? 1.319 10.327 -21.557 1.00 96.12 389 LYS A O 1
ATOM 3053 N N . PRO A 1 390 ? 0.662 11.846 -23.076 1.00 97.06 390 PRO A N 1
ATOM 3054 C CA . PRO A 1 390 ? 1.930 11.832 -23.818 1.00 97.06 390 PRO A CA 1
ATOM 3055 C C . PRO A 1 390 ? 3.158 12.267 -23.002 1.00 97.06 390 PRO A C 1
ATOM 3057 O O . PRO A 1 390 ? 4.287 11.913 -23.345 1.00 97.06 390 PRO A O 1
ATOM 3060 N N . ASP A 1 391 ? 2.951 13.017 -21.922 1.00 95.69 391 ASP A N 1
ATOM 3061 C CA . ASP A 1 391 ? 3.966 13.428 -20.950 1.00 95.69 391 ASP A CA 1
ATOM 3062 C C . ASP A 1 391 ? 4.604 12.237 -20.213 1.00 95.69 391 ASP A C 1
ATOM 3064 O O . ASP A 1 391 ? 5.794 12.278 -19.895 1.00 95.69 391 ASP A O 1
ATOM 3068 N N . MET A 1 392 ? 3.883 11.116 -20.084 1.00 96.81 392 MET A N 1
ATOM 3069 C CA . MET A 1 392 ? 4.400 9.862 -19.514 1.00 96.81 392 MET A CA 1
ATOM 3070 C C . MET A 1 392 ? 5.450 9.163 -20.389 1.00 96.81 392 MET A C 1
ATOM 3072 O O . MET A 1 392 ? 6.036 8.160 -19.976 1.00 96.81 392 MET A O 1
ATOM 3076 N N . LYS A 1 393 ? 5.724 9.661 -21.604 1.00 97.56 393 LYS A N 1
ATOM 3077 C CA . LYS A 1 393 ? 6.689 9.051 -22.536 1.00 97.56 393 LYS A CA 1
ATOM 3078 C C . LYS A 1 393 ? 8.075 8.871 -21.924 1.00 97.56 393 LYS A C 1
ATOM 3080 O O . LYS A 1 393 ? 8.732 7.875 -22.227 1.00 97.56 393 LYS A O 1
ATOM 3085 N N . THR A 1 394 ? 8.507 9.816 -21.094 1.00 96.31 394 THR A N 1
ATOM 3086 C CA . THR A 1 394 ? 9.801 9.743 -20.407 1.00 96.31 394 THR A CA 1
ATOM 3087 C C . THR A 1 394 ? 9.753 8.728 -19.268 1.00 96.31 394 THR A C 1
ATOM 3089 O O . THR A 1 394 ? 10.594 7.832 -19.243 1.00 96.31 394 THR A O 1
ATOM 3092 N N . SER A 1 395 ? 8.735 8.794 -18.402 1.00 96.50 395 SER A N 1
ATOM 3093 C CA . SER A 1 395 ? 8.562 7.869 -17.272 1.00 96.50 395 SER A CA 1
ATOM 3094 C C . SER A 1 395 ? 8.457 6.408 -17.707 1.00 96.50 395 SER A C 1
ATOM 3096 O O . SER A 1 395 ? 9.028 5.528 -17.073 1.00 96.50 395 SER A O 1
ATOM 3098 N N . LEU A 1 396 ? 7.775 6.125 -18.823 1.00 97.75 396 LEU A N 1
ATOM 3099 C CA . LEU A 1 396 ? 7.553 4.761 -19.326 1.00 97.75 396 LEU A CA 1
ATOM 3100 C C . LEU A 1 396 ? 8.643 4.261 -20.288 1.00 97.75 396 LEU A C 1
ATOM 3102 O O . LEU A 1 396 ? 8.488 3.204 -20.909 1.00 97.75 396 LEU A O 1
ATOM 3106 N N . ARG A 1 397 ? 9.741 5.008 -20.461 1.00 98.12 397 ARG A N 1
ATOM 3107 C CA . ARG A 1 397 ? 10.814 4.637 -21.393 1.00 98.12 397 ARG A CA 1
ATOM 3108 C C . ARG A 1 397 ? 11.464 3.304 -21.016 1.00 98.12 397 ARG A C 1
ATOM 3110 O O . ARG A 1 397 ? 11.545 2.423 -21.869 1.00 98.12 397 ARG A O 1
ATOM 3117 N N . CYS A 1 398 ? 11.874 3.142 -19.758 1.00 98.31 398 CYS A N 1
ATOM 3118 C CA . CYS A 1 398 ? 12.591 1.950 -19.299 1.00 98.31 398 CYS A CA 1
ATOM 3119 C C . CYS A 1 398 ? 11.749 0.676 -19.437 1.00 98.31 398 CYS A C 1
ATOM 3121 O O . CYS A 1 398 ? 12.258 -0.336 -19.917 1.00 98.31 398 CYS A O 1
ATOM 3123 N N . LEU A 1 399 ? 10.447 0.738 -19.132 1.00 98.38 399 LEU A N 1
ATOM 3124 C CA . LEU A 1 399 ? 9.520 -0.370 -19.384 1.00 98.38 399 LEU A CA 1
ATOM 3125 C C . LEU A 1 399 ? 9.481 -0.769 -20.867 1.00 98.38 399 LEU A C 1
ATOM 3127 O O . LEU A 1 399 ? 9.580 -1.949 -21.201 1.00 98.38 399 LEU A O 1
ATOM 3131 N N . ARG A 1 400 ? 9.351 0.203 -21.777 1.00 98.31 400 ARG A N 1
ATOM 3132 C CA . ARG A 1 400 ? 9.278 -0.068 -23.224 1.00 98.31 400 ARG A CA 1
ATOM 3133 C C . ARG A 1 400 ? 10.572 -0.669 -23.763 1.00 98.31 400 ARG A C 1
ATOM 3135 O O . ARG A 1 400 ? 10.518 -1.629 -24.535 1.00 98.31 400 ARG A O 1
ATOM 3142 N N . ASP A 1 401 ? 11.711 -0.129 -23.343 1.00 98.31 401 ASP A N 1
ATOM 3143 C CA . ASP A 1 401 ? 13.031 -0.629 -23.728 1.00 98.31 401 ASP A CA 1
ATOM 3144 C C . ASP A 1 401 ? 13.238 -2.061 -23.200 1.00 98.31 401 ASP A C 1
ATOM 3146 O O . ASP A 1 401 ? 13.712 -2.939 -23.930 1.00 98.31 401 ASP A O 1
ATOM 3150 N N . PHE A 1 402 ? 12.789 -2.341 -21.971 1.00 98.19 402 PHE A N 1
ATOM 3151 C CA . PHE A 1 402 ? 12.836 -3.676 -21.382 1.00 98.19 402 PHE A CA 1
ATOM 3152 C C . PHE A 1 402 ? 11.916 -4.680 -22.093 1.00 98.19 402 PHE A C 1
ATOM 3154 O O . PHE A 1 402 ? 12.356 -5.782 -22.409 1.00 98.19 402 PHE A O 1
ATOM 3161 N N . ILE A 1 403 ? 10.682 -4.305 -22.444 1.00 98.25 403 ILE A N 1
ATOM 3162 C CA . ILE A 1 403 ? 9.776 -5.152 -23.244 1.00 98.25 403 ILE A CA 1
ATOM 3163 C C . ILE A 1 403 ? 10.403 -5.483 -24.606 1.00 98.25 403 ILE A C 1
ATOM 3165 O O . ILE A 1 403 ? 10.372 -6.633 -25.047 1.00 98.25 403 ILE A O 1
ATOM 3169 N N . ALA A 1 404 ? 11.017 -4.503 -25.275 1.00 98.19 404 ALA A N 1
ATOM 3170 C CA . ALA A 1 404 ? 11.706 -4.738 -26.543 1.00 98.19 404 ALA A CA 1
ATOM 3171 C C . ALA A 1 404 ? 12.896 -5.702 -26.385 1.00 98.19 404 ALA A C 1
ATOM 3173 O O . ALA A 1 404 ? 13.114 -6.551 -27.250 1.00 98.19 404 ALA A O 1
ATOM 3174 N N . LYS A 1 405 ? 13.639 -5.603 -25.275 1.00 97.38 405 LYS A N 1
ATOM 3175 C CA . LYS A 1 405 ? 14.711 -6.540 -24.903 1.00 97.38 405 LYS A CA 1
ATOM 3176 C C . LYS A 1 405 ? 14.157 -7.947 -24.653 1.00 97.38 405 LYS A C 1
ATOM 3178 O O . LYS A 1 405 ? 14.695 -8.902 -25.208 1.00 97.38 405 LYS A O 1
ATOM 3183 N N . LEU A 1 406 ? 13.051 -8.073 -23.914 1.00 96.62 406 LEU A N 1
ATOM 3184 C CA . LEU A 1 406 ? 12.379 -9.348 -23.632 1.00 96.62 406 LEU A CA 1
ATOM 3185 C C . LEU A 1 406 ? 11.867 -10.063 -24.883 1.00 96.62 406 LEU A C 1
ATOM 3187 O O . LEU A 1 406 ? 11.819 -11.283 -24.873 1.00 96.62 406 LEU A O 1
ATOM 3191 N N . LYS A 1 407 ? 11.485 -9.344 -25.945 1.00 96.88 407 LYS A N 1
ATOM 3192 C CA . LYS A 1 407 ? 11.049 -9.951 -27.219 1.00 96.88 407 LYS A CA 1
ATOM 3193 C C . LYS A 1 407 ? 12.185 -10.563 -28.042 1.00 96.88 407 LYS A C 1
ATOM 3195 O O . LYS A 1 407 ? 11.916 -11.368 -28.926 1.00 96.88 407 LYS A O 1
ATOM 3200 N N . ARG A 1 408 ? 13.426 -10.110 -27.830 1.00 96.50 408 ARG A N 1
ATOM 3201 C CA . ARG A 1 408 ? 14.613 -10.589 -28.567 1.00 96.50 408 ARG A CA 1
ATOM 3202 C C . ARG A 1 408 ? 15.198 -11.860 -27.960 1.00 96.50 408 ARG A C 1
ATOM 3204 O O . ARG A 1 408 ? 15.858 -12.620 -28.661 1.00 96.50 408 ARG A O 1
ATOM 3211 N N . HIS A 1 409 ? 15.006 -12.022 -26.656 1.00 92.31 409 HIS A N 1
ATOM 3212 C CA . HIS A 1 409 ? 15.240 -13.258 -25.917 1.00 92.31 409 HIS A CA 1
ATOM 3213 C C . HIS A 1 409 ? 13.949 -14.075 -25.887 1.00 92.31 409 HIS A C 1
ATOM 3215 O O . HIS A 1 409 ? 13.959 -15.230 -25.416 1.00 92.31 409 HIS A O 1
#

Organism: Vitrella brassicaformis (strain CCMP3155) (NCBI:txid1169540)

Secondary structure (DSSP, 8-state):
----PPPPP----PPPP------SS--TT---HHHHHHHHHHHHHHH-----TTSHHHHHHHHHHHHHHHHHHHHHHS--THHHHHHHTT---TTSTTS--TTT-SS--HHHHHHHHTT-HHHHHHHHHHHHHHHT-HHHHHHHHHHHHHHH---HHHHHHHHHHHHHHHHHHHHHHTTSHHHHHTS-HHHHHHHHHHHHHHHTTS-----TT----------------------PPPPPPP-------------------------------S---SGGGGGGGSHHHHHHHHHHHHHHTGGGS-HHHHHHHHHHTTHHHHHHHHHHHHGGGS-HHHHHHHHHHHHHHHH-HHHHHHHHHHHHSTTHHHHHHHHHTHHHHHHHHHHH-GGGGTTTHHHHHHHHHHHH-

pLDDT: mean 79.78, std 24.54, range [28.73, 98.69]

Foldseek 3Di:
DDDDDDDDDDDDPDDPDDDDDDPDDADPVNDDPVVVLLVLLLVLLVLLDDDPPLDPSNLVNLVSLLSLLVSQQVLLVDPLPVVVVVVVVVDPPVPPQPPDAPVRHSRPNSSLVSNVVSLNLQVLLVVLQVLLVCVVVVVSVVVSLVVSCVPVVDDSVVSVVSSLSSNLSSLVSNLVNLLGVSSVLSYDLLSLLLSLLSQLVVCLVPQPPPPVPDDPPPPPPPPPDDDDDDDDDDDDDDDDDDDDDDDDDDDDDDDDDDDPPPPPPPPVPSPPHPPCPDPLCVVCSRSNLSSLSVLLSCLSCCVVNVVLVSVVSNLVSVVLQRLLSSCLRCVVSDDLSSLLSSLLSVLSCLVRPNCVVCVCVSLVDVVNVSSLVSLLSCVVSVVVSCVVPVVCCVSNVSSVVVNVVSVVD

Sequence (409 aa):
MFRRGSLPEGGSKGRPRILTYSAGKGGPDGKDPNQVRLDAARRCTRQIQRVPIMTHEWFHLVDNIEHLYRLASLESLMPHVETMKEAENGSRAVGRASEGTLWDQDIREDVIRIMVEEAKVNLCLRLLHEFKQLQNRPDEMDRHIDRACDKEGMPKSTVLSRMAAFEEALGLLLRQGFTHVETLQLTDVPLIARHIELVLRNANKRPLDCDASADPEPQRFREDSSTSSSASLSGKPVQFVSTKGSSSELKLDGHRRGSDERRGSGLKIKAWDIEGQNGTQRPLRLQETVVLAYFHSVAQHIEKLNEAEVVSVLCDCGLLELVPNHIVANCATYPSEMRALALEAVSLLCASEEFQARWKESFTKEGGTGRKAAFLALEPLAKDILLQKPDMKTSLRCLRDFIAKLKRH

Radius of gyration: 25.58 Å; chains: 1; bounding box: 69×67×76 Å